Protein 8X3W (pdb70)

Structure (mmCIF, N/CA/C/O backbone):
data_8X3W
#
_entry.id   8X3W
#
_cell.length_a   117.860
_cell.length_b   80.170
_cell.length_c   84.640
_cell.angle_alpha   90.00
_cell.angle_beta   115.50
_cell.angle_gamma   90.00
#
_symmetry.space_group_name_H-M   'C 1 2 1'
#
loop_
_entity.id
_entity.type
_entity.pdbx_description
1 polymer 'Probable ribosomal RNA small subunit methyltransferase A'
2 non-polymer 'ZINC ION'
3 non-polymer 'SULFITE ION'
4 non-polymer GLYCEROL
5 non-polymer DI(HYDROXYETHYL)ETHER
6 non-polymer 1,2-ETHANEDIOL
7 non-polymer 'ACETATE ION'
8 non-polymer ARGININE
9 non-polymer '4-(2-HYDROXYETHYL)-1-PIPERAZINE ETHANESULFONIC ACID'
10 water water
#
loop_
_atom_site.group_PDB
_atom_site.id
_atom_site.type_symbol
_atom_site.label_atom_id
_atom_site.label_alt_id
_atom_site.label_comp_id
_atom_site.label_asym_id
_atom_site.label_entity_id
_atom_site.label_seq_id
_atom_site.pdbx_PDB_ins_code
_atom_site.Cartn_x
_atom_site.Cartn_y
_atom_site.Cartn_z
_atom_site.occupancy
_atom_site.B_iso_or_equiv
_atom_site.auth_seq_id
_atom_site.auth_comp_id
_atom_site.auth_asym_id
_atom_site.auth_atom_id
_atom_site.pdbx_PDB_model_num
ATOM 1 N N . SER A 1 21 ? 6.574 30.553 59.786 1.00 71.67 21 SER A N 1
ATOM 2 C CA . SER A 1 21 ? 7.683 30.088 58.905 1.00 67.64 21 SER A CA 1
ATOM 3 C C . SER A 1 21 ? 9.015 30.662 59.396 1.00 64.54 21 SER A C 1
ATOM 4 O O . SER A 1 21 ? 9.484 31.721 58.963 1.00 64.15 21 SER A O 1
ATOM 7 N N . LYS A 1 22 ? 9.622 29.902 60.315 1.00 59.77 22 LYS A N 1
ATOM 8 C CA . LYS A 1 22 ? 10.940 30.163 60.874 1.00 58.71 22 LYS A CA 1
ATOM 9 C C . LYS A 1 22 ? 11.957 30.471 59.768 1.00 52.32 22 LYS A C 1
ATOM 10 O O . LYS A 1 22 ? 12.635 31.492 59.825 1.00 46.31 22 LYS A O 1
ATOM 16 N N . MET A 1 23 ? 12.090 29.567 58.786 1.00 49.03 23 MET A N 1
ATOM 17 C CA . MET A 1 23 ? 13.114 29.698 57.759 1.00 45.17 23 MET A CA 1
ATOM 18 C C . MET A 1 23 ? 12.728 30.767 56.735 1.00 37.94 23 MET A C 1
ATOM 19 O O . MET A 1 23 ? 13.619 31.368 56.140 1.00 36.54 23 MET A O 1
ATOM 24 N N . ARG A 1 24 ? 11.424 30.980 56.506 1.00 36.19 24 ARG A N 1
ATOM 25 C CA . ARG A 1 24 ? 10.979 32.058 55.633 1.00 37.13 24 ARG A CA 1
ATOM 26 C C . ARG A 1 24 ? 11.370 33.400 56.247 1.00 34.01 24 ARG A C 1
ATOM 27 O O . ARG A 1 24 ? 11.895 34.258 55.545 1.00 33.13 24 ARG A O 1
ATOM 35 N N . ASP A 1 25 ? 11.182 33.538 57.571 1.00 32.40 25 ASP A N 1
ATOM 36 C CA . ASP A 1 25 ? 11.624 34.733 58.258 1.00 31.24 25 ASP A CA 1
ATOM 37 C C . ASP A 1 25 ? 13.144 34.909 58.142 1.00 30.17 25 ASP A C 1
ATOM 38 O O . ASP A 1 25 ? 13.619 36.032 57.965 1.00 30.03 25 ASP A O 1
ATOM 43 N N . ARG A 1 26 ? 13.905 33.817 58.277 1.00 30.02 26 ARG A N 1
ATOM 44 C CA . ARG A 1 26 ? 15.357 33.869 58.177 1.00 31.66 26 ARG A CA 1
ATOM 45 C C . ARG A 1 26 ? 15.762 34.355 56.781 1.00 28.27 26 ARG A C 1
ATOM 46 O O . ARG A 1 26 ? 16.705 35.137 56.665 1.00 30.23 26 ARG A O 1
ATOM 54 N N . LEU A 1 27 ? 15.039 33.912 55.751 1.00 26.20 27 LEU A N 1
ATOM 55 C CA . LEU A 1 27 ? 15.248 34.389 54.387 1.00 26.69 27 LEU A CA 1
ATOM 56 C C . LEU A 1 27 ? 15.068 35.917 54.308 1.00 25.39 27 LEU A C 1
ATOM 57 O O . LEU A 1 27 ? 15.968 36.624 53.856 1.00 24.98 27 LEU A O 1
ATOM 62 N N . PHE A 1 28 ? 13.938 36.433 54.804 1.00 25.33 28 PHE A N 1
ATOM 63 C CA . PHE A 1 28 ? 13.657 37.868 54.775 1.00 25.53 28 PHE A CA 1
ATOM 64 C C . PHE A 1 28 ? 14.706 38.647 55.554 1.00 26.45 28 PHE A C 1
ATOM 65 O O . PHE A 1 28 ? 15.032 39.783 55.209 1.00 25.70 28 PHE A O 1
ATOM 73 N N . PHE A 1 29 ? 15.181 38.061 56.658 1.00 26.93 29 PHE A N 1
ATOM 74 C CA . PHE A 1 29 ? 16.167 38.743 57.475 1.00 27.98 29 PHE A CA 1
ATOM 75 C C . PHE A 1 29 ? 17.488 38.849 56.715 1.00 26.33 29 PHE A C 1
ATOM 76 O O . PHE A 1 29 ? 18.103 39.909 56.706 1.00 26.61 29 PHE A O 1
ATOM 84 N N . LEU A 1 30 ? 17.920 37.749 56.109 1.00 25.66 30 LEU A N 1
ATOM 85 C CA . LEU A 1 30 ? 19.168 37.736 55.345 1.00 25.28 30 LEU A CA 1
ATOM 86 C C . LEU A 1 30 ? 19.077 38.644 54.118 1.00 25.71 30 LEU A C 1
ATOM 87 O O . LEU A 1 30 ? 20.019 39.383 53.832 1.00 26.41 30 LEU A O 1
ATOM 92 N N . LEU A 1 31 ? 17.946 38.582 53.396 1.00 25.47 31 LEU A N 1
ATOM 93 C CA . LEU A 1 31 ? 17.788 39.366 52.177 1.00 25.98 31 LEU A CA 1
ATOM 94 C C . LEU A 1 31 ? 18.014 40.842 52.494 1.00 27.13 31 LEU A C 1
ATOM 95 O O . LEU A 1 31 ? 18.765 41.517 51.794 1.00 27.09 31 LEU A O 1
ATOM 100 N N . SER A 1 32 ? 17.376 41.328 53.574 1.00 27.76 32 SER A N 1
ATOM 101 C CA . SER A 1 32 ? 17.407 42.737 53.896 1.00 29.08 32 SER A CA 1
ATOM 102 C C . SER A 1 32 ? 18.731 43.116 54.539 1.00 31.47 32 SER A C 1
ATOM 103 O O . SER A 1 32 ? 19.167 44.261 54.403 1.00 33.36 32 SER A O 1
ATOM 106 N N . LYS A 1 33 ? 19.334 42.176 55.285 1.00 31.70 33 LYS A N 1
ATOM 107 C CA . LYS A 1 33 ? 20.616 42.424 55.910 1.00 33.47 33 LYS A CA 1
ATOM 108 C C . LYS A 1 33 ? 21.619 42.879 54.852 1.00 34.83 33 LYS A C 1
ATOM 109 O O . LYS A 1 33 ? 22.351 43.838 55.076 1.00 35.03 33 LYS A O 1
ATOM 115 N N . TYR A 1 34 ? 21.630 42.202 53.700 1.00 35.69 34 TYR A N 1
ATOM 116 C CA . TYR A 1 34 ? 22.562 42.519 52.635 1.00 39.27 34 TYR A CA 1
ATOM 117 C C . TYR A 1 34 ? 21.889 43.336 51.532 1.00 46.62 34 TYR A C 1
ATOM 118 O O . TYR A 1 34 ? 22.524 43.650 50.528 1.00 51.13 34 TYR A O 1
ATOM 127 N N . GLY A 1 35 ? 20.603 43.661 51.701 1.00 50.65 35 GLY A N 1
ATOM 128 C CA . GLY A 1 35 ? 19.887 44.515 50.764 1.00 50.45 35 GLY A CA 1
ATOM 129 C C . GLY A 1 35 ? 19.777 43.904 49.365 1.00 53.35 35 GLY A C 1
ATOM 130 O O . GLY A 1 35 ? 19.800 44.638 48.377 1.00 55.72 35 GLY A O 1
ATOM 131 N N . ILE A 1 36 ? 19.620 42.575 49.271 1.00 51.11 36 ILE A N 1
ATOM 132 C CA . ILE A 1 36 ? 19.590 41.915 47.971 1.00 51.58 36 ILE A CA 1
ATOM 133 C C . ILE A 1 36 ? 18.173 41.461 47.617 1.00 54.78 36 ILE A C 1
ATOM 134 O O . ILE A 1 36 ? 17.348 41.158 48.477 1.00 48.70 36 ILE A O 1
ATOM 139 N N . ARG A 1 37 ? 17.929 41.390 46.306 1.00 63.64 37 ARG A N 1
ATOM 140 C CA . ARG A 1 37 ? 16.623 41.039 45.775 1.00 75.12 37 ARG A CA 1
ATOM 141 C C . ARG A 1 37 ? 16.412 39.540 45.937 1.00 80.33 37 ARG A C 1
ATOM 142 O O . ARG A 1 37 ? 17.375 38.768 45.967 1.00 81.24 37 ARG A O 1
ATOM 150 N N . PRO A 1 38 ? 15.144 39.085 46.064 1.00 86.00 38 PRO A N 1
ATOM 151 C CA . PRO A 1 38 ? 14.845 37.653 46.117 1.00 89.29 38 PRO A CA 1
ATOM 152 C C . PRO A 1 38 ? 15.394 36.825 44.948 1.00 96.12 38 PRO A C 1
ATOM 153 O O . PRO A 1 38 ? 15.567 35.622 45.103 1.00 98.88 38 PRO A O 1
ATOM 157 N N . ARG A 1 39 ? 15.682 37.451 43.792 1.00 104.50 39 ARG A N 1
ATOM 158 C CA . ARG A 1 39 ? 16.103 36.716 42.607 1.00 103.11 39 ARG A CA 1
ATOM 159 C C . ARG A 1 39 ? 17.168 37.470 41.808 1.00 104.59 39 ARG A C 1
ATOM 160 O O . ARG A 1 39 ? 17.103 38.686 41.669 1.00 104.09 39 ARG A O 1
ATOM 168 N N . ASP A 1 40 ? 18.128 36.704 41.267 1.00 104.45 40 ASP A N 1
ATOM 169 C CA . ASP A 1 40 ? 19.033 37.141 40.214 1.00 106.47 40 ASP A CA 1
ATOM 170 C C . ASP A 1 40 ? 18.451 36.741 38.853 1.00 113.28 40 ASP A C 1
ATOM 171 O O . ASP A 1 40 ? 18.882 37.235 37.814 1.00 110.53 40 ASP A O 1
ATOM 176 N N . SER A 1 41 ? 17.449 35.854 38.881 1.00 117.90 41 SER A N 1
ATOM 177 C CA . SER A 1 41 ? 16.868 35.269 37.686 1.00 121.21 41 SER A CA 1
ATOM 178 C C . SER A 1 41 ? 15.387 34.975 37.936 1.00 122.13 41 SER A C 1
ATOM 179 O O . SER A 1 41 ? 15.011 34.532 39.019 1.00 131.34 41 SER A O 1
ATOM 182 N N . ILE A 1 42 ? 14.540 35.210 36.929 1.00 119.33 42 ILE A N 1
ATOM 183 C CA . ILE A 1 42 ? 13.094 35.148 37.116 1.00 115.53 42 ILE A CA 1
ATOM 184 C C . ILE A 1 42 ? 12.679 33.850 37.823 1.00 112.82 42 ILE A C 1
ATOM 185 O O . ILE A 1 42 ? 11.740 33.863 38.617 1.00 110.82 42 ILE A O 1
ATOM 190 N N . GLY A 1 43 ? 13.405 32.749 37.580 1.00 104.91 43 GLY A N 1
ATOM 191 C CA . GLY A 1 43 ? 13.035 31.448 38.118 1.00 96.67 43 GLY A CA 1
ATOM 192 C C . GLY A 1 43 ? 13.740 31.079 39.427 1.00 88.13 43 GLY A C 1
ATOM 193 O O . GLY A 1 43 ? 13.888 29.891 39.722 1.00 84.79 43 GLY A O 1
ATOM 194 N N . GLN A 1 44 ? 14.163 32.067 40.230 1.00 79.55 44 GLN A N 1
ATOM 195 C CA . GLN A 1 44 ? 14.768 31.761 41.520 1.00 70.94 44 GLN A CA 1
ATOM 196 C C . GLN A 1 44 ? 13.671 31.647 42.579 1.00 63.71 44 GLN A C 1
ATOM 197 O O . GLN A 1 44 ? 12.893 32.573 42.801 1.00 66.11 44 GLN A O 1
ATOM 203 N N . HIS A 1 45 ? 13.645 30.479 43.225 1.00 52.54 45 HIS A N 1
ATOM 204 C CA . HIS A 1 45 ? 12.671 30.113 44.236 1.00 47.05 45 HIS A CA 1
ATOM 205 C C . HIS A 1 45 ? 13.403 29.374 45.350 1.00 43.38 45 HIS A C 1
ATOM 206 O O . HIS A 1 45 ? 13.748 28.215 45.154 1.00 43.82 45 HIS A O 1
ATOM 213 N N . PHE A 1 46 ? 13.623 30.032 46.494 1.00 37.51 46 PHE A N 1
ATOM 214 C CA . PHE A 1 46 ? 14.454 29.479 47.552 1.00 37.15 46 PHE A CA 1
ATOM 215 C C . PHE A 1 46 ? 13.667 28.417 48.307 1.00 34.83 46 PHE A C 1
ATOM 216 O O . PHE A 1 46 ? 12.541 28.675 48.697 1.00 36.07 46 PHE A O 1
ATOM 224 N N . LEU A 1 47 ? 14.268 27.240 48.522 1.00 34.12 47 LEU A N 1
ATOM 225 C CA . LEU A 1 47 ? 13.671 26.209 49.365 1.00 35.90 47 LEU A CA 1
ATOM 226 C C . LEU A 1 47 ? 13.705 26.647 50.833 1.00 36.62 47 LEU A C 1
ATOM 227 O O . LEU A 1 47 ? 14.780 26.835 51.368 1.00 35.44 47 LEU A O 1
ATOM 232 N N . ILE A 1 48 ? 12.536 26.785 51.482 1.00 40.90 48 ILE A N 1
ATOM 233 C CA . ILE A 1 48 ? 12.442 27.401 52.800 1.00 44.77 48 ILE A CA 1
ATOM 234 C C . ILE A 1 48 ? 11.658 26.531 53.790 1.00 45.73 48 ILE A C 1
ATOM 235 O O . ILE A 1 48 ? 11.155 27.058 54.788 1.00 48.30 48 ILE A O 1
ATOM 240 N N . ILE A 1 49 ? 11.618 25.203 53.571 1.00 40.81 49 ILE A N 1
ATOM 241 C CA . ILE A 1 49 ? 10.962 24.290 54.499 1.00 41.04 49 ILE A CA 1
ATOM 242 C C . ILE A 1 49 ? 11.937 23.191 54.913 1.00 39.38 49 ILE A C 1
ATOM 243 O O . ILE A 1 49 ? 12.367 22.389 54.087 1.00 36.01 49 ILE A O 1
ATOM 248 N N . GLU A 1 50 ? 12.188 23.112 56.224 1.00 37.30 50 GLU A N 1
ATOM 249 C CA . GLU A 1 50 ? 13.251 22.288 56.771 1.00 37.95 50 GLU A CA 1
ATOM 250 C C . GLU A 1 50 ? 12.965 20.804 56.559 1.00 37.53 50 GLU A C 1
ATOM 251 O O . GLU A 1 50 ? 13.910 20.046 56.370 1.00 35.51 50 GLU A O 1
ATOM 257 N N . ASP A 1 51 ? 11.687 20.396 56.580 1.00 36.70 51 ASP A N 1
ATOM 258 C CA . ASP A 1 51 ? 11.325 18.992 56.433 1.00 37.69 51 ASP A CA 1
ATOM 259 C C . ASP A 1 51 ? 11.561 18.496 54.999 1.00 31.38 51 ASP A C 1
ATOM 260 O O . ASP A 1 51 ? 11.812 17.315 54.807 1.00 28.99 51 ASP A O 1
ATOM 265 N N . VAL A 1 52 ? 11.466 19.377 54.000 1.00 28.70 52 VAL A N 1
ATOM 266 C CA . VAL A 1 52 ? 11.743 19.013 52.619 1.00 28.88 52 VAL A CA 1
ATOM 267 C C . VAL A 1 52 ? 13.247 18.835 52.408 1.00 25.94 52 VAL A C 1
ATOM 268 O O . VAL A 1 52 ? 13.675 17.898 51.728 1.00 24.14 52 VAL A O 1
ATOM 272 N N . ILE A 1 53 ? 14.028 19.745 52.995 1.00 26.49 53 ILE A N 1
ATOM 273 C CA . ILE A 1 53 ? 15.490 19.672 52.984 1.00 26.99 53 ILE A CA 1
ATOM 274 C C . ILE A 1 53 ? 15.925 18.342 53.589 1.00 26.64 53 ILE A C 1
ATOM 275 O O . ILE A 1 53 ? 16.706 17.617 52.984 1.00 25.72 53 ILE A O 1
ATOM 280 N N . GLU A 1 54 ? 15.375 18.004 54.762 1.00 28.87 54 GLU A N 1
ATOM 281 C CA . GLU A 1 54 ? 15.765 16.792 55.472 1.00 31.49 54 GLU A CA 1
ATOM 282 C C . GLU A 1 54 ? 15.268 15.548 54.745 1.00 28.55 54 GLU A C 1
ATOM 283 O O . GLU A 1 54 ? 15.962 14.537 54.714 1.00 29.19 54 GLU A O 1
ATOM 289 N N . LYS A 1 55 ? 14.108 15.633 54.104 1.00 28.58 55 LYS A N 1
ATOM 290 C CA . LYS A 1 55 ? 13.636 14.524 53.297 1.00 30.12 55 LYS A CA 1
ATOM 291 C C . LYS A 1 55 ? 14.577 14.251 52.120 1.00 26.27 55 LYS A C 1
ATOM 292 O O . LYS A 1 55 ? 14.841 13.093 51.820 1.00 24.54 55 LYS A O 1
ATOM 298 N N . ALA A 1 56 ? 15.031 15.305 51.421 1.00 24.80 56 ALA A N 1
ATOM 299 C CA . ALA A 1 56 ? 15.991 15.140 50.337 1.00 24.22 56 ALA A CA 1
ATOM 300 C C . ALA A 1 56 ? 17.265 14.461 50.845 1.00 24.23 56 ALA A C 1
ATOM 301 O O . ALA A 1 56 ? 17.765 13.484 50.278 1.00 21.67 56 ALA A O 1
ATOM 303 N N . ILE A 1 57 ? 17.778 14.978 51.959 1.00 25.26 57 ILE A N 1
ATOM 304 C CA . ILE A 1 57 ? 19.019 14.471 52.525 1.00 28.13 57 ILE A CA 1
ATOM 305 C C . ILE A 1 57 ? 18.881 12.992 52.925 1.00 29.36 57 ILE A C 1
ATOM 306 O O . ILE A 1 57 ? 19.788 12.201 52.654 1.00 27.06 57 ILE A O 1
ATOM 311 N N . GLU A 1 58 ? 17.740 12.620 53.524 1.00 31.04 58 GLU A N 1
ATOM 312 C CA . GLU A 1 58 ? 17.528 11.256 53.984 1.00 32.78 58 GLU A CA 1
ATOM 313 C C . GLU A 1 58 ? 17.328 10.343 52.776 1.00 30.86 58 GLU A C 1
ATOM 314 O O . GLU A 1 58 ? 17.848 9.233 52.753 1.00 27.46 58 GLU A O 1
ATOM 320 N N . THR A 1 59 ? 16.654 10.830 51.725 1.00 28.59 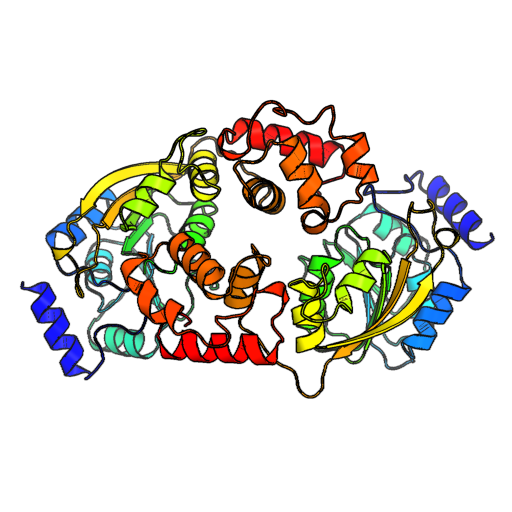59 THR A N 1
ATOM 321 C CA . THR A 1 59 ? 16.501 10.040 50.504 1.00 27.76 59 THR A CA 1
ATOM 322 C C . THR A 1 59 ? 17.868 9.727 49.883 1.00 27.54 59 THR A C 1
ATOM 323 O O . THR A 1 59 ? 18.044 8.662 49.280 1.00 26.66 59 THR A O 1
ATOM 327 N N . ALA A 1 60 ? 18.843 10.636 50.052 1.00 25.87 60 ALA A N 1
ATOM 328 C CA . ALA A 1 60 ? 20.162 10.475 49.445 1.00 26.84 60 ALA A CA 1
ATOM 329 C C . ALA A 1 60 ? 21.104 9.676 50.352 1.00 29.27 60 ALA A C 1
ATOM 330 O O . ALA A 1 60 ? 22.230 9.367 49.931 1.00 30.16 60 ALA A O 1
ATOM 332 N N . ASN A 1 61 ? 20.678 9.414 51.605 1.00 32.12 61 ASN A N 1
ATOM 333 C CA . ASN A 1 61 ? 21.477 8.682 52.582 1.00 32.64 61 ASN A CA 1
ATOM 334 C C . ASN A 1 61 ? 22.814 9.377 52.806 1.00 33.06 61 ASN A C 1
ATOM 335 O O . ASN A 1 61 ? 23.860 8.710 52.818 1.00 32.66 61 ASN A O 1
ATOM 340 N N . VAL A 1 62 ? 22.779 10.716 52.918 1.00 28.23 62 VAL A N 1
ATOM 341 C CA . VAL A 1 62 ? 24.017 11.451 53.056 1.00 28.42 62 VAL A CA 1
ATOM 342 C C . VAL A 1 62 ? 24.715 10.984 54.331 1.00 30.03 62 VAL A C 1
ATOM 343 O O . VAL A 1 62 ? 24.117 10.985 55.404 1.00 30.57 62 VAL A O 1
ATOM 347 N N . ASN A 1 63 ? 25.994 10.614 54.221 1.00 30.99 63 ASN A N 1
ATOM 348 C CA . ASN A 1 63 ? 26.748 10.188 55.390 1.00 33.22 63 ASN A CA 1
ATOM 349 C C . ASN A 1 63 ? 28.157 10.783 55.366 1.00 33.99 63 ASN A C 1
ATOM 350 O O . ASN A 1 63 ? 28.576 11.396 54.375 1.00 31.15 63 ASN A O 1
ATOM 355 N N . GLU A 1 64 ? 28.881 10.520 56.466 1.00 34.29 64 GLU A N 1
ATOM 356 C CA . GLU A 1 64 ? 30.158 11.136 56.797 1.00 37.61 64 GLU A CA 1
ATOM 357 C C . GLU A 1 64 ? 31.226 10.826 55.740 1.00 35.26 64 GLU A C 1
ATOM 358 O O . GLU A 1 64 ? 32.259 11.465 55.732 1.00 37.47 64 GLU A O 1
ATOM 364 N N . ASN A 1 65 ? 30.995 9.870 54.843 1.00 34.23 65 ASN A N 1
ATOM 365 C CA . ASN A 1 65 ? 31.974 9.545 53.813 1.00 36.61 65 ASN A CA 1
ATOM 366 C C . ASN A 1 65 ? 31.645 10.159 52.449 1.00 34.16 65 ASN A C 1
ATOM 367 O O . ASN A 1 65 ? 32.418 9.983 51.504 1.00 33.30 65 ASN A O 1
ATOM 372 N N . ASP A 1 66 ? 30.487 10.830 52.318 1.00 31.24 66 ASP A N 1
ATOM 373 C CA . ASP A 1 66 ? 30.012 11.257 51.013 1.00 28.62 66 ASP A CA 1
ATOM 374 C C . ASP A 1 66 ? 30.644 12.586 50.623 1.00 25.42 66 ASP A C 1
ATOM 375 O O . ASP A 1 66 ? 30.802 13.474 51.463 1.00 26.71 66 ASP A O 1
ATOM 380 N N . VAL A 1 67 ? 30.953 12.692 49.330 1.00 23.46 67 VAL A N 1
ATOM 381 C CA . VAL A 1 67 ? 31.278 13.954 48.692 1.00 24.18 67 VAL A CA 1
ATOM 382 C C . VAL A 1 67 ? 30.063 14.360 47.867 1.00 23.45 67 VAL A C 1
ATOM 383 O O . VAL A 1 67 ? 29.692 13.652 46.939 1.00 23.90 67 VAL A O 1
ATOM 387 N N . ILE A 1 68 ? 29.495 15.535 48.178 1.00 22.51 68 ILE A N 1
ATOM 388 C CA . ILE A 1 68 ? 28.235 15.980 47.604 1.00 22.83 68 ILE A CA 1
ATOM 389 C C . ILE A 1 68 ? 28.489 17.136 46.632 1.00 23.41 68 ILE A C 1
ATOM 390 O O . ILE A 1 68 ? 29.258 18.045 46.950 1.00 22.46 68 ILE A O 1
ATOM 395 N N . LEU A 1 69 ? 27.768 17.132 45.500 1.00 21.93 69 LEU A N 1
ATOM 396 C CA . LEU A 1 69 ? 27.588 18.291 44.630 1.00 22.81 69 LEU A CA 1
ATOM 397 C C . LEU A 1 69 ? 26.189 18.889 44.803 1.00 23.08 69 LEU A C 1
ATOM 398 O O . LEU A 1 69 ? 25.186 18.184 44.673 1.00 20.77 69 LEU A O 1
ATOM 403 N N . GLU A 1 70 ? 26.173 20.210 45.029 1.00 21.82 70 GLU A N 1
ATOM 404 C CA . GLU A 1 70 ? 24.991 21.042 45.026 1.00 24.39 70 GLU A CA 1
ATOM 405 C C . GLU A 1 70 ? 25.159 22.148 43.988 1.00 24.87 70 GLU A C 1
ATOM 406 O O . GLU A 1 70 ? 26.268 22.641 43.773 1.00 24.24 70 GLU A O 1
ATOM 412 N N . VAL A 1 71 ? 24.031 22.544 43.392 1.00 23.60 71 VAL A N 1
ATOM 413 C CA . VAL A 1 71 ? 23.956 23.635 42.438 1.00 25.59 71 VAL A CA 1
ATOM 414 C C . VAL A 1 71 ? 22.961 24.671 42.958 1.00 24.06 71 VAL A C 1
ATOM 415 O O . VAL A 1 71 ? 21.834 24.336 43.277 1.00 23.67 71 VAL A O 1
ATOM 419 N N . GLY A 1 72 ? 23.392 25.947 42.992 1.00 23.06 72 GLY A N 1
ATOM 420 C CA . GLY A 1 72 ? 22.554 27.072 43.383 1.00 21.39 72 GLY A CA 1
ATOM 421 C C . GLY A 1 72 ? 22.204 27.013 44.867 1.00 21.95 72 GLY A C 1
ATOM 422 O O . GLY A 1 72 ? 21.054 26.803 45.211 1.00 21.92 72 GLY A O 1
ATOM 423 N N . PRO A 1 73 ? 23.183 27.222 45.772 1.00 21.53 73 PRO A N 1
ATOM 424 C CA . PRO A 1 73 ? 22.957 27.165 47.215 1.00 22.30 73 PRO A CA 1
ATOM 425 C C . PRO A 1 73 ? 21.982 28.212 47.770 1.00 23.15 73 PRO A C 1
ATOM 426 O O . PRO A 1 73 ? 21.461 28.024 48.869 1.00 23.61 73 PRO A O 1
ATOM 430 N N . GLY A 1 74 ? 21.750 29.293 47.009 1.00 23.47 74 GLY A N 1
ATOM 431 C CA . GLY A 1 74 ? 20.986 30.434 47.466 1.00 24.61 74 GLY A CA 1
ATOM 432 C C . GLY A 1 74 ? 21.580 30.975 48.758 1.00 25.83 74 GLY A C 1
ATOM 433 O O . GLY A 1 74 ? 22.780 31.223 48.845 1.00 27.19 74 GLY A O 1
ATOM 434 N N . LEU A 1 75 ? 20.748 31.049 49.801 1.00 26.45 75 LEU A N 1
ATOM 435 C CA . LEU A 1 75 ? 21.174 31.553 51.091 1.00 28.06 75 LEU A CA 1
ATOM 436 C C . LEU A 1 75 ? 21.643 30.414 52.003 1.00 24.92 75 LEU A C 1
ATOM 437 O O . LEU A 1 75 ? 21.933 30.635 53.169 1.00 23.47 75 LEU A O 1
ATOM 442 N N . GLY A 1 76 ? 21.784 29.223 51.425 1.00 22.94 76 GLY A N 1
ATOM 443 C CA . GLY A 1 76 ? 22.620 28.176 51.990 1.00 22.73 76 GLY A CA 1
ATOM 444 C C . GLY A 1 76 ? 21.883 27.238 52.936 1.00 21.69 76 GLY A C 1
ATOM 445 O O . GLY A 1 76 ? 22.529 26.548 53.710 1.00 22.36 76 GLY A O 1
ATOM 446 N N . PHE A 1 77 ? 20.546 27.181 52.862 1.00 22.47 77 PHE A N 1
ATOM 447 C CA . PHE A 1 77 ? 19.782 26.416 53.844 1.00 23.35 77 PHE A CA 1
ATOM 448 C C . PHE A 1 77 ? 20.014 24.910 53.640 1.00 22.10 77 PHE A C 1
ATOM 449 O O . PHE A 1 77 ? 20.235 24.189 54.619 1.00 23.88 77 PHE A O 1
ATOM 457 N N . LEU A 1 78 ? 19.995 24.428 52.393 1.00 19.09 78 LEU A N 1
ATOM 458 C CA . LEU A 1 78 ? 20.306 23.024 52.115 1.00 20.01 78 LEU A CA 1
ATOM 459 C C . LEU A 1 78 ? 21.799 22.750 52.319 1.00 19.49 78 LEU A C 1
ATOM 460 O O . LEU A 1 78 ? 22.155 21.739 52.919 1.00 20.31 78 LEU A O 1
ATOM 465 N N . THR A 1 79 ? 22.650 23.659 51.843 1.00 20.27 79 THR A N 1
ATOM 466 C CA . THR A 1 79 ? 24.096 23.563 51.981 1.00 21.35 79 THR A CA 1
ATOM 467 C C . THR A 1 79 ? 24.477 23.323 53.435 1.00 21.82 79 THR A C 1
ATOM 468 O O . THR A 1 79 ? 25.305 22.468 53.723 1.00 21.77 79 THR A O 1
ATOM 472 N N . ASP A 1 80 ? 23.859 24.080 54.343 1.00 22.48 80 ASP A N 1
ATOM 473 C CA . ASP A 1 80 ? 24.151 23.965 55.761 1.00 22.93 80 ASP A CA 1
ATOM 474 C C . ASP A 1 80 ? 23.900 22.547 56.279 1.00 23.85 80 ASP A C 1
ATOM 475 O O . ASP A 1 80 ? 24.708 21.988 57.048 1.00 21.43 80 ASP A O 1
ATOM 480 N N . GLU A 1 81 ? 22.740 21.989 55.886 1.00 23.72 81 GLU A N 1
ATOM 481 C CA . GLU A 1 81 ? 22.327 20.671 56.340 1.00 24.26 81 GLU A CA 1
ATOM 482 C C . GLU A 1 81 ? 23.240 19.601 55.739 1.00 23.03 81 GLU A C 1
ATOM 483 O O . GLU A 1 81 ? 23.532 18.608 56.394 1.00 22.03 81 GLU A O 1
ATOM 489 N N . LEU A 1 82 ? 23.651 19.791 54.479 1.00 21.75 82 LEU A N 1
ATOM 490 C CA . LEU A 1 82 ? 24.559 18.876 53.814 1.00 21.50 82 LEU A CA 1
ATOM 491 C C . LEU A 1 82 ? 25.921 18.848 54.522 1.00 22.13 82 LEU A C 1
ATOM 492 O O . LEU A 1 82 ? 26.472 17.770 54.761 1.00 20.33 82 LEU A O 1
ATOM 497 N N . ALA A 1 83 ? 26.441 20.044 54.840 1.00 23.57 83 ALA A N 1
ATOM 498 C CA . ALA A 1 83 ? 27.744 20.239 55.459 1.00 24.75 83 ALA A CA 1
ATOM 499 C C . ALA A 1 83 ? 27.846 19.536 56.811 1.00 25.67 83 ALA A C 1
ATOM 500 O O . ALA A 1 83 ? 28.928 19.075 57.162 1.00 25.38 83 ALA A O 1
ATOM 502 N N . LYS A 1 84 ? 26.734 19.449 57.552 1.00 28.11 84 LYS A N 1
ATOM 503 C CA . LYS A 1 84 ? 26.719 18.812 58.860 1.00 30.77 84 LYS A CA 1
ATOM 504 C C . LYS A 1 84 ? 26.910 17.304 58.722 1.00 30.62 84 LYS A C 1
ATOM 505 O O . LYS A 1 84 ? 27.432 16.661 59.632 1.00 27.59 84 LYS A O 1
ATOM 511 N N . ARG A 1 85 ? 26.424 16.737 57.610 1.00 29.14 85 ARG A N 1
ATOM 512 C CA . ARG A 1 85 ? 26.350 15.296 57.476 1.00 29.85 85 ARG A CA 1
ATOM 513 C C . ARG A 1 85 ? 27.424 14.734 56.553 1.00 29.07 85 ARG A C 1
ATOM 514 O O . ARG A 1 85 ? 27.836 13.595 56.730 1.00 29.93 85 ARG A O 1
ATOM 522 N N . ALA A 1 86 ? 27.856 15.494 55.548 1.00 27.27 86 ALA A N 1
ATOM 523 C CA . ALA A 1 86 ? 28.719 14.938 54.520 1.00 27.84 86 ALA A CA 1
ATOM 524 C C . ALA A 1 86 ? 30.194 15.149 54.884 1.00 26.81 86 ALA A C 1
ATOM 525 O O . ALA A 1 86 ? 30.529 15.963 55.737 1.00 26.14 86 ALA A O 1
ATOM 527 N N . LYS A 1 87 ? 31.066 14.398 54.212 1.00 29.26 87 LYS A N 1
ATOM 528 C CA . LYS A 1 87 ? 32.502 14.605 54.289 1.00 33.53 87 LYS A CA 1
ATOM 529 C C . LYS A 1 87 ? 32.875 15.947 53.664 1.00 29.12 87 LYS A C 1
ATOM 530 O O . LYS A 1 87 ? 33.617 16.731 54.242 1.00 29.44 87 LYS A O 1
ATOM 536 N N . LYS A 1 88 ? 32.383 16.181 52.454 1.00 27.73 88 LYS A N 1
ATOM 537 C CA . LYS A 1 88 ? 32.701 17.382 51.710 1.00 28.71 88 LYS A CA 1
ATOM 538 C C . LYS A 1 88 ? 31.518 17.745 50.813 1.00 26.03 88 LYS A C 1
ATOM 539 O O . LYS A 1 88 ? 30.848 16.860 50.280 1.00 24.91 88 LYS A O 1
ATOM 545 N N . VAL A 1 89 ? 31.293 19.050 50.643 1.00 25.35 89 VAL A N 1
ATOM 546 C CA . VAL A 1 89 ? 30.276 19.572 49.744 1.00 24.39 89 VAL A CA 1
ATOM 547 C C . VAL A 1 89 ? 30.938 20.567 48.796 1.00 24.73 89 VAL A C 1
ATOM 548 O O . VAL A 1 89 ? 31.636 21.486 49.246 1.00 24.05 89 VAL A O 1
ATOM 552 N N . TYR A 1 90 ? 30.672 20.391 47.495 1.00 22.78 90 TYR A N 1
ATOM 553 C CA . TYR A 1 90 ? 30.950 21.388 46.481 1.00 24.48 90 TYR A CA 1
ATOM 554 C C . TYR A 1 90 ? 29.634 22.032 46.068 1.00 24.09 90 TYR A C 1
ATOM 555 O O . TYR A 1 90 ? 28.686 21.325 45.709 1.00 21.85 90 TYR A O 1
ATOM 564 N N . THR A 1 91 ? 29.590 23.362 46.111 1.00 22.49 91 THR A N 1
ATOM 565 C CA . THR A 1 91 ? 28.371 24.040 45.723 1.00 24.66 91 THR A CA 1
ATOM 566 C C . THR A 1 91 ? 28.697 25.116 44.679 1.00 26.82 91 THR A C 1
ATOM 567 O O . THR A 1 91 ? 29.625 25.910 44.847 1.00 25.64 91 THR A O 1
ATOM 571 N N . ILE A 1 92 ? 27.924 25.106 43.584 1.00 26.70 92 ILE A N 1
ATOM 572 C CA . ILE A 1 92 ? 28.197 25.959 42.444 1.00 26.75 92 ILE A CA 1
ATOM 573 C C . ILE A 1 92 ? 27.179 27.087 42.421 1.00 26.40 92 ILE A C 1
ATOM 574 O O . ILE A 1 92 ? 25.979 26.840 42.368 1.00 26.16 92 ILE A O 1
ATOM 579 N N . GLU A 1 93 ? 27.691 28.326 42.422 1.00 27.85 93 GLU A N 1
ATOM 580 C CA . GLU A 1 93 ? 26.887 29.536 42.505 1.00 29.63 93 GLU A CA 1
ATOM 581 C C . GLU A 1 93 ? 27.452 30.567 41.529 1.00 32.23 93 GLU A C 1
ATOM 582 O O . GLU A 1 93 ? 28.650 30.845 41.518 1.00 30.43 93 GLU A O 1
ATOM 588 N N . ILE A 1 94 ? 26.562 31.140 40.713 1.00 38.09 94 ILE A N 1
ATOM 589 C CA . ILE A 1 94 ? 26.939 32.076 39.659 1.00 39.73 94 ILE A CA 1
ATOM 590 C C . ILE A 1 94 ? 27.110 33.480 40.259 1.00 38.25 94 ILE A C 1
ATOM 591 O O . ILE A 1 94 ? 28.017 34.213 39.881 1.00 38.12 94 ILE A O 1
ATOM 596 N N . ASP A 1 95 ? 26.271 33.824 41.242 1.00 36.93 95 ASP A N 1
ATOM 597 C CA . ASP A 1 95 ? 26.159 35.179 41.768 1.00 38.46 95 ASP A CA 1
ATOM 598 C C . ASP A 1 95 ? 27.214 35.448 42.848 1.00 40.53 95 ASP A C 1
ATOM 599 O O . ASP A 1 95 ? 27.177 34.846 43.926 1.00 37.69 95 ASP A O 1
ATOM 604 N N . GLN A 1 96 ? 28.122 36.400 42.586 1.00 43.24 96 GLN A N 1
ATOM 605 C CA . GLN A 1 96 ? 29.214 36.696 43.507 1.00 48.29 96 GLN A CA 1
ATOM 606 C C . GLN A 1 96 ? 28.694 37.243 44.839 1.00 45.59 96 GLN A C 1
ATOM 607 O O . GLN A 1 96 ? 29.337 37.066 45.866 1.00 44.35 96 GLN A O 1
ATOM 613 N N . LYS A 1 97 ? 27.545 37.928 44.836 1.00 44.13 97 LYS A N 1
ATOM 614 C CA . LYS A 1 97 ? 27.030 38.521 46.062 1.00 42.43 97 LYS A CA 1
ATOM 615 C C . LYS A 1 97 ? 26.516 37.419 46.982 1.00 39.23 97 LYS A C 1
ATOM 616 O O . LYS A 1 97 ? 26.689 37.487 48.199 1.00 36.02 97 LYS A O 1
ATOM 622 N N . ILE A 1 98 ? 25.835 36.435 46.385 1.00 34.88 98 ILE A N 1
ATOM 623 C CA . ILE A 1 98 ? 25.379 35.271 47.116 1.00 35.65 98 ILE A CA 1
ATOM 624 C C . ILE A 1 98 ? 26.578 34.591 47.774 1.00 31.42 98 ILE A C 1
ATOM 625 O O . ILE A 1 98 ? 26.506 34.244 48.937 1.00 32.14 98 ILE A O 1
ATOM 630 N N . ILE A 1 99 ? 27.670 34.410 47.032 1.00 31.20 99 ILE A N 1
ATOM 631 C CA . ILE A 1 99 ? 28.854 33.734 47.544 1.00 31.74 99 ILE A CA 1
ATOM 632 C C . ILE A 1 99 ? 29.410 34.501 48.745 1.00 32.88 99 ILE A C 1
ATOM 633 O O . ILE A 1 99 ? 29.776 33.918 49.761 1.00 33.26 99 ILE A O 1
ATOM 638 N N . GLU A 1 100 ? 29.519 35.826 48.613 1.00 36.65 100 GLU A N 1
ATOM 639 C CA . GLU A 1 100 ? 30.009 36.655 49.707 1.00 39.90 100 GLU A CA 1
ATOM 640 C C . GLU A 1 100 ? 29.144 36.449 50.953 1.00 36.58 100 GLU A C 1
ATOM 641 O O . GLU A 1 100 ? 29.646 36.428 52.067 1.00 35.39 100 GLU A O 1
ATOM 647 N N . ILE A 1 101 ? 27.829 36.299 50.761 1.00 34.64 101 ILE A N 1
ATOM 648 C CA . ILE A 1 101 ? 26.920 36.124 51.883 1.00 35.60 101 ILE A CA 1
ATOM 649 C C . ILE A 1 101 ? 27.133 34.753 52.528 1.00 33.90 101 ILE A C 1
ATOM 650 O O . ILE A 1 101 ? 27.191 34.670 53.760 1.00 37.90 101 ILE A O 1
ATOM 655 N N . LEU A 1 102 ? 27.239 33.691 51.712 1.00 29.35 102 LEU A N 1
ATOM 656 C CA . LEU A 1 102 ? 27.493 32.357 52.238 1.00 27.70 102 LEU A CA 1
ATOM 657 C C . LEU A 1 102 ? 28.772 32.340 53.085 1.00 28.19 102 LEU A C 1
ATOM 658 O O . LEU A 1 102 ? 28.822 31.696 54.142 1.00 28.74 102 LEU A O 1
ATOM 663 N N . LYS A 1 103 ? 29.816 33.022 52.614 1.00 27.78 103 LYS A N 1
ATOM 664 C CA . LYS A 1 103 ? 31.095 33.034 53.313 1.00 29.79 103 LYS A CA 1
ATOM 665 C C . LYS A 1 103 ? 30.999 33.790 54.636 1.00 30.20 103 LYS A C 1
ATOM 666 O O . LYS A 1 103 ? 31.710 33.479 55.580 1.00 29.87 103 LYS A O 1
ATOM 672 N N . LYS A 1 104 ? 30.145 34.815 54.715 1.00 31.02 104 LYS A N 1
ATOM 673 C CA . LYS A 1 104 ? 30.095 35.634 55.919 1.00 32.16 104 LYS A CA 1
ATOM 674 C C . LYS A 1 104 ? 29.180 34.988 56.945 1.00 29.90 104 LYS A C 1
ATOM 675 O O . LYS A 1 104 ? 29.394 35.145 58.140 1.00 29.30 104 LYS A O 1
ATOM 681 N N . GLU A 1 105 ? 28.187 34.243 56.467 1.00 27.76 105 GLU A N 1
ATOM 682 C CA . GLU A 1 105 ? 27.071 33.867 57.304 1.00 28.52 105 GLU A CA 1
ATOM 683 C C . GLU A 1 105 ? 27.306 32.472 57.875 1.00 27.23 105 GLU A C 1
ATOM 684 O O . GLU A 1 105 ? 26.693 32.134 58.875 1.00 27.74 105 GLU A O 1
ATOM 690 N N . TYR A 1 106 ? 28.172 31.661 57.246 1.00 25.61 106 TYR A N 1
ATOM 691 C CA . TYR A 1 106 ? 28.388 30.292 57.701 1.00 25.31 106 TYR A CA 1
ATOM 692 C C . TYR A 1 106 ? 29.868 30.058 57.999 1.00 24.98 106 TYR A C 1
ATOM 693 O O . TYR A 1 106 ? 30.713 30.846 57.570 1.00 23.92 106 TYR A O 1
ATOM 702 N N . SER A 1 107 ? 30.149 28.959 58.709 1.00 24.54 107 SER A N 1
ATOM 703 C CA . SER A 1 107 ? 31.475 28.717 59.248 1.00 25.35 107 SER A CA 1
ATOM 704 C C . SER A 1 107 ? 32.053 27.378 58.792 1.00 24.02 107 SER A C 1
ATOM 705 O O . SER A 1 107 ? 33.084 26.953 59.317 1.00 23.18 107 SER A O 1
ATOM 708 N N . TRP A 1 108 ? 31.455 26.766 57.765 1.00 23.63 108 TRP A N 1
ATOM 709 C CA . TRP A 1 108 ? 31.733 25.388 57.358 1.00 23.46 108 TRP A CA 1
ATOM 710 C C . TRP A 1 108 ? 33.225 25.151 57.150 1.00 22.84 108 TRP A C 1
ATOM 711 O O . TRP A 1 108 ? 33.913 25.984 56.599 1.00 21.52 108 TRP A O 1
ATOM 722 N N . ASN A 1 109 ? 33.686 23.963 57.518 1.00 23.43 109 ASN A N 1
ATOM 723 C CA . ASN A 1 109 ? 35.052 23.530 57.261 1.00 25.30 109 ASN A CA 1
ATOM 724 C C . ASN A 1 109 ? 35.150 22.745 55.955 1.00 24.11 109 ASN A C 1
ATOM 725 O O . ASN A 1 109 ? 36.248 22.530 55.461 1.00 25.19 109 ASN A O 1
ATOM 730 N N . ASN A 1 110 ? 34.016 22.289 55.427 1.00 23.85 110 ASN A N 1
ATOM 731 C CA . ASN A 1 110 ? 33.999 21.206 54.454 1.00 22.96 110 ASN A CA 1
ATOM 732 C C . ASN A 1 110 ? 33.138 21.579 53.251 1.00 23.77 110 ASN A C 1
ATOM 733 O O . ASN A 1 110 ? 32.672 20.685 52.551 1.00 22.78 110 ASN A O 1
ATOM 738 N N . VAL A 1 111 ? 33.007 22.875 52.962 1.00 24.00 111 VAL A N 1
ATOM 739 C CA . VAL A 1 111 ? 32.264 23.319 51.791 1.00 24.75 111 VAL A CA 1
ATOM 740 C C . VAL A 1 111 ? 33.179 24.142 50.891 1.00 26.83 111 VAL A C 1
ATOM 741 O O . VAL A 1 111 ? 33.726 25.152 51.319 1.00 28.60 111 VAL A O 1
ATOM 745 N N . LYS A 1 112 ? 33.320 23.695 49.642 1.00 26.33 112 LYS A N 1
ATOM 746 C CA . LYS A 1 112 ? 33.994 24.460 48.622 1.00 28.45 112 LYS A CA 1
ATOM 747 C C . LYS A 1 112 ? 32.942 25.098 47.716 1.00 27.86 112 LYS A C 1
ATOM 748 O O . LYS A 1 112 ? 32.222 24.380 47.020 1.00 24.33 112 LYS A O 1
ATOM 754 N N . ILE A 1 113 ? 32.925 26.439 47.688 1.00 26.22 113 ILE A N 1
ATOM 755 C CA . ILE A 1 113 ? 32.027 27.172 46.817 1.00 28.04 113 ILE A CA 1
ATOM 756 C C . ILE A 1 113 ? 32.743 27.409 45.488 1.00 29.88 113 ILE A C 1
ATOM 757 O O . ILE A 1 113 ? 33.821 27.993 45.478 1.00 31.35 113 ILE A O 1
ATOM 762 N N . ILE A 1 114 ? 32.152 26.937 44.391 1.00 28.41 114 ILE A N 1
ATOM 763 C CA . ILE A 1 114 ? 32.668 27.135 43.048 1.00 29.52 114 ILE A CA 1
ATOM 764 C C . ILE A 1 114 ? 31.843 28.241 42.380 1.00 32.49 114 ILE A C 1
ATOM 765 O O . ILE A 1 114 ? 30.621 28.101 42.224 1.00 28.48 114 ILE A O 1
ATOM 770 N N . GLN A 1 115 ? 32.506 29.347 42.009 1.00 31.49 115 GLN A N 1
ATOM 771 C CA . GLN A 1 115 ? 31.832 30.434 41.318 1.00 35.46 115 GLN A CA 1
ATOM 772 C C . GLN A 1 115 ? 31.725 30.078 39.841 1.00 34.27 115 GLN A C 1
ATOM 773 O O . GLN A 1 115 ? 32.709 29.697 39.217 1.00 33.66 115 GLN A O 1
ATOM 779 N N . GLY A 1 116 ? 30.522 30.220 39.290 1.00 34.74 116 GLY A N 1
ATOM 780 C CA . GLY A 1 116 ? 30.329 30.057 37.863 1.00 35.94 116 GLY A CA 1
ATOM 781 C C . GLY A 1 116 ? 28.971 29.458 37.526 1.00 36.25 116 GLY A C 1
ATOM 782 O O . GLY A 1 116 ? 28.144 29.213 38.407 1.00 32.36 116 GLY A O 1
ATOM 783 N N . ASP A 1 117 ? 28.760 29.260 36.220 1.00 38.08 117 ASP A N 1
ATOM 784 C CA . ASP A 1 117 ? 27.563 28.622 35.703 1.00 40.28 117 ASP A CA 1
ATOM 785 C C . ASP A 1 117 ? 27.757 27.107 35.788 1.00 37.50 117 ASP A C 1
ATOM 786 O O . ASP A 1 117 ? 28.669 26.551 35.191 1.00 32.81 117 ASP A O 1
ATOM 791 N N . ALA A 1 118 ? 26.883 26.443 36.550 1.00 36.89 118 ALA A N 1
ATOM 792 C CA . ALA A 1 118 ? 27.031 25.029 36.854 1.00 34.02 118 ALA A CA 1
ATOM 793 C C . ALA A 1 118 ? 27.029 24.177 35.594 1.00 34.25 118 ALA A C 1
ATOM 794 O O . ALA A 1 118 ? 27.603 23.095 35.597 1.00 34.62 118 ALA A O 1
ATOM 796 N N . VAL A 1 119 ? 26.379 24.659 34.528 1.00 36.77 119 VAL A N 1
ATOM 797 C CA . VAL A 1 119 ? 26.365 23.950 33.260 1.00 42.41 119 VAL A CA 1
ATOM 798 C C . VAL A 1 119 ? 27.751 24.016 32.616 1.00 46.04 119 VAL A C 1
ATOM 799 O O . VAL A 1 119 ? 28.175 23.039 32.014 1.00 55.33 119 VAL A O 1
ATOM 803 N N . ARG A 1 120 ? 28.470 25.137 32.776 1.00 46.54 120 ARG A N 1
ATOM 804 C CA . ARG A 1 120 ? 29.672 25.424 31.996 1.00 48.66 120 ARG A CA 1
ATOM 805 C C . ARG A 1 120 ? 30.954 25.018 32.732 1.00 46.70 120 ARG A C 1
ATOM 806 O O . ARG A 1 120 ? 31.925 24.622 32.085 1.00 43.75 120 ARG A O 1
ATOM 814 N N . VAL A 1 121 ? 30.985 25.145 34.068 1.00 42.03 121 VAL A N 1
ATOM 815 C CA . VAL A 1 121 ? 32.207 24.879 34.808 1.00 41.66 121 VAL A CA 1
ATOM 816 C C . VAL A 1 121 ? 32.455 23.378 34.873 1.00 45.17 121 VAL A C 1
ATOM 817 O O . VAL A 1 121 ? 31.529 22.563 34.814 1.00 40.81 121 VAL A O 1
ATOM 821 N N . GLU A 1 122 ? 33.730 23.021 35.061 1.00 46.42 122 GLU A N 1
ATOM 822 C CA . GLU A 1 122 ? 34.089 21.630 35.248 1.00 47.40 122 GLU A CA 1
ATOM 823 C C . GLU A 1 122 ? 33.643 21.216 36.647 1.00 43.03 122 GLU A C 1
ATOM 824 O O . GLU A 1 122 ? 33.809 21.965 37.608 1.00 44.22 122 GLU A O 1
ATOM 830 N N . TRP A 1 123 ? 33.086 20.009 36.749 1.00 37.90 123 TRP A N 1
ATOM 831 C CA . TRP A 1 123 ? 32.622 19.504 38.022 1.00 36.30 123 TRP A CA 1
ATOM 832 C C . TRP A 1 123 ? 33.778 18.803 38.727 1.00 40.32 123 TRP A C 1
ATOM 833 O O . TRP A 1 123 ? 34.611 18.166 38.097 1.00 39.56 123 TRP A O 1
ATOM 844 N N . PRO A 1 124 ? 33.874 18.919 40.069 1.00 39.89 124 PRO A N 1
ATOM 845 C CA . PRO A 1 124 ? 34.778 18.076 40.845 1.00 40.10 124 PRO A CA 1
ATOM 846 C C . PRO A 1 124 ? 34.221 16.661 40.847 1.00 39.07 124 PRO A C 1
ATOM 847 O O . PRO A 1 124 ? 33.115 16.429 40.358 1.00 37.10 124 PRO A O 1
ATOM 851 N N . LYS A 1 125 ? 34.986 15.732 41.414 1.00 38.49 125 LYS A N 1
ATOM 852 C CA . LYS A 1 125 ? 34.487 14.385 41.619 1.00 44.41 125 LYS A CA 1
ATOM 853 C C . LYS A 1 125 ? 33.602 14.376 42.871 1.00 38.14 125 LYS A C 1
ATOM 854 O O . LYS A 1 125 ? 33.897 15.032 43.864 1.00 37.70 125 LYS A O 1
ATOM 860 N N . PHE A 1 126 ? 32.464 13.696 42.763 1.00 32.46 126 PHE A N 1
ATOM 861 C CA . PHE A 1 126 ? 31.511 13.552 43.849 1.00 30.92 126 PHE A CA 1
ATOM 862 C C . PHE A 1 126 ? 30.890 12.174 43.687 1.00 29.99 126 PHE A C 1
ATOM 863 O O . PHE A 1 126 ? 30.935 11.609 42.593 1.00 30.13 126 PHE A O 1
ATOM 871 N N . ASN A 1 127 ? 30.281 11.653 44.752 1.00 29.44 127 ASN A N 1
ATOM 872 C CA . ASN A 1 127 ? 29.520 10.423 44.616 1.00 30.56 127 ASN A CA 1
ATOM 873 C C . ASN A 1 127 ? 28.011 10.701 44.683 1.00 30.85 127 ASN A C 1
ATOM 874 O O . ASN A 1 127 ? 27.231 9.857 44.231 1.00 29.92 127 ASN A O 1
ATOM 879 N N . LYS A 1 128 ? 27.579 11.859 45.236 1.00 26.44 128 LYS A N 1
ATOM 880 C CA . LYS A 1 128 ? 26.150 12.146 45.290 1.00 24.77 128 LYS A CA 1
ATOM 881 C C . LYS A 1 128 ? 25.864 13.614 44.973 1.00 23.87 128 LYS A C 1
ATOM 882 O O . LYS A 1 128 ? 26.700 14.491 45.211 1.00 23.78 128 LYS A O 1
ATOM 888 N N . VAL A 1 129 ? 24.669 13.844 44.408 1.00 21.71 129 VAL A N 1
ATOM 889 C CA . VAL A 1 129 ? 24.101 15.172 44.216 1.00 21.21 129 VAL A CA 1
ATOM 890 C C . VAL A 1 129 ? 22.888 15.297 45.143 1.00 20.80 129 VAL A C 1
ATOM 891 O O . VAL A 1 129 ? 22.077 14.367 45.232 1.00 19.14 129 VAL A O 1
ATOM 895 N N . VAL A 1 130 ? 22.820 16.412 45.874 1.00 19.52 130 VAL A N 1
ATOM 896 C CA . VAL A 1 130 ? 21.628 16.806 46.604 1.00 20.38 130 VAL A CA 1
ATOM 897 C C . VAL A 1 130 ? 21.422 18.296 46.344 1.00 20.43 130 VAL A C 1
ATOM 898 O O . VAL A 1 130 ? 22.250 19.119 46.727 1.00 19.93 130 VAL A O 1
ATOM 902 N N . SER A 1 131 ? 20.342 18.634 45.629 1.00 18.79 131 SER A N 1
ATOM 903 C CA . SER A 1 131 ? 20.219 19.976 45.117 1.00 20.23 131 SER A CA 1
ATOM 904 C C . SER A 1 131 ? 18.774 20.317 44.742 1.00 20.57 131 SER A C 1
ATOM 905 O O . SER A 1 131 ? 18.023 19.466 44.282 1.00 22.00 131 SER A O 1
ATOM 908 N N . ASN A 1 132 ? 18.391 21.573 44.972 1.00 22.15 132 ASN A N 1
ATOM 909 C CA . ASN A 1 132 ? 17.291 22.205 44.261 1.00 23.31 132 ASN A CA 1
ATOM 910 C C . ASN A 1 132 ? 17.846 22.699 42.927 1.00 23.81 132 ASN A C 1
ATOM 911 O O . ASN A 1 132 ? 18.946 23.221 42.913 1.00 24.64 132 ASN A O 1
ATOM 916 N N . ILE A 1 133 ? 17.179 22.393 41.809 1.00 23.35 133 ILE A N 1
ATOM 917 C CA . ILE A 1 133 ? 17.657 22.778 40.484 1.00 25.72 133 ILE A CA 1
ATOM 918 C C . ILE A 1 133 ? 16.706 23.838 39.932 1.00 27.63 133 ILE A C 1
ATOM 919 O O . ILE A 1 133 ? 15.530 23.538 39.678 1.00 30.20 133 ILE A O 1
ATOM 924 N N . PRO A 1 134 ? 17.166 25.090 39.696 1.00 28.69 134 PRO A N 1
ATOM 925 C CA . PRO A 1 134 ? 16.336 26.087 39.011 1.00 31.04 134 PRO A CA 1
ATOM 926 C C . PRO A 1 134 ? 15.876 25.549 37.653 1.00 28.55 134 PRO A C 1
ATOM 927 O O . PRO A 1 134 ? 16.651 24.899 36.942 1.00 27.53 134 PRO A O 1
ATOM 931 N N . TYR A 1 135 ? 14.614 25.818 37.310 1.00 29.37 135 TYR A N 1
ATOM 932 C CA . TYR A 1 135 ? 14.017 25.341 36.071 1.00 30.59 135 TYR A CA 1
ATOM 933 C C . TYR A 1 135 ? 14.844 25.802 34.877 1.00 30.49 135 TYR A C 1
ATOM 934 O O . TYR A 1 135 ? 14.987 25.042 33.923 1.00 32.22 135 TYR A O 1
ATOM 943 N N . LYS A 1 136 ? 15.464 27.001 34.954 1.00 31.45 136 LYS A N 1
ATOM 944 C CA . LYS A 1 136 ? 16.143 27.546 33.792 1.00 34.24 136 LYS A CA 1
ATOM 945 C C . LYS A 1 136 ? 17.279 26.625 33.356 1.00 32.42 136 LYS A C 1
ATOM 946 O O . LYS A 1 136 ? 17.598 26.598 32.167 1.00 32.50 136 LYS A O 1
ATOM 952 N N . ILE A 1 137 ? 17.870 25.857 34.277 1.00 29.67 137 ILE A N 1
ATOM 953 C CA . ILE A 1 137 ? 18.991 25.005 33.895 1.00 28.58 137 ILE A CA 1
ATOM 954 C C . ILE A 1 137 ? 18.647 23.511 34.027 1.00 25.90 137 ILE A C 1
ATOM 955 O O . ILE A 1 137 ? 19.548 22.663 34.003 1.00 25.02 137 ILE A O 1
ATOM 960 N N . SER A 1 138 ? 17.368 23.167 34.189 1.00 22.92 138 SER A N 1
ATOM 961 C CA . SER A 1 138 ? 17.035 21.796 34.560 1.00 24.46 138 SER A CA 1
ATOM 962 C C . SER A 1 138 ? 17.519 20.829 33.474 1.00 23.87 138 SER A C 1
ATOM 963 O O . SER A 1 138 ? 18.136 19.793 33.750 1.00 25.14 138 SER A O 1
ATOM 966 N N . SER A 1 139 ? 17.238 21.190 32.229 1.00 24.17 139 SER A N 1
ATOM 967 C CA . SER A 1 139 ? 17.544 20.321 31.101 1.00 26.41 139 SER A CA 1
ATOM 968 C C . SER A 1 139 ? 19.062 20.167 30.902 1.00 23.90 139 SER A C 1
ATOM 969 O O . SER A 1 139 ? 19.573 19.044 30.983 1.00 23.68 139 SER A O 1
ATOM 972 N N . PRO A 1 140 ? 19.871 21.241 30.721 1.00 25.04 140 PRO A N 1
ATOM 973 C CA . PRO A 1 140 ? 21.316 21.058 30.556 1.00 25.54 140 PRO A CA 1
ATOM 974 C C . PRO A 1 140 ? 22.023 20.433 31.759 1.00 24.87 140 PRO A C 1
ATOM 975 O O . PRO A 1 140 ? 22.969 19.669 31.585 1.00 24.39 140 PRO A O 1
ATOM 979 N N . PHE A 1 141 ? 21.552 20.723 32.981 1.00 24.17 141 PHE A N 1
ATOM 980 C CA . PHE A 1 141 ? 22.159 20.142 34.172 1.00 24.99 141 PHE A CA 1
ATOM 981 C C . PHE A 1 141 ? 21.951 18.618 34.176 1.00 23.12 141 PHE A C 1
ATOM 982 O O . PHE A 1 141 ? 22.853 17.848 34.513 1.00 20.98 141 PHE A O 1
ATOM 990 N N . THR A 1 142 ? 20.739 18.188 33.822 1.00 22.46 142 THR A N 1
ATOM 991 C CA . THR A 1 142 ? 20.381 16.784 33.865 1.00 21.21 142 THR A CA 1
ATOM 992 C C . THR A 1 142 ? 21.163 15.988 32.801 1.00 21.83 142 THR A C 1
ATOM 993 O O . THR A 1 142 ? 21.668 14.907 33.087 1.00 20.26 142 THR A O 1
ATOM 997 N N . PHE A 1 143 ? 21.291 16.505 31.568 1.00 23.08 143 PHE A N 1
ATOM 998 C CA . PHE A 1 143 ? 22.108 15.843 30.550 1.00 23.48 143 PHE A CA 1
ATOM 999 C C . PHE A 1 143 ? 23.565 15.717 31.022 1.00 24.77 143 PHE A C 1
ATOM 1000 O O . PHE A 1 143 ? 24.181 14.663 30.907 1.00 23.64 143 PHE A O 1
ATOM 1008 N N . LYS A 1 144 ? 24.119 16.768 31.626 1.00 25.19 144 LYS A N 1
ATOM 1009 C CA . LYS A 1 144 ? 25.478 16.694 32.151 1.00 25.96 144 LYS A CA 1
ATOM 1010 C C . LYS A 1 144 ? 25.587 15.635 33.256 1.00 25.74 144 LYS A C 1
ATOM 1011 O O . LYS A 1 144 ? 26.496 14.809 33.245 1.00 22.37 144 LYS A O 1
ATOM 1017 N N . LEU A 1 145 ? 24.644 15.626 34.214 1.00 25.68 145 LEU A N 1
ATOM 1018 C CA . LEU A 1 145 ? 24.674 14.674 35.303 1.00 24.94 145 LEU A CA 1
ATOM 1019 C C . LEU A 1 145 ? 24.638 13.238 34.783 1.00 22.94 145 LEU A C 1
ATOM 1020 O O . LEU A 1 145 ? 25.362 12.384 35.279 1.00 20.59 145 LEU A O 1
ATOM 1025 N N . LEU A 1 146 ? 23.752 12.957 33.833 1.00 23.92 146 LEU A N 1
ATOM 1026 C CA . LEU A 1 146 ? 23.587 11.594 33.348 1.00 26.34 146 LEU A CA 1
ATOM 1027 C C . LEU A 1 146 ? 24.876 11.050 32.718 1.00 28.37 146 LEU A C 1
ATOM 1028 O O . LEU A 1 146 ? 25.020 9.835 32.589 1.00 29.81 146 LEU A O 1
ATOM 1033 N N . LYS A 1 147 ? 25.797 11.936 32.326 1.00 28.20 147 LYS A N 1
ATOM 1034 C CA . LYS A 1 147 ? 27.045 11.527 31.703 1.00 34.02 147 LYS A CA 1
ATOM 1035 C C . LYS A 1 147 ? 28.178 11.415 32.725 1.00 33.44 147 LYS A C 1
ATOM 1036 O O . LYS A 1 147 ? 29.294 11.078 32.357 1.00 32.99 147 LYS A O 1
ATOM 1042 N N . THR A 1 148 ? 27.905 11.689 34.004 1.00 31.17 148 THR A N 1
ATOM 1043 C CA . THR A 1 148 ? 28.947 11.646 35.014 1.00 32.48 148 THR A CA 1
ATOM 1044 C C . THR A 1 148 ? 28.841 10.335 35.782 1.00 32.67 148 THR A C 1
ATOM 1045 O O . THR A 1 148 ? 27.802 9.689 35.776 1.00 33.84 148 THR A O 1
ATOM 1049 N N . ASP A 1 149 ? 29.918 9.979 36.468 1.00 35.49 149 ASP A N 1
ATOM 1050 C CA . ASP A 1 149 ? 29.915 8.869 37.400 1.00 42.77 149 ASP A CA 1
ATOM 1051 C C . ASP A 1 149 ? 29.479 9.392 38.780 1.00 39.49 149 ASP A C 1
ATOM 1052 O O . ASP A 1 149 ? 30.113 10.285 39.347 1.00 43.15 149 ASP A O 1
ATOM 1057 N N . PHE A 1 150 ? 28.373 8.853 39.289 1.00 34.67 150 PHE A N 1
ATOM 1058 C CA . PHE A 1 150 ? 27.859 9.175 40.611 1.00 33.26 150 PHE A CA 1
ATOM 1059 C C . PHE A 1 150 ? 27.127 7.940 41.123 1.00 33.09 150 PHE A C 1
ATOM 1060 O O . PHE A 1 150 ? 26.759 7.063 40.340 1.00 35.29 150 PHE A O 1
ATOM 1068 N N . GLU A 1 151 ? 26.923 7.868 42.436 1.00 33.41 151 GLU A N 1
ATOM 1069 C CA . GLU A 1 151 ? 26.174 6.769 43.022 1.00 34.69 151 GLU A CA 1
ATOM 1070 C C . GLU A 1 151 ? 24.682 7.106 43.013 1.00 30.10 151 GLU A C 1
ATOM 1071 O O . GLU A 1 151 ? 23.859 6.265 42.654 1.00 28.67 151 GLU A O 1
ATOM 1077 N N . ARG A 1 152 ? 24.345 8.344 43.413 1.00 27.40 152 ARG A N 1
ATOM 1078 C CA . ARG A 1 152 ? 22.963 8.712 43.639 1.00 27.30 152 ARG A CA 1
ATOM 1079 C C . ARG A 1 152 ? 22.767 10.219 43.520 1.00 25.29 152 ARG A C 1
ATOM 1080 O O . ARG A 1 152 ? 23.575 10.980 44.043 1.00 26.26 152 ARG A O 1
ATOM 1088 N N . ALA A 1 153 ? 21.673 10.635 42.872 1.00 22.14 153 ALA A N 1
ATOM 1089 C CA . ALA A 1 153 ? 21.284 12.036 42.823 1.00 23.01 153 ALA A CA 1
ATOM 1090 C C . ALA A 1 153 ? 19.862 12.208 43.365 1.00 23.06 153 ALA A C 1
ATOM 1091 O O . ALA A 1 153 ? 18.940 11.506 42.932 1.00 23.09 153 ALA A O 1
ATOM 1093 N N . VAL A 1 154 ? 19.693 13.145 44.307 1.00 20.63 154 VAL A N 1
ATOM 1094 C CA . VAL A 1 154 ? 18.370 13.541 44.768 1.00 21.96 154 VAL A CA 1
ATOM 1095 C C . VAL A 1 154 ? 18.197 15.029 44.482 1.00 22.54 154 VAL A C 1
ATOM 1096 O O . VAL A 1 154 ? 18.910 15.853 45.030 1.00 23.19 154 VAL A O 1
ATOM 1100 N N . VAL A 1 155 ? 17.255 15.366 43.599 1.00 21.64 155 VAL A N 1
ATOM 1101 C CA . VAL A 1 155 ? 17.166 16.697 43.039 1.00 22.46 155 VAL A CA 1
ATOM 1102 C C . VAL A 1 155 ? 15.696 17.123 43.012 1.00 23.06 155 VAL A C 1
ATOM 1103 O O . VAL A 1 155 ? 14.813 16.317 42.757 1.00 23.43 155 VAL A O 1
ATOM 1107 N N . MET A 1 156 ? 15.463 18.425 43.138 1.00 22.72 156 MET A N 1
ATOM 1108 C CA . MET A 1 156 ? 14.130 18.965 43.007 1.00 24.02 156 MET A CA 1
ATOM 1109 C C . MET A 1 156 ? 14.023 19.720 41.696 1.00 22.38 156 MET A C 1
ATOM 1110 O O . MET A 1 156 ? 14.847 20.563 41.406 1.00 20.85 156 MET A O 1
ATOM 1115 N N . TYR A 1 157 ? 12.994 19.367 40.922 1.00 21.90 157 TYR A N 1
ATOM 1116 C CA . TYR A 1 157 ? 12.630 20.040 39.697 1.00 22.71 157 TYR A CA 1
ATOM 1117 C C . TYR A 1 157 ? 11.163 20.463 39.742 1.00 24.53 157 TYR A C 1
ATOM 1118 O O . TYR A 1 157 ? 10.373 19.915 40.515 1.00 23.33 157 TYR A O 1
ATOM 1127 N N . GLN A 1 158 ? 10.783 21.375 38.845 1.00 26.67 158 GLN A N 1
ATOM 1128 C CA . GLN A 1 158 ? 9.377 21.613 38.564 1.00 28.53 158 GLN A CA 1
ATOM 1129 C C . GLN A 1 158 ? 8.717 20.287 38.175 1.00 26.48 158 GLN A C 1
ATOM 1130 O O . GLN A 1 158 ? 9.332 19.458 37.516 1.00 23.74 158 GLN A O 1
ATOM 1136 N N . LEU A 1 159 ? 7.476 20.097 38.626 1.00 25.94 159 LEU A N 1
ATOM 1137 C CA . LEU A 1 159 ? 6.784 18.826 38.475 1.00 28.20 159 LEU A CA 1
ATOM 1138 C C . LEU A 1 159 ? 6.677 18.424 37.008 1.00 26.67 159 LEU A C 1
ATOM 1139 O O . LEU A 1 159 ? 6.870 17.260 36.675 1.00 25.88 159 LEU A O 1
ATOM 1144 N N . GLU A 1 160 ? 6.349 19.368 36.132 1.00 29.03 160 GLU A N 1
ATOM 1145 C CA . GLU A 1 160 ? 6.183 19.034 34.730 1.00 30.17 160 GLU A CA 1
ATOM 1146 C C . GLU A 1 160 ? 7.497 18.508 34.154 1.00 29.10 160 GLU A C 1
ATOM 1147 O O . GLU A 1 160 ? 7.490 17.593 33.338 1.00 27.08 160 GLU A O 1
ATOM 1153 N N . PHE A 1 161 ? 8.636 19.067 34.585 1.00 28.13 161 PHE A N 1
ATOM 1154 C CA . PHE A 1 161 ? 9.922 18.626 34.072 1.00 26.21 161 PHE A CA 1
ATOM 1155 C C . PHE A 1 161 ? 10.230 17.214 34.553 1.00 25.81 161 PHE A C 1
ATOM 1156 O O . PHE A 1 161 ? 10.699 16.377 33.776 1.00 24.08 161 PHE A O 1
ATOM 1164 N N . ALA A 1 162 ? 9.992 16.972 35.846 1.00 24.80 162 ALA A N 1
ATOM 1165 C CA . ALA A 1 162 ? 10.153 15.650 36.436 1.00 23.83 162 ALA A CA 1
ATOM 1166 C C . ALA A 1 162 ? 9.298 14.622 35.691 1.00 24.48 162 ALA A C 1
ATOM 1167 O O . ALA A 1 162 ? 9.758 13.497 35.457 1.00 22.67 162 ALA A O 1
ATOM 1169 N N . LEU A 1 163 ? 8.061 14.998 35.324 1.00 23.39 163 LEU A N 1
ATOM 1170 C CA . LEU A 1 163 ? 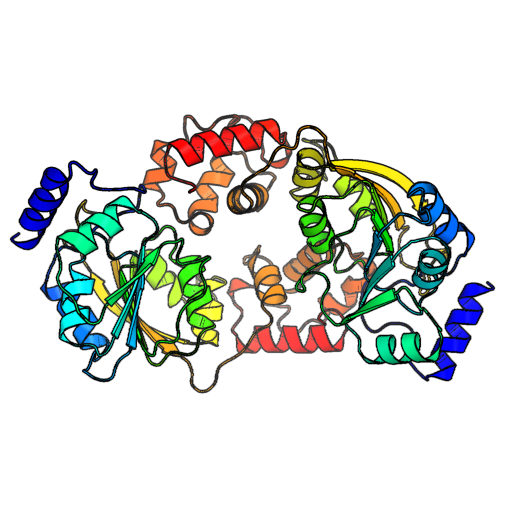7.178 14.075 34.620 1.00 24.54 163 LEU A CA 1
ATOM 1171 C C . LEU A 1 163 ? 7.719 13.777 33.215 1.00 25.33 163 LEU A C 1
ATOM 1172 O O . LEU A 1 163 ? 7.550 12.651 32.732 1.00 24.53 163 LEU A O 1
ATOM 1177 N N . ARG A 1 164 ? 8.399 14.757 32.594 1.00 26.47 164 ARG A N 1
ATOM 1178 C CA . ARG A 1 164 ? 9.075 14.561 31.319 1.00 29.53 164 ARG A CA 1
ATOM 1179 C C . ARG A 1 164 ? 10.195 13.543 31.466 1.00 27.40 164 ARG A C 1
ATOM 1180 O O . ARG A 1 164 ? 10.423 12.735 30.572 1.00 26.62 164 ARG A O 1
ATOM 1188 N N . MET A 1 165 ? 10.907 13.614 32.590 1.00 26.58 165 MET A N 1
ATOM 1189 C CA . MET A 1 165 ? 12.042 12.756 32.814 1.00 28.11 165 MET A CA 1
ATOM 1190 C C . MET A 1 165 ? 11.622 11.288 32.925 1.00 28.05 165 MET A C 1
ATOM 1191 O O . MET A 1 165 ? 12.458 10.417 32.694 1.00 29.37 165 MET A O 1
ATOM 1196 N N . VAL A 1 166 ? 10.384 11.013 33.357 1.00 25.06 166 VAL A N 1
ATOM 1197 C CA . VAL A 1 166 ? 9.960 9.632 33.583 1.00 24.69 166 VAL A CA 1
ATOM 1198 C C . VAL A 1 166 ? 8.967 9.216 32.501 1.00 24.97 166 VAL A C 1
ATOM 1199 O O . VAL A 1 166 ? 8.397 8.128 32.566 1.00 22.60 166 VAL A O 1
ATOM 1203 N N . ALA A 1 167 ? 8.782 10.055 31.473 1.00 25.27 167 ALA A N 1
ATOM 1204 C CA . ALA A 1 167 ? 7.826 9.748 30.420 1.00 26.38 167 ALA A CA 1
ATOM 1205 C C . ALA A 1 167 ? 8.278 8.492 29.677 1.00 26.50 167 ALA A C 1
ATOM 1206 O O . ALA A 1 167 ? 9.477 8.215 29.578 1.00 24.91 167 ALA A O 1
ATOM 1208 N N . LYS A 1 168 ? 7.280 7.737 29.196 1.00 29.10 168 LYS A N 1
ATOM 1209 C CA . LYS A 1 168 ? 7.461 6.467 28.505 1.00 33.15 168 LYS A CA 1
ATOM 1210 C C . LYS A 1 168 ? 7.464 6.649 26.988 1.00 27.26 168 LYS A C 1
ATOM 1211 O O . LYS A 1 168 ? 6.752 7.506 26.479 1.00 24.98 168 LYS A O 1
ATOM 1217 N N . PRO A 1 169 ? 8.247 5.846 26.226 1.00 25.50 169 PRO A N 1
ATOM 1218 C CA . PRO A 1 169 ? 8.256 5.963 24.760 1.00 23.19 169 PRO A CA 1
ATOM 1219 C C . PRO A 1 169 ? 6.832 5.923 24.212 1.00 23.67 169 PRO A C 1
ATOM 1220 O O . PRO A 1 169 ? 5.993 5.135 24.672 1.00 22.98 169 PRO A O 1
ATOM 1224 N N . GLY A 1 170 ? 6.536 6.874 23.317 1.00 21.13 170 GLY A N 1
ATOM 1225 C CA . GLY A 1 170 ? 5.235 6.968 22.698 1.00 23.90 170 GLY A CA 1
ATOM 1226 C C . GLY A 1 170 ? 4.264 7.889 23.440 1.00 25.23 170 GLY A C 1
ATOM 1227 O O . GLY A 1 170 ? 3.170 8.139 22.933 1.00 25.57 170 GLY A O 1
ATOM 1228 N N . SER A 1 171 ? 4.622 8.362 24.642 1.00 28.22 171 SER A N 1
ATOM 1229 C CA . SER A 1 171 ? 3.791 9.368 25.312 1.00 29.05 171 SER A CA 1
ATOM 1230 C C . SER A 1 171 ? 4.058 10.739 24.687 1.00 30.34 171 SER A C 1
ATOM 1231 O O . SER A 1 171 ? 5.100 10.961 24.041 1.00 28.14 171 SER A O 1
ATOM 1234 N N . ARG A 1 172 ? 3.100 11.666 24.880 1.00 34.41 172 ARG A N 1
ATOM 1235 C CA . ARG A 1 172 ? 3.154 12.975 24.232 1.00 36.76 172 ARG A CA 1
ATOM 1236 C C . ARG A 1 172 ? 4.372 13.768 24.713 1.00 32.68 172 ARG A C 1
ATOM 1237 O O . ARG A 1 172 ? 4.878 14.620 23.993 1.00 33.34 172 ARG A O 1
ATOM 1245 N N . ASN A 1 173 ? 4.857 13.486 25.926 1.00 30.60 173 ASN A N 1
ATOM 1246 C CA . ASN A 1 173 ? 5.905 14.301 26.515 1.00 31.26 173 ASN A CA 1
ATOM 1247 C C . ASN A 1 173 ? 7.248 13.575 26.458 1.00 31.10 173 ASN A C 1
ATOM 1248 O O . ASN A 1 173 ? 8.193 14.014 27.100 1.00 33.86 173 ASN A O 1
ATOM 1253 N N . TYR A 1 174 ? 7.344 12.473 25.690 1.00 27.43 174 TYR A N 1
ATOM 1254 C CA . TYR A 1 174 ? 8.595 11.746 25.584 1.00 26.15 174 TYR A CA 1
ATOM 1255 C C . TYR A 1 174 ? 9.554 12.474 24.640 1.00 25.67 174 TYR A C 1
ATOM 1256 O O . TYR A 1 174 ? 9.251 12.670 23.467 1.00 25.29 174 TYR A O 1
ATOM 1265 N N . SER A 1 175 ? 10.702 12.882 25.196 1.00 24.01 175 SER A N 1
ATOM 1266 C CA . SER A 1 175 ? 11.624 13.777 24.534 1.00 23.74 175 SER A CA 1
ATOM 1267 C C . SER A 1 175 ? 13.021 13.207 24.683 1.00 22.26 175 SER A C 1
ATOM 1268 O O . SER A 1 175 ? 13.202 12.134 25.260 1.00 22.03 175 SER A O 1
ATOM 1271 N N . ARG A 1 176 ? 14.003 13.942 24.167 1.00 23.64 176 ARG A N 1
ATOM 1272 C CA . ARG A 1 176 ? 15.388 13.532 24.254 1.00 23.40 176 ARG A CA 1
ATOM 1273 C C . ARG A 1 176 ? 15.772 13.331 25.716 1.00 21.37 176 ARG A C 1
ATOM 1274 O O . ARG A 1 176 ? 16.563 12.450 26.024 1.00 21.55 176 ARG A O 1
ATOM 1282 N N . LEU A 1 177 ? 15.262 14.193 26.599 1.00 22.36 177 LEU A N 1
ATOM 1283 C CA . LEU A 1 177 ? 15.517 14.091 28.038 1.00 22.43 177 LEU A CA 1
ATOM 1284 C C . LEU A 1 177 ? 15.019 12.741 28.560 1.00 20.12 177 LEU A C 1
ATOM 1285 O O . LEU A 1 177 ? 15.794 12.019 29.191 1.00 18.62 177 LEU A O 1
ATOM 1290 N N . SER A 1 178 ? 13.751 12.402 28.259 1.00 18.60 178 SER A N 1
ATOM 1291 C CA . SER A 1 178 ? 13.165 11.121 28.624 1.00 19.26 178 SER A CA 1
ATOM 1292 C C . SER A 1 178 ? 14.013 9.942 28.123 1.00 19.86 178 SER A C 1
ATOM 1293 O O . SER A 1 178 ? 14.270 8.992 28.866 1.00 19.52 178 SER A O 1
ATOM 1296 N N . LEU A 1 179 ? 14.460 9.998 26.858 1.00 19.05 179 LEU A N 1
ATOM 1297 C CA . LEU A 1 179 ? 15.217 8.904 26.261 1.00 19.19 179 LEU A CA 1
ATOM 1298 C C . LEU A 1 179 ? 16.537 8.699 27.009 1.00 19.17 179 LEU A C 1
ATOM 1299 O O . LEU A 1 179 ? 16.894 7.562 27.308 1.00 19.40 179 LEU A O 1
ATOM 1304 N N . MET A 1 180 ? 17.311 9.783 27.214 1.00 19.30 180 MET A N 1
ATOM 1305 C CA . MET A 1 180 ? 18.633 9.645 27.832 1.00 21.83 180 MET A CA 1
ATOM 1306 C C . MET A 1 180 ? 18.498 9.235 29.298 1.00 20.36 180 MET A C 1
ATOM 1307 O O . MET A 1 180 ? 19.318 8.473 29.797 1.00 24.71 180 MET A O 1
ATOM 1312 N N . ALA A 1 181 ? 17.456 9.723 29.979 1.00 21.47 181 ALA A N 1
ATOM 1313 C CA . ALA A 1 181 ? 17.178 9.335 31.361 1.00 22.12 181 ALA A CA 1
ATOM 1314 C C . ALA A 1 181 ? 16.919 7.831 31.427 1.00 21.50 181 ALA A C 1
ATOM 1315 O O . ALA A 1 181 ? 17.474 7.145 32.275 1.00 21.08 181 ALA A O 1
ATOM 1317 N N . GLN A 1 182 ? 16.104 7.316 30.506 1.00 22.52 182 GLN A N 1
ATOM 1318 C CA . GLN A 1 182 ? 15.802 5.886 30.465 1.00 24.22 182 GLN A CA 1
ATOM 1319 C C . GLN A 1 182 ? 17.027 5.074 30.058 1.00 23.01 182 GLN A C 1
ATOM 1320 O O . GLN A 1 182 ? 17.236 3.973 30.551 1.00 24.10 182 GLN A O 1
ATOM 1326 N N . ALA A 1 183 ? 17.827 5.620 29.130 1.00 23.88 183 ALA A N 1
ATOM 1327 C CA . ALA A 1 183 ? 18.976 4.910 28.600 1.00 21.85 183 ALA A CA 1
ATOM 1328 C C . ALA A 1 183 ? 20.078 4.821 29.644 1.00 22.04 183 ALA A C 1
ATOM 1329 O O . ALA A 1 183 ? 20.760 3.800 29.722 1.00 21.60 183 ALA A O 1
ATOM 1331 N N . LEU A 1 184 ? 20.266 5.883 30.447 1.00 21.87 184 LEU A N 1
ATOM 1332 C CA . LEU A 1 184 ? 21.444 5.974 31.304 1.00 21.47 184 LEU A CA 1
ATOM 1333 C C . LEU A 1 184 ? 21.103 5.842 32.783 1.00 22.48 184 LEU A C 1
ATOM 1334 O O . LEU A 1 184 ? 22.004 5.614 33.585 1.00 24.26 184 LEU A O 1
ATOM 1339 N N . GLY A 1 185 ? 19.841 6.064 33.160 1.00 21.62 185 GLY A N 1
ATOM 1340 C CA . GLY A 1 185 ? 19.513 6.143 34.571 1.00 23.09 185 GLY A CA 1
ATOM 1341 C C . GLY A 1 185 ? 18.289 5.335 34.969 1.00 23.61 185 GLY A C 1
ATOM 1342 O O . GLY A 1 185 ? 17.538 4.835 34.124 1.00 23.48 185 GLY A O 1
ATOM 1343 N N . ASN A 1 186 ? 18.159 5.184 36.288 1.00 24.89 186 ASN A N 1
ATOM 1344 C CA . ASN A 1 186 ? 16.953 4.691 36.931 1.00 27.25 186 ASN A CA 1
ATOM 1345 C C . ASN A 1 186 ? 16.382 5.878 37.705 1.00 25.54 186 ASN A C 1
ATOM 1346 O O . ASN A 1 186 ? 17.015 6.348 38.654 1.00 24.63 186 ASN A O 1
ATOM 1351 N N . VAL A 1 187 ? 15.237 6.384 37.237 1.00 25.00 187 VAL A N 1
ATOM 1352 C CA . VAL A 1 187 ? 14.695 7.645 37.718 1.00 26.17 187 VAL A CA 1
ATOM 1353 C C . VAL A 1 187 ? 13.354 7.377 38.402 1.00 27.99 187 VAL A C 1
ATOM 1354 O O . VAL A 1 187 ? 12.522 6.647 37.876 1.00 27.88 187 VAL A O 1
ATOM 1358 N N . GLU A 1 188 ? 13.148 8.004 39.568 1.00 27.09 188 GLU A N 1
ATOM 1359 C CA . GLU A 1 188 ? 11.944 7.819 40.366 1.00 28.71 188 GLU A CA 1
ATOM 1360 C C . GLU A 1 188 ? 11.528 9.182 40.909 1.00 28.10 188 GLU A C 1
ATOM 1361 O O . GLU A 1 188 ? 12.381 9.943 41.366 1.00 24.06 188 GLU A O 1
ATOM 1367 N N . ILE A 1 189 ? 10.235 9.523 40.774 1.00 26.06 189 ILE A N 1
ATOM 1368 C CA . ILE A 1 189 ? 9.671 10.638 41.514 1.00 26.07 189 ILE A CA 1
ATOM 1369 C C . ILE A 1 189 ? 9.328 10.167 42.924 1.00 26.52 189 ILE A C 1
ATOM 1370 O O . ILE A 1 189 ? 8.423 9.375 43.115 1.00 26.45 189 ILE A O 1
ATOM 1375 N N . VAL A 1 190 ? 10.025 10.697 43.923 1.00 26.19 190 VAL A N 1
ATOM 1376 C CA . VAL A 1 190 ? 9.854 10.251 45.297 1.00 27.25 190 VAL A CA 1
ATOM 1377 C C . VAL A 1 190 ? 8.595 10.882 45.882 1.00 28.12 190 VAL A C 1
ATOM 1378 O O . VAL A 1 190 ? 7.848 10.184 46.557 1.00 28.78 190 VAL A O 1
ATOM 1382 N N . MET A 1 191 ? 8.364 12.169 45.605 1.00 27.74 191 MET A N 1
ATOM 1383 C CA . MET A 1 191 ? 7.149 12.838 46.026 1.00 33.01 191 MET A CA 1
ATOM 1384 C C . MET A 1 191 ? 6.990 14.175 45.305 1.00 33.01 191 MET A C 1
ATOM 1385 O O . MET A 1 191 ? 7.949 14.714 44.761 1.00 28.17 191 MET A O 1
ATOM 1390 N N . LYS A 1 192 ? 5.763 14.709 45.305 1.00 33.48 192 LYS A N 1
ATOM 1391 C CA . LYS A 1 192 ? 5.546 16.097 44.937 1.00 35.17 192 LYS A CA 1
ATOM 1392 C C . LYS A 1 192 ? 5.937 16.991 46.106 1.00 34.50 192 LYS A C 1
ATOM 1393 O O . LYS A 1 192 ? 5.892 16.576 47.263 1.00 32.98 192 LYS A O 1
ATOM 1399 N N . ILE A 1 193 ? 6.320 18.226 45.764 1.00 35.37 193 ILE A N 1
ATOM 1400 C CA . ILE A 1 193 ? 6.681 19.253 46.729 1.00 36.24 193 ILE A CA 1
ATOM 1401 C C . ILE A 1 193 ? 5.816 20.452 46.401 1.00 35.60 193 ILE A C 1
ATOM 1402 O O . ILE A 1 193 ? 5.860 20.939 45.276 1.00 33.19 193 ILE A O 1
ATOM 1407 N N . GLY A 1 194 ? 5.010 20.878 47.382 1.00 37.75 194 GLY A N 1
ATOM 1408 C CA . GLY A 1 194 ? 4.094 21.984 47.187 1.00 38.48 194 GLY A CA 1
ATOM 1409 C C . GLY A 1 194 ? 4.827 23.295 46.921 1.00 38.81 194 GLY A C 1
ATOM 1410 O O . GLY A 1 194 ? 5.957 23.488 47.364 1.00 41.76 194 GLY A O 1
ATOM 1411 N N . LYS A 1 195 ? 4.155 24.192 46.200 1.00 41.89 195 LYS A N 1
ATOM 1412 C CA . LYS A 1 195 ? 4.691 25.501 45.873 1.00 45.71 195 LYS A CA 1
ATOM 1413 C C . LYS A 1 195 ? 4.900 26.327 47.144 1.00 50.58 195 LYS A C 1
ATOM 1414 O O . LYS A 1 195 ? 5.725 27.237 47.147 1.00 51.30 195 LYS A O 1
ATOM 1420 N N . GLY A 1 196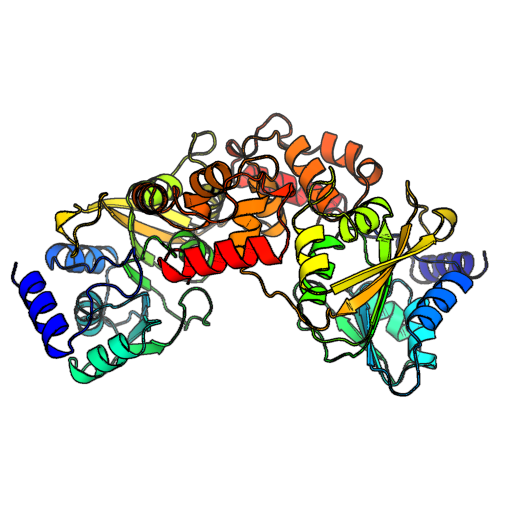 ? 4.215 25.965 48.241 1.00 52.03 196 GLY A N 1
ATOM 1421 C CA . GLY A 1 196 ? 4.399 26.612 49.534 1.00 52.57 196 GLY A CA 1
ATOM 1422 C C . GLY A 1 196 ? 5.781 26.397 50.161 1.00 52.77 196 GLY A C 1
ATOM 1423 O O . GLY A 1 196 ? 6.109 27.065 51.147 1.00 55.09 196 GLY A O 1
ATOM 1424 N N . ALA A 1 197 ? 6.602 25.496 49.595 1.00 45.19 197 ALA A N 1
ATOM 1425 C CA . ALA A 1 197 ? 7.882 25.164 50.203 1.00 41.45 197 ALA A CA 1
ATOM 1426 C C . ALA A 1 197 ? 8.999 26.123 49.772 1.00 38.97 197 ALA A C 1
ATOM 1427 O O . ALA A 1 197 ? 10.114 26.001 50.244 1.00 35.26 197 ALA A O 1
ATOM 1429 N N . PHE A 1 198 ? 8.703 27.088 48.897 1.00 40.87 198 PHE A N 1
ATOM 1430 C CA . PHE A 1 198 ? 9.702 27.988 48.335 1.00 43.85 198 PHE A CA 1
ATOM 1431 C C . PHE A 1 198 ? 9.280 29.447 48.572 1.00 45.77 198 PHE A C 1
ATOM 1432 O O . PHE A 1 198 ? 8.083 29.710 48.717 1.00 45.22 198 PHE A O 1
ATOM 1440 N N . TYR A 1 199 ? 10.257 30.384 48.624 1.00 46.64 199 TYR A N 1
ATOM 1441 C CA . TYR A 1 199 ? 9.973 31.815 48.486 1.00 48.10 199 TYR A CA 1
ATOM 1442 C C . TYR A 1 199 ? 10.868 32.407 47.396 1.00 50.05 199 TYR A C 1
ATOM 1443 O O . TYR A 1 199 ? 12.084 32.206 47.408 1.00 53.38 199 TYR A O 1
ATOM 1452 N N . PRO A 1 200 ? 10.299 33.188 46.440 1.00 48.38 200 PRO A N 1
ATOM 1453 C CA . PRO A 1 200 ? 8.846 33.380 46.349 1.00 49.96 200 PRO A CA 1
ATOM 1454 C C . PRO A 1 200 ? 8.136 32.093 45.916 1.00 48.51 200 PRO A C 1
ATOM 1455 O O . PRO A 1 200 ? 8.780 31.196 45.377 1.00 42.05 200 PRO A O 1
ATOM 1459 N N . ARG A 1 201 ? 6.830 31.991 46.207 1.00 50.22 201 ARG A N 1
ATOM 1460 C CA . ARG A 1 201 ? 6.048 30.817 45.846 1.00 50.14 201 ARG A CA 1
ATOM 1461 C C . ARG A 1 201 ? 6.028 30.694 44.325 1.00 43.09 201 ARG A C 1
ATOM 1462 O O . ARG A 1 201 ? 5.660 31.639 43.641 1.00 43.01 201 ARG A O 1
ATOM 1470 N N . PRO A 1 202 ? 6.433 29.544 43.736 1.00 40.25 202 PRO A N 1
ATOM 1471 C CA . PRO A 1 202 ? 6.355 29.367 42.287 1.00 40.64 202 PRO A CA 1
ATOM 1472 C C . PRO A 1 202 ? 4.902 29.173 41.871 1.00 40.88 202 PRO A C 1
ATOM 1473 O O . PRO A 1 202 ? 4.036 28.973 42.720 1.00 40.32 202 PRO A O 1
ATOM 1477 N N . LYS A 1 203 ? 4.652 29.240 40.564 1.00 42.17 203 LYS A N 1
ATOM 1478 C CA . LYS A 1 203 ? 3.308 29.053 40.038 1.00 47.47 203 LYS A CA 1
ATOM 1479 C C . LYS A 1 203 ? 2.962 27.564 39.939 1.00 46.47 203 LYS A C 1
ATOM 1480 O O . LYS A 1 203 ? 1.799 27.224 39.755 1.00 47.74 203 LYS A O 1
ATOM 1486 N N . VAL A 1 204 ? 3.953 26.674 40.091 1.00 43.76 204 VAL A N 1
ATOM 1487 C CA . VAL A 1 204 ? 3.712 25.249 39.941 1.00 40.36 204 VAL A CA 1
ATOM 1488 C C . VAL A 1 204 ? 4.449 24.482 41.032 1.00 39.26 204 VAL A C 1
ATOM 1489 O O . VAL A 1 204 ? 5.406 24.966 41.623 1.00 43.90 204 VAL A O 1
ATOM 1493 N N . ASP A 1 205 ? 3.981 23.264 41.282 1.00 37.12 205 ASP A N 1
ATOM 1494 C CA . ASP A 1 205 ? 4.611 22.361 42.225 1.00 34.83 205 ASP A CA 1
ATOM 1495 C C . ASP A 1 205 ? 5.960 21.874 41.700 1.00 30.21 205 ASP A C 1
ATOM 1496 O O . ASP A 1 205 ? 6.252 21.893 40.513 1.00 29.37 205 ASP A O 1
ATOM 1501 N N . SER A 1 206 ? 6.755 21.376 42.623 1.00 28.18 206 SER A N 1
ATOM 1502 C CA . SER A 1 206 ? 8.011 20.739 42.316 1.00 26.90 206 SER A CA 1
ATOM 1503 C C . SER A 1 206 ? 7.842 19.252 42.572 1.00 26.15 206 SER A C 1
ATOM 1504 O O . SER A 1 206 ? 6.776 18.792 42.974 1.00 27.47 206 SER A O 1
ATOM 1507 N N . ALA A 1 207 ? 8.934 18.532 42.407 1.00 25.29 207 ALA A N 1
ATOM 1508 C CA . ALA A 1 207 ? 8.983 17.114 42.690 1.00 26.65 207 ALA A CA 1
ATOM 1509 C C . ALA A 1 207 ? 10.397 16.765 43.125 1.00 26.10 207 ALA A C 1
ATOM 1510 O O . ALA A 1 207 ? 11.360 17.327 42.614 1.00 25.42 207 ALA A O 1
ATOM 1512 N N . LEU A 1 208 ? 10.490 15.857 44.094 1.00 26.54 208 LEU A N 1
ATOM 1513 C CA . LEU A 1 208 ? 11.753 15.301 44.521 1.00 25.97 208 LEU A CA 1
ATOM 1514 C C . LEU A 1 208 ? 12.031 14.040 43.712 1.00 25.01 208 LEU A C 1
ATOM 1515 O O . LEU A 1 208 ? 11.224 13.105 43.728 1.00 26.25 208 LEU A O 1
ATOM 1520 N N . VAL A 1 209 ? 13.179 14.051 43.021 1.00 22.73 209 VAL A N 1
ATOM 1521 C CA . VAL A 1 209 ? 13.534 13.018 42.061 1.00 21.97 209 VAL A CA 1
ATOM 1522 C C . VAL A 1 209 ? 14.811 12.332 42.539 1.00 21.67 209 VAL A C 1
ATOM 1523 O O . VAL A 1 209 ? 15.777 13.001 42.890 1.00 21.13 209 VAL A O 1
ATOM 1527 N N . LEU A 1 210 ? 14.787 10.993 42.534 1.00 22.00 210 LEU A N 1
ATOM 1528 C CA . LEU A 1 210 ? 15.944 10.158 42.789 1.00 24.64 210 LEU A CA 1
ATOM 1529 C C . LEU A 1 210 ? 16.454 9.615 41.446 1.00 25.03 210 LEU A C 1
ATOM 1530 O O . LEU A 1 210 ? 15.665 9.090 40.655 1.00 25.37 210 LEU A O 1
ATOM 1535 N N . ILE A 1 211 ? 17.757 9.763 41.205 1.00 23.45 211 ILE A N 1
ATOM 1536 C CA . ILE A 1 211 ? 18.416 9.255 40.010 1.00 24.22 211 ILE A CA 1
ATOM 1537 C C . ILE A 1 211 ? 19.596 8.398 40.450 1.00 24.30 211 ILE A C 1
ATOM 1538 O O . ILE A 1 211 ? 20.415 8.814 41.274 1.00 23.96 211 ILE A O 1
ATOM 1543 N N . GLU A 1 212 ? 19.626 7.173 39.933 1.00 24.09 212 GLU A N 1
ATOM 1544 C CA . GLU A 1 212 ? 20.798 6.334 40.015 1.00 27.65 212 GLU A CA 1
ATOM 1545 C C . GLU A 1 212 ? 21.206 5.918 38.604 1.00 28.17 212 GLU A C 1
ATOM 1546 O O . GLU A 1 212 ? 20.344 5.688 37.750 1.00 25.20 212 GLU A O 1
ATOM 1552 N N . PRO A 1 213 ? 22.524 5.759 38.350 1.00 29.24 213 PRO A N 1
ATOM 1553 C CA . PRO A 1 213 ? 22.989 5.267 37.050 1.00 30.51 213 PRO A CA 1
ATOM 1554 C C . PRO A 1 213 ? 22.519 3.827 36.867 1.00 32.13 213 PRO A C 1
ATOM 1555 O O . PRO A 1 213 ? 22.538 3.044 37.816 1.00 28.86 213 PRO A O 1
ATOM 1559 N N . ARG A 1 214 ? 22.080 3.496 35.649 1.00 33.24 214 ARG A N 1
ATOM 1560 C CA . ARG A 1 214 ? 21.853 2.106 35.282 1.00 33.95 214 ARG A CA 1
ATOM 1561 C C . ARG A 1 214 ? 23.158 1.330 35.422 1.00 37.15 214 ARG A C 1
ATOM 1562 O O . ARG A 1 214 ? 24.204 1.836 35.040 1.00 35.81 214 ARG A O 1
ATOM 1570 N N . LYS A 1 215 ? 23.101 0.087 35.917 1.00 39.38 215 LYS A N 1
ATOM 1571 C CA . LYS A 1 215 ? 24.278 -0.771 35.862 1.00 43.08 215 LYS A CA 1
ATOM 1572 C C . LYS A 1 215 ? 24.533 -1.210 34.415 1.00 41.60 215 LYS A C 1
ATOM 1573 O O . LYS A 1 215 ? 25.684 -1.362 34.012 1.00 38.65 215 LYS A O 1
ATOM 1579 N N . ASP A 1 216 ? 23.471 -1.392 33.617 1.00 39.96 216 ASP A N 1
ATOM 1580 C CA . ASP A 1 216 ? 23.670 -1.730 32.225 1.00 40.96 216 ASP A CA 1
ATOM 1581 C C . ASP A 1 216 ? 23.131 -0.600 31.351 1.00 37.12 216 ASP A C 1
ATOM 1582 O O . ASP A 1 216 ? 22.016 -0.666 30.836 1.00 32.84 216 ASP A O 1
ATOM 1587 N N . LYS A 1 217 ? 23.973 0.417 31.146 1.00 32.96 217 LYS A N 1
ATOM 1588 C CA . LYS A 1 217 ? 23.591 1.604 30.408 1.00 32.17 217 LYS A CA 1
ATOM 1589 C C . LYS A 1 217 ? 23.484 1.304 28.912 1.00 30.17 217 LYS A C 1
ATOM 1590 O O . LYS A 1 217 ? 24.236 0.506 28.362 1.00 28.45 217 LYS A O 1
ATOM 1596 N N . ILE A 1 218 ? 22.562 2.011 28.246 1.00 28.73 218 ILE A N 1
ATOM 1597 C CA . ILE A 1 218 ? 22.505 2.049 26.798 1.00 29.30 218 ILE A CA 1
ATOM 1598 C C . ILE A 1 218 ? 23.087 3.394 26.369 1.00 29.61 218 ILE A C 1
ATOM 1599 O O . ILE A 1 218 ? 22.453 4.439 26.491 1.00 27.87 218 ILE A O 1
ATOM 1604 N N . VAL A 1 219 ? 24.354 3.336 25.945 1.00 29.32 219 VAL A N 1
ATOM 1605 C CA . VAL A 1 219 ? 25.132 4.500 25.602 1.00 28.77 219 VAL A CA 1
ATOM 1606 C C . VAL A 1 219 ? 24.875 4.786 24.132 1.00 27.57 219 VAL A C 1
ATOM 1607 O O . VAL A 1 219 ? 25.161 3.947 23.269 1.00 27.62 219 VAL A O 1
ATOM 1611 N N . LEU A 1 220 ? 24.333 5.981 23.877 1.00 24.73 220 LEU A N 1
ATOM 1612 C CA . LEU A 1 220 ? 23.866 6.372 22.557 1.00 25.32 220 LEU A CA 1
ATOM 1613 C C . LEU A 1 220 ? 24.709 7.533 22.037 1.00 26.34 220 LEU A C 1
ATOM 1614 O O . LEU A 1 220 ? 25.082 8.429 22.789 1.00 25.48 220 LEU A O 1
ATOM 1619 N N . ASN A 1 221 ? 24.961 7.524 20.725 1.00 26.19 221 ASN A N 1
ATOM 1620 C CA . ASN A 1 221 ? 25.640 8.611 20.046 1.00 25.91 221 ASN A CA 1
ATOM 1621 C C . ASN A 1 221 ? 24.805 9.886 20.162 1.00 25.04 221 ASN A C 1
ATOM 1622 O O . ASN A 1 221 ? 23.648 9.950 19.730 1.00 23.81 221 ASN A O 1
ATOM 1627 N N . GLU A 1 222 ? 25.423 10.943 20.712 1.00 25.69 222 GLU A N 1
ATOM 1628 C CA . GLU A 1 222 ? 24.696 12.134 21.102 1.00 27.47 222 GLU A CA 1
ATOM 1629 C C . GLU A 1 222 ? 24.237 12.931 19.889 1.00 25.95 222 GLU A C 1
ATOM 1630 O O . GLU A 1 222 ? 23.148 13.509 19.940 1.00 23.69 222 GLU A O 1
ATOM 1636 N N . ASN A 1 223 ? 25.061 12.981 18.825 1.00 25.97 223 ASN A N 1
ATOM 1637 C CA . ASN A 1 223 ? 24.699 13.690 17.610 1.00 26.88 223 ASN A CA 1
ATOM 1638 C C . ASN A 1 223 ? 23.494 13.025 16.945 1.00 26.20 223 ASN A C 1
ATOM 1639 O O . ASN A 1 223 ? 22.616 13.726 16.450 1.00 24.30 223 ASN A O 1
ATOM 1644 N N . LEU A 1 224 ? 23.474 11.675 16.881 1.00 25.04 224 LEU A N 1
ATOM 1645 C CA . LEU A 1 224 ? 22.310 10.966 16.361 1.00 24.95 224 LEU A CA 1
ATOM 1646 C C . LEU A 1 224 ? 21.043 11.292 17.177 1.00 24.01 224 LEU A C 1
ATOM 1647 O O . LEU A 1 224 ? 19.992 11.637 16.611 1.00 20.40 224 LEU A O 1
ATOM 1652 N N . VAL A 1 225 ? 21.143 11.205 18.517 1.00 23.05 225 VAL A N 1
ATOM 1653 C CA . VAL A 1 225 ? 19.984 11.449 19.361 1.00 25.36 225 VAL A CA 1
ATOM 1654 C C . VAL A 1 225 ? 19.438 12.859 19.106 1.00 26.76 225 VAL A C 1
ATOM 1655 O O . VAL A 1 225 ? 18.224 13.043 18.894 1.00 22.40 225 VAL A O 1
ATOM 1659 N N . LYS A 1 226 ? 20.345 13.849 19.065 1.00 27.20 226 LYS A N 1
ATOM 1660 C CA . LYS A 1 226 ? 19.946 15.236 18.839 1.00 30.80 226 LYS A CA 1
ATOM 1661 C C . LYS A 1 226 ? 19.313 15.405 17.463 1.00 27.44 226 LYS A C 1
ATOM 1662 O O . LYS A 1 226 ? 18.295 16.064 17.347 1.00 28.17 226 LYS A O 1
ATOM 1668 N N . ALA A 1 227 ? 19.900 14.774 16.447 1.00 26.07 227 ALA A N 1
ATOM 1669 C CA . ALA A 1 227 ? 19.353 14.816 15.099 1.00 28.26 227 ALA A CA 1
ATOM 1670 C C . ALA A 1 227 ? 17.940 14.215 15.068 1.00 28.33 227 ALA A C 1
ATOM 1671 O O . ALA A 1 227 ? 17.029 14.801 14.473 1.00 28.48 227 ALA A O 1
ATOM 1673 N N . LEU A 1 228 ? 17.756 13.034 15.686 1.00 23.58 228 LEU A N 1
ATOM 1674 C CA . LEU A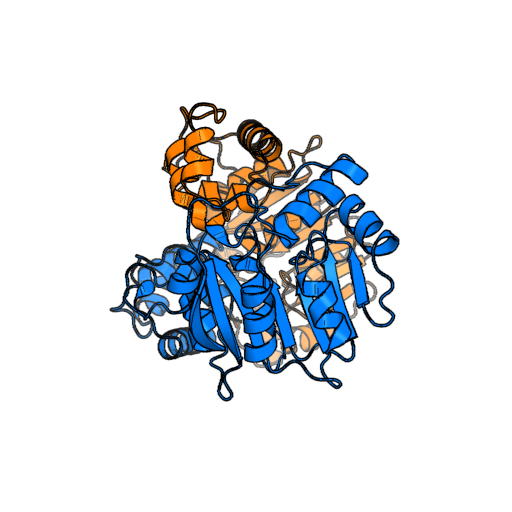 1 228 ? 16.444 12.397 15.685 1.00 24.18 228 LEU A CA 1
ATOM 1675 C C . LEU A 1 228 ? 15.411 13.292 16.401 1.00 24.27 228 LEU A C 1
ATOM 1676 O O . LEU A 1 228 ? 14.288 13.493 15.907 1.00 20.99 228 LEU A O 1
ATOM 1681 N N . PHE A 1 229 ? 15.783 13.776 17.597 1.00 22.98 229 PHE A N 1
ATOM 1682 C CA . PHE A 1 229 ? 14.834 14.441 18.490 1.00 26.86 229 PHE A CA 1
ATOM 1683 C C . PHE A 1 229 ? 14.724 15.946 18.240 1.00 29.01 229 PHE A C 1
ATOM 1684 O O . PHE A 1 229 ? 13.877 16.581 18.859 1.00 30.79 229 PHE A O 1
ATOM 1692 N N . GLN A 1 230 ? 15.483 16.492 17.279 1.00 30.08 230 GLN A N 1
ATOM 1693 C CA . GLN A 1 230 ? 15.208 17.839 16.787 1.00 37.84 230 GLN A CA 1
ATOM 1694 C C . GLN A 1 230 ? 13.708 18.040 16.533 1.00 34.01 230 GLN A C 1
ATOM 1695 O O . GLN A 1 230 ? 13.108 18.993 17.022 1.00 36.01 230 GLN A O 1
ATOM 1701 N N . HIS A 1 231 ? 13.120 17.109 15.773 1.00 30.63 231 HIS A N 1
ATOM 1702 C CA . HIS A 1 231 ? 11.732 17.145 15.333 1.00 28.81 231 HIS A CA 1
ATOM 1703 C C . HIS A 1 231 ? 11.149 15.762 15.626 1.00 27.51 231 HIS A C 1
ATOM 1704 O O . HIS A 1 231 ? 11.023 14.926 14.737 1.00 24.68 231 HIS A O 1
ATOM 1711 N N . ARG A 1 232 ? 10.804 15.533 16.894 1.00 28.89 232 ARG A N 1
ATOM 1712 C CA . ARG A 1 232 ? 10.509 14.196 17.384 1.00 30.28 232 ARG A CA 1
ATOM 1713 C C . ARG A 1 232 ? 9.160 13.672 16.876 1.00 28.92 232 ARG A C 1
ATOM 1714 O O . ARG A 1 232 ? 8.905 12.474 17.015 1.00 27.98 232 ARG A O 1
ATOM 1722 N N . ARG A 1 233 ? 8.326 14.532 16.263 1.00 29.07 233 ARG A N 1
ATOM 1723 C CA . ARG A 1 233 ? 7.049 14.087 15.700 1.00 31.08 233 ARG A CA 1
ATOM 1724 C C . ARG A 1 233 ? 7.253 13.374 14.358 1.00 26.49 233 ARG A C 1
ATOM 1725 O O . ARG A 1 233 ? 6.353 12.672 13.887 1.00 26.07 233 ARG A O 1
ATOM 1733 N N . LYS A 1 234 ? 8.430 13.568 13.737 1.00 23.50 234 LYS A N 1
ATOM 1734 C CA . LYS A 1 234 ? 8.681 13.049 12.402 1.00 23.65 234 LYS A CA 1
ATOM 1735 C C . LYS A 1 234 ? 8.877 11.540 12.451 1.00 23.18 234 LYS A C 1
ATOM 1736 O O . LYS A 1 234 ? 9.316 11.005 13.470 1.00 23.70 234 LYS A O 1
ATOM 1742 N N . THR A 1 235 ? 8.594 10.878 11.314 1.00 22.81 235 THR A N 1
ATOM 1743 C CA . THR A 1 235 ? 8.994 9.499 11.131 1.00 22.80 235 THR A CA 1
ATOM 1744 C C . THR A 1 235 ? 10.521 9.440 11.198 1.00 23.95 235 THR A C 1
ATOM 1745 O O . THR A 1 235 ? 11.197 10.446 10.946 1.00 22.26 235 THR A O 1
ATOM 1749 N N . VAL A 1 236 ? 11.029 8.250 11.566 1.00 23.27 236 VAL A N 1
ATOM 1750 C CA . VAL A 1 236 ? 12.452 8.022 11.733 1.00 24.12 236 VAL A CA 1
ATOM 1751 C C . VAL A 1 236 ? 13.177 8.346 10.421 1.00 22.31 236 VAL A C 1
ATOM 1752 O O . VAL A 1 236 ? 14.198 9.032 10.458 1.00 21.74 236 VAL A O 1
ATOM 1756 N N . PRO A 1 237 ? 12.720 7.855 9.244 1.00 23.44 237 PRO A N 1
ATOM 1757 C CA . PRO A 1 237 ? 13.394 8.139 7.973 1.00 24.57 237 PRO A CA 1
ATOM 1758 C C . PRO A 1 237 ? 13.419 9.625 7.599 1.00 25.05 237 PRO A C 1
ATOM 1759 O O . PRO A 1 237 ? 14.463 10.116 7.190 1.00 22.55 237 PRO A O 1
ATOM 1763 N N . ARG A 1 238 ? 12.282 10.322 7.772 1.00 25.42 238 ARG A N 1
ATOM 1764 C CA . ARG A 1 238 ? 12.181 11.756 7.508 1.00 27.61 238 ARG A CA 1
ATOM 1765 C C . ARG A 1 238 ? 13.105 12.552 8.431 1.00 26.07 238 ARG A C 1
ATOM 1766 O O . ARG A 1 238 ? 13.771 13.473 7.960 1.00 23.68 238 ARG A O 1
ATOM 1774 N N . ALA A 1 239 ? 13.144 12.192 9.726 1.00 21.91 239 ALA A N 1
ATOM 1775 C CA . ALA A 1 239 ? 13.961 12.903 10.691 1.00 22.37 239 ALA A CA 1
ATOM 1776 C C . ALA A 1 239 ? 15.437 12.806 10.287 1.00 23.41 239 ALA A C 1
ATOM 1777 O O . ALA A 1 239 ? 16.194 13.791 10.341 1.00 22.60 239 ALA A O 1
ATOM 1779 N N . LEU A 1 240 ? 15.832 11.611 9.832 1.00 22.24 240 LEU A N 1
ATOM 1780 C CA . LEU A 1 240 ? 17.216 11.381 9.445 1.00 22.06 240 LEU A CA 1
ATOM 1781 C C . LEU A 1 240 ? 17.531 12.059 8.114 1.00 22.01 240 LEU A C 1
ATOM 1782 O O . LEU A 1 240 ? 18.594 12.648 7.972 1.00 20.99 240 LEU A O 1
ATOM 1787 N N . LYS A 1 241 ? 16.616 11.989 7.143 1.00 21.90 241 LYS A N 1
ATOM 1788 C CA . LYS A 1 241 ? 16.901 12.560 5.826 1.00 24.73 241 LYS A CA 1
ATOM 1789 C C . LYS A 1 241 ? 17.068 14.078 5.957 1.00 24.61 241 LYS A C 1
ATOM 1790 O O . LYS A 1 241 ? 17.997 14.671 5.382 1.00 22.97 241 LYS A O 1
ATOM 1796 N N . ASP A 1 242 ? 16.197 14.669 6.773 1.00 23.94 242 ASP A N 1
ATOM 1797 C CA . ASP A 1 242 ? 16.182 16.109 6.961 1.00 24.99 242 ASP A CA 1
ATOM 1798 C C . ASP A 1 242 ? 17.440 16.545 7.713 1.00 23.89 242 ASP A C 1
ATOM 1799 O O . ASP A 1 242 ? 18.116 17.477 7.294 1.00 24.95 242 ASP A O 1
ATOM 1804 N N . SER A 1 243 ? 17.767 15.855 8.796 1.00 21.83 243 SER A N 1
ATOM 1805 C CA . SER A 1 243 ? 18.841 16.319 9.663 1.00 24.32 243 SER A CA 1
ATOM 1806 C C . SER A 1 243 ? 20.191 16.138 8.973 1.00 24.53 243 SER A C 1
ATOM 1807 O O . SER A 1 243 ? 21.059 17.031 9.010 1.00 22.62 243 SER A O 1
ATOM 1810 N N . ILE A 1 244 ? 20.341 15.017 8.251 1.00 25.31 244 ILE A N 1
ATOM 1811 C CA . ILE A 1 244 ? 21.617 14.728 7.617 1.00 26.53 244 ILE A CA 1
ATOM 1812 C C . ILE A 1 244 ? 21.825 15.640 6.401 1.00 26.28 244 ILE A C 1
ATOM 1813 O O . ILE A 1 244 ? 22.959 16.067 6.147 1.00 25.03 244 ILE A O 1
ATOM 1818 N N . HIS A 1 245 ? 20.735 15.930 5.676 1.00 24.29 245 HIS A N 1
ATOM 1819 C CA . HIS A 1 245 ? 20.772 16.857 4.566 1.00 26.45 245 HIS A CA 1
ATOM 1820 C C . HIS A 1 245 ? 21.241 18.238 5.028 1.00 26.52 245 HIS A C 1
ATOM 1821 O O . HIS A 1 245 ? 22.083 18.849 4.346 1.00 23.80 245 HIS A O 1
ATOM 1828 N N . MET A 1 246 ? 20.727 18.686 6.192 1.00 25.98 246 MET A N 1
ATOM 1829 C CA . MET A 1 246 ? 21.053 20.004 6.735 1.00 29.29 246 MET A CA 1
ATOM 1830 C C . MET A 1 246 ? 22.512 20.094 7.211 1.00 26.12 246 MET A C 1
ATOM 1831 O O . MET A 1 246 ? 23.068 21.178 7.306 1.00 24.48 246 MET A O 1
ATOM 1836 N N . LEU A 1 247 ? 23.144 18.953 7.480 1.00 25.33 247 LEU A N 1
ATOM 1837 C CA . LEU A 1 247 ? 24.566 18.909 7.805 1.00 26.72 247 LEU A CA 1
ATOM 1838 C C . LEU A 1 247 ? 25.406 19.301 6.591 1.00 26.25 247 LEU A C 1
ATOM 1839 O O . LEU A 1 247 ? 26.522 19.779 6.763 1.00 26.10 247 LEU A O 1
ATOM 1844 N N . GLY A 1 248 ? 24.885 19.052 5.373 1.00 25.46 248 GLY A N 1
ATOM 1845 C CA . GLY A 1 248 ? 25.509 19.509 4.147 1.00 25.63 248 GLY A CA 1
ATOM 1846 C C . GLY A 1 248 ? 25.645 18.437 3.051 1.00 26.53 248 GLY A C 1
ATOM 1847 O O . GLY A 1 248 ? 26.290 18.699 2.047 1.00 27.27 248 GLY A O 1
ATOM 1848 N N . VAL A 1 249 ? 25.061 17.239 3.238 1.00 26.31 249 VAL A N 1
ATOM 1849 C CA . VAL A 1 249 ? 25.205 16.132 2.297 1.00 28.61 249 VAL A CA 1
ATOM 1850 C C . VAL A 1 249 ? 23.962 16.050 1.404 1.00 28.87 249 VAL A C 1
ATOM 1851 O O . VAL A 1 249 ? 22.830 16.219 1.870 1.00 28.08 249 VAL A O 1
ATOM 1855 N N . SER A 1 250 ? 24.175 15.674 0.149 1.00 30.48 250 SER A N 1
ATOM 1856 C CA . SER A 1 250 ? 23.075 15.505 -0.787 1.00 35.41 250 SER A CA 1
ATOM 1857 C C . SER A 1 250 ? 22.099 14.418 -0.315 1.00 34.30 250 SER A C 1
ATOM 1858 O O . SER A 1 250 ? 22.516 13.402 0.242 1.00 30.48 250 SER A O 1
ATOM 1861 N N . LYS A 1 251 ? 20.803 14.637 -0.580 1.00 36.63 251 LYS A N 1
ATOM 1862 C CA . LYS A 1 251 ? 19.760 13.649 -0.340 1.00 36.73 251 LYS A CA 1
ATOM 1863 C C . LYS A 1 251 ? 20.056 12.362 -1.102 1.00 34.77 251 LYS A C 1
ATOM 1864 O O . LYS A 1 251 ? 19.803 11.277 -0.603 1.00 33.11 251 LYS A O 1
ATOM 1870 N N . ASP A 1 252 ? 20.532 12.507 -2.342 1.00 36.24 252 ASP A N 1
ATOM 1871 C CA . ASP A 1 252 ? 20.845 11.396 -3.215 1.00 40.06 252 ASP A CA 1
ATOM 1872 C C . ASP A 1 252 ? 21.852 10.445 -2.568 1.00 38.97 252 ASP A C 1
ATOM 1873 O O . ASP A 1 252 ? 21.805 9.252 -2.855 1.00 37.77 252 ASP A O 1
ATOM 1878 N N . GLU A 1 253 ? 22.772 10.954 -1.732 1.00 37.02 253 GLU A N 1
ATOM 1879 C CA . GLU A 1 253 ? 23.749 10.105 -1.068 1.00 37.01 253 GLU A CA 1
ATOM 1880 C C . GLU A 1 253 ? 23.085 9.136 -0.095 1.00 33.84 253 GLU A C 1
ATOM 1881 O O . GLU A 1 253 ? 23.609 8.050 0.112 1.00 32.95 253 GLU A O 1
ATOM 1887 N N . ILE A 1 254 ? 22.007 9.576 0.567 1.00 31.53 254 ILE A N 1
ATOM 1888 C CA . ILE A 1 254 ? 21.546 8.911 1.780 1.00 30.82 254 ILE A CA 1
ATOM 1889 C C . ILE A 1 254 ? 20.129 8.345 1.664 1.00 29.03 254 ILE A C 1
ATOM 1890 O O . ILE A 1 254 ? 19.697 7.664 2.586 1.00 27.82 254 ILE A O 1
ATOM 1895 N N . ARG A 1 255 ? 19.385 8.684 0.603 1.00 28.97 255 ARG A N 1
ATOM 1896 C CA . ARG A 1 255 ? 17.975 8.328 0.484 1.00 29.18 255 ARG A CA 1
ATOM 1897 C C . ARG A 1 255 ? 17.765 6.831 0.690 1.00 27.37 255 ARG A C 1
ATOM 1898 O O . ARG A 1 255 ? 16.934 6.430 1.502 1.00 24.93 255 ARG A O 1
ATOM 1906 N N . GLY A 1 256 ? 18.499 6.006 -0.071 1.00 26.56 256 GLY A N 1
ATOM 1907 C CA . GLY A 1 256 ? 18.293 4.563 -0.013 1.00 25.99 256 GLY A CA 1
ATOM 1908 C C . GLY A 1 256 ? 18.745 3.965 1.323 1.00 24.92 256 GLY A C 1
ATOM 1909 O O . GLY A 1 256 ? 18.098 3.073 1.862 1.00 24.23 256 GLY A O 1
ATOM 1910 N N . ILE A 1 257 ? 19.860 4.468 1.861 1.00 23.30 257 ILE A N 1
ATOM 1911 C CA . ILE A 1 257 ? 20.374 3.960 3.118 1.00 25.26 257 ILE A CA 1
ATOM 1912 C C . ILE A 1 257 ? 19.381 4.286 4.233 1.00 24.13 257 ILE A C 1
ATOM 1913 O O . ILE A 1 257 ? 19.025 3.432 5.040 1.00 22.53 257 ILE A O 1
ATOM 1918 N N . ILE A 1 258 ? 18.891 5.528 4.271 1.00 22.95 258 ILE A N 1
ATOM 1919 C CA . ILE A 1 258 ? 17.934 5.933 5.285 1.00 25.10 258 ILE A CA 1
ATOM 1920 C C . ILE A 1 258 ? 16.602 5.201 5.102 1.00 24.38 258 ILE A C 1
ATOM 1921 O O . ILE A 1 258 ? 15.980 4.833 6.097 1.00 25.22 258 ILE A O 1
ATOM 1926 N N . ASN A 1 259 ? 16.193 4.922 3.862 1.00 25.39 259 ASN A N 1
ATOM 1927 C CA . ASN A 1 259 ? 14.907 4.279 3.624 1.00 27.39 259 ASN A CA 1
ATOM 1928 C C . ASN A 1 2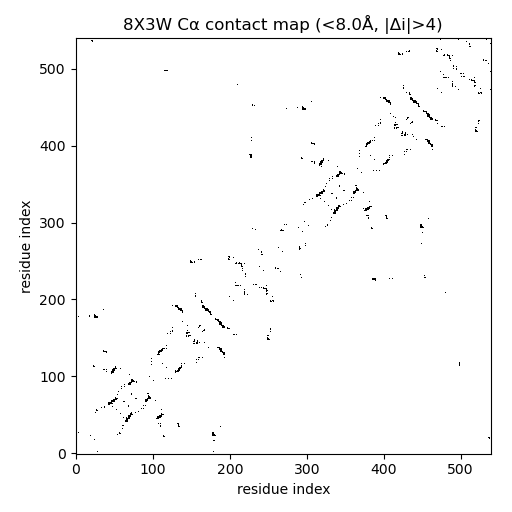59 ? 14.863 2.855 4.180 1.00 30.17 259 ASN A C 1
ATOM 1929 O O . ASN A 1 259 ? 13.761 2.372 4.426 1.00 31.76 259 ASN A O 1
ATOM 1934 N N . ASN A 1 260 ? 16.037 2.235 4.412 1.00 29.28 260 ASN A N 1
ATOM 1935 C CA . ASN A 1 260 ? 16.174 0.883 4.935 1.00 26.60 260 ASN A CA 1
ATOM 1936 C C . ASN A 1 260 ? 16.629 0.848 6.404 1.00 26.24 260 ASN A C 1
ATOM 1937 O O . ASN A 1 260 ? 16.996 -0.204 6.930 1.00 23.58 260 ASN A O 1
ATOM 1942 N N . VAL A 1 261 ? 16.581 1.994 7.093 1.00 23.43 261 VAL A N 1
ATOM 1943 C CA . VAL A 1 261 ? 16.934 2.069 8.501 1.00 23.57 261 VAL A CA 1
ATOM 1944 C C . VAL A 1 261 ? 16.014 1.162 9.326 1.00 22.37 261 VAL A C 1
ATOM 1945 O O . VAL A 1 261 ? 14.822 1.075 9.095 1.00 19.58 261 VAL A O 1
ATOM 1949 N N . PRO A 1 262 ? 16.524 0.472 10.357 1.00 23.31 262 PRO A N 1
ATOM 1950 C CA . PRO A 1 262 ? 15.643 -0.192 11.324 1.00 24.52 262 PRO A CA 1
ATOM 1951 C C . PRO A 1 262 ? 14.693 0.776 12.025 1.00 24.02 262 PRO A C 1
ATOM 1952 O O . PRO A 1 262 ? 14.973 1.983 12.128 1.00 22.05 262 PRO A O 1
ATOM 1956 N N . HIS A 1 263 ? 13.524 0.230 12.389 1.00 23.28 263 HIS A N 1
ATOM 1957 C CA . HIS A 1 263 ? 12.498 0.920 13.151 1.00 23.76 263 HIS A CA 1
ATOM 1958 C C . HIS A 1 263 ? 11.946 2.090 12.333 1.00 25.78 263 HIS A C 1
ATOM 1959 O O . HIS A 1 263 ? 11.516 3.101 12.904 1.00 26.06 263 HIS A O 1
ATOM 1966 N N . SER A 1 264 ? 11.905 1.929 11.002 1.00 24.07 264 SER A N 1
ATOM 1967 C CA . SER A 1 264 ? 11.518 3.011 10.113 1.00 26.38 264 SER A CA 1
ATOM 1968 C C . SER A 1 264 ? 10.023 3.299 10.188 1.00 28.37 264 SER A C 1
ATOM 1969 O O . SER A 1 264 ? 9.609 4.386 9.776 1.00 31.35 264 SER A O 1
ATOM 1972 N N . ASN A 1 265 ? 9.225 2.362 10.725 1.00 27.19 265 ASN A N 1
ATOM 1973 C CA . ASN A 1 265 ? 7.791 2.593 10.829 1.00 29.84 265 ASN A CA 1
ATOM 1974 C C . ASN A 1 265 ? 7.417 3.360 12.096 1.00 29.29 265 ASN A C 1
ATOM 1975 O O . ASN A 1 265 ? 6.231 3.553 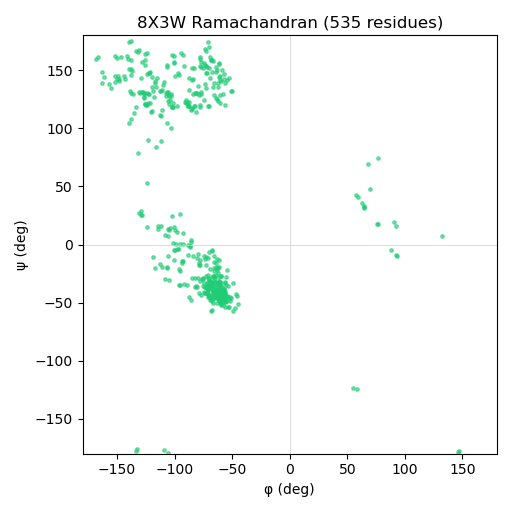12.364 1.00 32.54 265 ASN A O 1
ATOM 1980 N N . LYS A 1 266 ? 8.395 3.801 12.897 1.00 25.06 266 LYS A N 1
ATOM 1981 C CA . LYS A 1 266 ? 8.074 4.589 14.079 1.00 23.08 266 LYS A CA 1
ATOM 1982 C C . LYS A 1 266 ? 8.292 6.079 13.830 1.00 22.54 266 LYS A C 1
ATOM 1983 O O . LYS A 1 266 ? 9.087 6.472 12.981 1.00 22.55 266 LYS A O 1
ATOM 1989 N N . ARG A 1 267 ? 7.586 6.889 14.623 1.00 22.58 267 ARG A N 1
ATOM 1990 C CA . ARG A 1 267 ? 7.959 8.270 14.857 1.00 23.02 267 ARG A CA 1
ATOM 1991 C C . ARG A 1 267 ? 8.984 8.309 15.987 1.00 22.92 267 ARG A C 1
ATOM 1992 O O . ARG A 1 267 ? 9.002 7.450 16.878 1.00 21.87 267 ARG A O 1
ATOM 2000 N N . VAL A 1 268 ? 9.843 9.338 15.946 1.00 21.25 268 VAL A N 1
ATOM 2001 C CA . VAL A 1 268 ? 10.993 9.401 16.831 1.00 20.04 268 VAL A CA 1
ATOM 2002 C C . VAL A 1 268 ? 10.545 9.336 18.287 1.00 20.42 268 VAL A C 1
ATOM 2003 O O . VAL A 1 268 ? 11.195 8.655 19.068 1.00 21.51 268 VAL A O 1
ATOM 2007 N N . PHE A 1 269 ? 9.450 10.004 18.661 1.00 20.42 269 PHE A N 1
ATOM 2008 C CA . PHE A 1 269 ? 9.011 10.005 20.057 1.00 21.61 269 PHE A CA 1
ATOM 2009 C C . PHE A 1 269 ? 8.512 8.634 20.540 1.00 21.00 269 PHE A C 1
ATOM 2010 O O . PHE A 1 269 ? 8.186 8.496 21.726 1.00 21.59 269 PHE A O 1
ATOM 2018 N N . GLN A 1 270 ? 8.441 7.631 19.645 1.00 19.67 270 GLN A N 1
ATOM 2019 C CA . GLN A 1 270 ? 8.047 6.282 20.032 1.00 20.24 270 GLN A CA 1
ATOM 2020 C C . GLN A 1 270 ? 9.254 5.370 20.273 1.00 19.81 270 GLN A C 1
ATOM 2021 O O . GLN A 1 270 ? 9.074 4.232 20.693 1.00 20.75 270 GLN A O 1
ATOM 2027 N N . LEU A 1 271 ? 10.484 5.852 20.038 1.00 20.66 271 LEU A N 1
ATOM 2028 C CA . LEU A 1 271 ? 11.674 5.008 20.044 1.00 20.63 271 LEU A CA 1
ATOM 2029 C C . LEU A 1 271 ? 12.137 4.717 21.480 1.00 21.39 271 LEU A C 1
ATOM 2030 O O . LEU A 1 271 ? 12.396 5.634 22.253 1.00 20.63 271 LEU A O 1
ATOM 2035 N N . TYR A 1 272 ? 12.333 3.420 21.775 1.00 20.99 272 TYR A N 1
ATOM 2036 C CA . TYR A 1 272 ? 13.068 2.967 22.933 1.00 21.27 272 TYR A CA 1
ATOM 2037 C C . TYR A 1 272 ? 14.568 3.218 22.738 1.00 21.09 272 TYR A C 1
ATOM 2038 O O . TYR A 1 272 ? 15.078 3.235 21.612 1.00 23.02 272 TYR A O 1
ATOM 2047 N N . PRO A 1 273 ? 15.353 3.378 23.824 1.00 20.97 273 PRO A N 1
ATOM 2048 C CA . PRO A 1 273 ? 16.809 3.401 23.721 1.00 21.15 273 PRO A CA 1
ATOM 2049 C C . PRO A 1 273 ? 17.399 2.287 22.859 1.00 20.96 273 PRO A C 1
ATOM 2050 O O . PRO A 1 273 ? 18.302 2.555 22.062 1.00 20.89 273 PRO A O 1
ATOM 2054 N N . GLU A 1 274 ? 16.861 1.065 23.035 1.00 21.17 274 GLU A N 1
ATOM 2055 C CA . GLU A 1 274 ? 17.358 -0.149 22.415 1.00 21.86 274 GLU A CA 1
ATOM 2056 C C . GLU A 1 274 ? 17.217 0.066 20.876 1.00 23.92 274 GLU A C 1
ATOM 2057 O O . GLU A 1 274 ? 18.104 -0.254 20.072 1.00 21.97 274 GLU A O 1
ATOM 2063 N N . GLU A 1 275 ? 16.124 0.710 20.431 1.00 22.51 275 GLU A N 1
ATOM 2064 C CA . GLU A 1 275 ? 15.871 0.967 19.019 1.00 22.32 275 GLU A CA 1
ATOM 2065 C C . GLU A 1 275 ? 16.781 2.067 18.471 1.00 21.24 275 GLU A C 1
ATOM 2066 O O . GLU A 1 275 ? 17.214 1.984 17.326 1.00 20.33 275 GLU A O 1
ATOM 2072 N N . VAL A 1 276 ? 17.079 3.090 19.284 1.00 20.92 276 VAL A N 1
ATOM 2073 C CA . VAL A 1 276 ? 18.020 4.112 18.866 1.00 20.59 276 VAL A CA 1
ATOM 2074 C C . VAL A 1 276 ? 19.394 3.473 18.677 1.00 22.09 276 VAL A C 1
ATOM 2075 O O . VAL A 1 276 ? 20.091 3.782 17.710 1.00 20.83 276 VAL A O 1
ATOM 2079 N N . LYS A 1 277 ? 19.766 2.543 19.574 1.00 23.59 277 LYS A N 1
ATOM 2080 C CA . LYS A 1 277 ? 21.051 1.873 19.448 1.00 25.56 277 LYS A CA 1
ATOM 2081 C C . LYS A 1 277 ? 21.145 1.080 18.131 1.00 25.56 277 LYS A C 1
ATOM 2082 O O . LYS A 1 277 ? 22.206 1.053 17.513 1.00 23.74 277 LYS A O 1
ATOM 2088 N N . ASP A 1 278 ? 20.049 0.433 17.713 1.00 24.43 278 ASP A N 1
ATOM 2089 C CA . ASP A 1 278 ? 20.021 -0.295 16.450 1.00 25.85 278 ASP A CA 1
ATOM 2090 C C . ASP A 1 278 ? 20.265 0.644 15.260 1.00 26.26 278 ASP A C 1
ATOM 2091 O O . ASP A 1 278 ? 21.036 0.323 14.349 1.00 24.64 278 ASP A O 1
ATOM 2096 N N . ILE A 1 279 ? 19.572 1.793 15.278 1.00 23.94 279 ILE A N 1
ATOM 2097 C CA . ILE A 1 279 ? 19.705 2.809 14.249 1.00 23.15 279 ILE A CA 1
ATOM 2098 C C . ILE A 1 279 ? 21.160 3.275 14.193 1.00 24.87 279 ILE A C 1
ATOM 2099 O O . ILE A 1 279 ? 21.700 3.433 13.107 1.00 24.71 279 ILE A O 1
ATOM 2104 N N . GLU A 1 280 ? 21.789 3.476 15.358 1.00 23.70 280 GLU A N 1
ATOM 2105 C CA . GLU A 1 280 ? 23.161 3.952 15.434 1.00 23.32 280 GLU A CA 1
ATOM 2106 C C . GLU A 1 280 ? 24.132 2.959 14.793 1.00 23.14 280 GLU A C 1
ATOM 2107 O O . GLU A 1 280 ? 25.043 3.356 14.062 1.00 20.81 280 GLU A O 1
ATOM 2113 N N . GLU A 1 281 ? 23.952 1.668 15.100 1.00 23.74 281 GLU A N 1
ATOM 2114 C CA . GLU A 1 281 ? 24.839 0.631 14.593 1.00 26.37 281 GLU A CA 1
ATOM 2115 C C . GLU A 1 281 ? 24.699 0.482 13.069 1.00 25.02 281 GLU A C 1
ATOM 2116 O O . GLU A 1 281 ? 25.692 0.348 12.335 1.00 22.33 281 GLU A O 1
ATOM 2122 N N . TYR A 1 282 ? 23.453 0.545 12.589 1.00 22.36 282 TYR A N 1
ATOM 2123 C CA . TYR A 1 282 ? 23.168 0.550 11.162 1.00 22.90 282 TYR A CA 1
ATOM 2124 C C . TYR A 1 282 ? 23.838 1.760 10.503 1.00 22.59 282 TYR A C 1
ATOM 2125 O O . TYR A 1 282 ? 24.473 1.610 9.465 1.00 21.93 282 TYR A O 1
ATOM 2134 N N . LEU A 1 283 ? 23.703 2.959 11.101 1.00 23.33 283 LEU A N 1
ATOM 2135 C CA . LEU A 1 283 ? 24.254 4.175 10.509 1.00 23.44 283 LEU A CA 1
ATOM 2136 C C . LEU A 1 283 ? 25.780 4.140 10.496 1.00 23.99 283 LEU A C 1
ATOM 2137 O O . LEU A 1 283 ? 26.383 4.537 9.497 1.00 24.77 283 LEU A O 1
ATOM 2142 N N . LYS A 1 284 ? 26.407 3.626 11.552 1.00 25.70 284 LYS A N 1
ATOM 2143 C CA . LYS A 1 284 ? 27.862 3.463 11.569 1.00 28.70 284 LYS A CA 1
ATOM 2144 C C . LYS A 1 284 ? 28.305 2.489 10.468 1.00 28.84 284 LYS A C 1
ATOM 2145 O O . LYS A 1 284 ? 29.244 2.765 9.729 1.00 28.05 284 LYS A O 1
ATOM 2151 N N . LYS A 1 285 ? 27.603 1.355 10.341 1.00 29.17 285 LYS A N 1
ATOM 2152 C CA . LYS A 1 285 ? 27.911 0.347 9.341 1.00 31.37 285 LYS A CA 1
ATOM 2153 C C . LYS A 1 285 ? 27.922 0.978 7.935 1.00 30.94 285 LYS A C 1
ATOM 2154 O O . LYS A 1 285 ? 28.701 0.561 7.075 1.00 29.61 285 LYS A O 1
ATOM 2160 N N . HIS A 1 286 ? 27.036 1.961 7.693 1.00 28.76 286 HIS A N 1
ATOM 2161 C CA . HIS A 1 286 ? 26.834 2.525 6.364 1.00 30.50 286 HIS A CA 1
ATOM 2162 C C . HIS A 1 286 ? 27.585 3.843 6.183 1.00 31.36 286 HIS A C 1
ATOM 2163 O O . HIS A 1 286 ? 27.315 4.558 5.214 1.00 32.51 286 HIS A O 1
ATOM 2170 N N . GLY A 1 287 ? 28.498 4.151 7.115 1.00 30.96 287 GLY A N 1
ATOM 2171 C CA . GLY A 1 287 ? 29.418 5.266 6.961 1.00 32.14 287 GLY A CA 1
ATOM 2172 C C . GLY A 1 287 ? 28.774 6.628 7.203 1.00 30.96 287 GLY A C 1
ATOM 2173 O O . GLY A 1 287 ? 29.317 7.646 6.806 1.00 31.57 287 GLY A O 1
ATOM 2174 N N . ILE A 1 288 ? 27.615 6.644 7.862 1.00 31.68 288 ILE A N 1
ATOM 2175 C CA . ILE A 1 288 ? 26.882 7.872 8.140 1.00 32.60 288 ILE A CA 1
ATOM 2176 C C . ILE A 1 288 ? 27.309 8.404 9.509 1.00 32.68 288 ILE A C 1
ATOM 2177 O O . ILE A 1 288 ? 27.434 9.610 9.682 1.00 30.72 288 ILE A O 1
ATOM 2182 N N . ILE A 1 289 ? 27.609 7.510 10.456 1.00 33.05 289 ILE A N 1
ATOM 2183 C CA . ILE A 1 289 ? 28.201 7.920 11.715 1.00 37.24 289 ILE A CA 1
ATOM 2184 C C . ILE A 1 289 ? 29.645 7.423 11.767 1.00 43.55 289 ILE A C 1
ATOM 2185 O O . ILE A 1 289 ? 29.900 6.259 11.461 1.00 42.94 289 ILE A O 1
ATOM 2190 N N . SER A 1 290 ? 30.555 8.329 12.160 1.00 52.59 290 SER A N 1
ATOM 2191 C CA . SER A 1 290 ? 31.958 8.041 12.430 1.00 62.25 290 SER A CA 1
ATOM 2192 C C . SER A 1 290 ? 32.212 8.050 13.945 1.00 66.32 290 SER A C 1
ATOM 2193 O O . SER A 1 290 ? 32.009 6.987 14.569 1.00 70.90 290 SER A O 1
ATOM 2196 N N . SER B 1 21 ? 42.663 13.791 -14.173 1.00 60.53 21 SER B N 1
ATOM 2197 C CA . SER B 1 21 ? 43.463 12.677 -14.746 1.00 60.90 21 SER B CA 1
ATOM 2198 C C . SER B 1 21 ? 44.666 12.378 -13.854 1.00 55.70 21 SER B C 1
ATOM 2199 O O . SER B 1 21 ? 44.637 11.393 -13.141 1.00 52.39 21 SER B O 1
ATOM 2202 N N . LYS B 1 22 ? 45.701 13.221 -13.929 1.00 51.36 22 LYS B N 1
ATOM 2203 C CA . LYS B 1 22 ? 46.996 12.991 -13.297 1.00 53.52 22 LYS B CA 1
ATOM 2204 C C . LYS B 1 22 ? 46.829 12.703 -11.803 1.00 46.36 22 LYS B C 1
ATOM 2205 O O . LYS B 1 22 ? 47.348 11.709 -11.293 1.00 39.64 22 LYS B O 1
ATOM 2211 N N . MET B 1 23 ? 46.135 13.603 -11.089 1.00 42.62 23 MET B N 1
ATOM 2212 C CA . MET B 1 23 ? 46.011 13.490 -9.643 1.00 39.72 23 MET B CA 1
ATOM 2213 C C . MET B 1 23 ? 45.013 12.393 -9.269 1.00 34.02 23 MET B C 1
ATOM 2214 O O . MET B 1 23 ? 45.147 11.810 -8.199 1.00 31.24 23 MET B O 1
ATOM 2219 N N . ARG B 1 24 ? 44.001 12.142 -10.117 1.00 31.23 24 ARG B N 1
ATOM 2220 C CA . ARG B 1 24 ? 43.074 11.049 -9.869 1.00 31.37 24 ARG B CA 1
ATOM 2221 C C . ARG B 1 24 ? 43.821 9.724 -9.980 1.00 29.15 24 ARG B C 1
ATOM 2222 O O . ARG B 1 24 ? 43.629 8.851 -9.170 1.00 25.17 24 ARG B O 1
ATOM 2230 N N . ASP B 1 25 ? 44.713 9.600 -10.960 1.00 28.85 25 ASP B N 1
ATOM 2231 C CA . ASP B 1 25 ? 45.560 8.428 -11.063 1.00 30.67 25 ASP B CA 1
ATOM 2232 C C . ASP B 1 25 ? 46.455 8.270 -9.824 1.00 31.44 25 ASP B C 1
ATOM 2233 O O . ASP B 1 25 ? 46.657 7.148 -9.353 1.00 31.71 25 ASP B O 1
ATOM 2238 N N . ARG B 1 26 ? 47.004 9.377 -9.307 1.00 29.64 26 ARG B N 1
ATOM 2239 C CA . ARG B 1 26 ? 47.835 9.339 -8.122 1.00 32.40 26 ARG B CA 1
ATOM 2240 C C . ARG B 1 26 ? 47.018 8.840 -6.928 1.00 29.33 26 ARG B C 1
ATOM 2241 O O . ARG B 1 26 ? 47.547 8.049 -6.134 1.00 26.36 26 ARG B O 1
ATOM 2249 N N . LEU B 1 27 ? 45.743 9.277 -6.842 1.00 28.13 27 LEU B N 1
ATOM 2250 C CA . LEU B 1 27 ? 44.795 8.786 -5.847 1.00 28.33 27 LEU B CA 1
ATOM 2251 C C . LEU B 1 27 ? 44.670 7.259 -5.935 1.00 27.50 27 LEU B C 1
ATOM 2252 O O . LEU B 1 27 ? 44.885 6.568 -4.936 1.00 26.88 27 LEU B O 1
ATOM 2257 N N . PHE B 1 28 ? 44.374 6.743 -7.133 1.00 26.84 28 PHE B N 1
ATOM 2258 C CA . PHE B 1 28 ? 44.204 5.310 -7.346 1.00 27.67 28 PHE B CA 1
ATOM 2259 C C . PHE B 1 28 ? 45.470 4.541 -6.988 1.00 28.18 28 PHE B C 1
ATOM 2260 O O . PHE B 1 28 ? 45.390 3.400 -6.546 1.00 27.42 28 PHE B O 1
ATOM 2268 N N . PHE B 1 29 ? 46.633 5.141 -7.255 1.00 29.05 29 PHE B N 1
ATOM 2269 C CA . PHE B 1 29 ? 47.887 4.463 -7.007 1.00 29.65 29 PHE B CA 1
ATOM 2270 C C . PHE B 1 29 ? 48.108 4.378 -5.504 1.00 29.48 29 PHE B C 1
ATOM 2271 O O . PHE B 1 29 ? 48.492 3.330 -4.999 1.00 29.77 29 PHE B O 1
ATOM 2279 N N . LEU B 1 30 ? 47.879 5.484 -4.797 1.00 28.11 30 LEU B N 1
ATOM 2280 C CA . LEU B 1 30 ? 48.011 5.512 -3.345 1.00 29.16 30 LEU B CA 1
ATOM 2281 C C . LEU B 1 30 ? 46.999 4.573 -2.677 1.00 27.94 30 LEU B C 1
ATOM 2282 O O . LEU B 1 30 ? 47.359 3.848 -1.754 1.00 28.14 30 LEU B O 1
ATOM 2287 N N . LEU B 1 31 ? 45.749 4.569 -3.155 1.00 27.17 31 LEU B N 1
ATOM 2288 C CA . LEU B 1 31 ? 44.701 3.780 -2.522 1.00 27.76 31 LEU B CA 1
ATOM 2289 C C . LEU B 1 31 ? 45.100 2.310 -2.566 1.00 28.75 31 LEU B C 1
ATOM 2290 O O . LEU B 1 31 ? 44.978 1.597 -1.563 1.00 28.28 31 LEU B O 1
ATOM 2295 N N . SER B 1 32 ? 45.597 1.858 -3.728 1.00 27.35 32 SER B N 1
ATOM 2296 C CA . SER B 1 32 ? 45.890 0.447 -3.900 1.00 28.39 32 SER B CA 1
ATOM 2297 C C . SER B 1 32 ? 47.224 0.099 -3.242 1.00 29.00 32 SER B C 1
ATOM 2298 O O . SER B 1 32 ? 47.427 -1.040 -2.838 1.00 29.27 32 SER B O 1
ATOM 2301 N N . LYS B 1 33 ? 48.147 1.064 -3.178 1.00 31.24 33 LYS B N 1
ATOM 2302 C CA . LYS B 1 33 ? 49.424 0.856 -2.512 1.00 32.33 33 LYS B CA 1
ATOM 2303 C C . LYS B 1 33 ? 49.171 0.382 -1.080 1.00 33.45 33 LYS B C 1
ATOM 2304 O O . LYS B 1 33 ? 49.803 -0.556 -0.618 1.00 34.64 33 LYS B O 1
ATOM 2310 N N . TYR B 1 34 ? 48.228 1.024 -0.393 1.00 33.44 34 TYR B N 1
ATOM 2311 C CA . TYR B 1 34 ? 47.907 0.682 0.986 1.00 35.80 34 TYR B CA 1
ATOM 2312 C C . TYR B 1 34 ? 46.671 -0.206 1.072 1.00 37.58 34 TYR B C 1
ATOM 2313 O O . TYR B 1 34 ? 46.256 -0.571 2.165 1.00 41.44 34 TYR B O 1
ATOM 2322 N N . GLY B 1 35 ? 46.077 -0.549 -0.074 1.00 40.37 35 GLY B N 1
ATOM 2323 C CA . GLY B 1 35 ? 44.959 -1.478 -0.123 1.00 40.71 35 GLY B CA 1
ATOM 2324 C C . GLY B 1 35 ? 43.719 -0.936 0.587 1.00 41.21 35 GLY B C 1
ATOM 2325 O O . GLY B 1 35 ? 42.949 -1.724 1.117 1.00 45.67 35 GLY B O 1
ATOM 2326 N N . ILE B 1 36 ? 43.498 0.389 0.561 1.00 39.84 36 ILE B N 1
ATOM 2327 C CA . ILE B 1 36 ? 42.397 0.984 1.306 1.00 43.55 36 ILE B CA 1
ATOM 2328 C C . ILE B 1 36 ? 41.269 1.428 0.368 1.00 46.28 36 ILE B C 1
ATOM 2329 O O . ILE B 1 36 ? 41.487 1.763 -0.805 1.00 39.97 36 ILE B O 1
ATOM 2334 N N . ARG B 1 37 ? 40.057 1.466 0.950 1.00 47.25 37 ARG B N 1
ATOM 2335 C CA . ARG B 1 37 ? 38.844 1.809 0.227 1.00 49.07 37 ARG B CA 1
ATOM 2336 C C . ARG B 1 37 ? 38.856 3.303 -0.088 1.00 42.13 37 ARG B C 1
ATOM 2337 O O . ARG B 1 37 ? 39.424 4.087 0.662 1.00 38.77 37 ARG B O 1
ATOM 2345 N N . PRO B 1 38 ? 38.266 3.724 -1.229 1.00 43.49 38 PRO B N 1
ATOM 2346 C CA . PRO B 1 38 ? 38.263 5.133 -1.618 1.00 45.44 38 PRO B CA 1
ATOM 2347 C C . PRO B 1 38 ? 37.692 6.103 -0.579 1.00 49.05 38 PRO B C 1
ATOM 2348 O O . PRO B 1 38 ? 38.073 7.263 -0.579 1.00 51.28 38 PRO B O 1
ATOM 2352 N N . ARG B 1 39 ? 36.768 5.650 0.280 1.00 49.39 39 ARG B N 1
ATOM 2353 C CA . ARG B 1 39 ? 36.132 6.522 1.268 1.00 50.90 39 ARG B CA 1
ATOM 2354 C C . ARG B 1 39 ? 35.455 5.686 2.355 1.00 50.11 39 ARG B C 1
ATOM 2355 O O . ARG B 1 39 ? 34.934 4.606 2.094 1.00 48.70 39 ARG B O 1
ATOM 2363 N N . ASP B 1 40 ? 35.426 6.256 3.562 1.00 52.18 40 ASP B N 1
ATOM 2364 C CA . ASP B 1 40 ? 35.000 5.592 4.783 1.00 51.11 40 ASP B CA 1
ATOM 2365 C C . ASP B 1 40 ? 33.615 6.114 5.186 1.00 45.52 40 ASP B C 1
ATOM 2366 O O . ASP B 1 40 ? 32.980 5.588 6.095 1.00 42.12 40 ASP B O 1
ATOM 2371 N N . SER B 1 41 ? 33.155 7.181 4.520 1.00 39.80 41 SER B N 1
ATOM 2372 C CA . SER B 1 41 ? 32.134 8.056 5.069 1.00 39.61 41 SER B CA 1
ATOM 2373 C C . SER B 1 41 ? 31.338 8.699 3.934 1.00 36.73 41 SER B C 1
ATOM 2374 O O . SER B 1 41 ? 31.892 9.075 2.902 1.00 34.40 41 SER B O 1
ATOM 2377 N N . ILE B 1 42 ? 30.024 8.800 4.137 1.00 37.38 42 ILE B N 1
ATOM 2378 C CA . ILE B 1 42 ? 29.164 9.603 3.295 1.00 39.43 42 ILE B CA 1
ATOM 2379 C C . ILE B 1 42 ? 29.668 11.048 3.300 1.00 37.16 42 ILE B C 1
ATOM 2380 O O . ILE B 1 42 ? 30.195 11.531 4.304 1.00 37.36 42 IL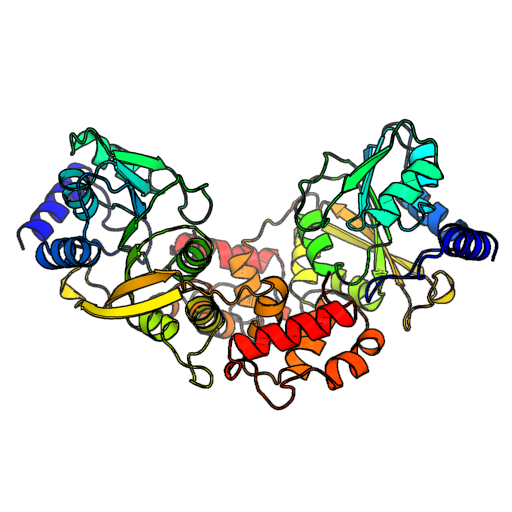E B O 1
ATOM 2385 N N . GLY B 1 43 ? 29.575 11.701 2.134 1.00 35.47 43 GLY B N 1
ATOM 2386 C CA . GLY B 1 43 ? 30.002 13.084 1.971 1.00 37.62 43 GLY B CA 1
ATOM 2387 C C . GLY B 1 43 ? 31.484 13.255 1.596 1.00 35.35 43 GLY B C 1
ATOM 2388 O O . GLY B 1 43 ? 31.923 14.383 1.383 1.00 31.52 43 GLY B O 1
ATOM 2389 N N . GLN B 1 44 ? 32.267 12.168 1.548 1.00 34.11 44 GLN B N 1
ATOM 2390 C CA . GLN B 1 44 ? 33.684 12.296 1.241 1.00 34.55 44 GLN B CA 1
ATOM 2391 C C . GLN B 1 44 ? 33.879 12.234 -0.268 1.00 35.34 44 GLN B C 1
ATOM 2392 O O . GLN B 1 44 ? 33.560 11.226 -0.901 1.00 32.70 44 GLN B O 1
ATOM 2398 N N . HIS B 1 45 ? 34.440 13.331 -0.801 1.00 32.75 45 HIS B N 1
ATOM 2399 C CA . HIS B 1 45 ? 34.715 13.510 -2.215 1.00 30.74 45 HIS B CA 1
ATOM 2400 C C . HIS B 1 45 ? 36.090 14.147 -2.338 1.00 30.24 45 HIS B C 1
ATOM 2401 O O . HIS B 1 45 ? 36.246 15.317 -1.985 1.00 29.64 45 HIS B O 1
ATOM 2408 N N . PHE B 1 46 ? 37.086 13.378 -2.792 1.00 30.56 46 PHE B N 1
ATOM 2409 C CA . PHE B 1 46 ? 38.456 13.864 -2.838 1.00 33.01 46 PHE B CA 1
ATOM 2410 C C . PHE B 1 46 ? 38.622 14.796 -4.027 1.00 31.37 46 PHE B C 1
ATOM 2411 O O . PHE B 1 46 ? 38.264 14.427 -5.140 1.00 29.24 46 PHE B O 1
ATOM 2419 N N . LEU B 1 47 ? 39.186 15.976 -3.769 1.00 27.11 47 LEU B N 1
ATOM 2420 C CA . LEU B 1 47 ? 39.525 16.921 -4.821 1.00 28.61 47 LEU B CA 1
ATOM 2421 C C . LEU B 1 47 ? 40.716 16.396 -5.626 1.00 30.62 47 LEU B C 1
ATOM 2422 O O . LEU B 1 47 ? 41.792 16.195 -5.063 1.00 31.21 47 LEU B O 1
ATOM 2427 N N . ILE B 1 48 ? 40.526 16.180 -6.933 1.00 32.14 48 ILE B N 1
ATOM 2428 C CA . ILE B 1 48 ? 41.525 15.499 -7.758 1.00 33.58 48 ILE B CA 1
ATOM 2429 C C . ILE B 1 48 ? 41.864 16.302 -9.016 1.00 34.64 48 ILE B C 1
ATOM 2430 O O . ILE B 1 48 ? 42.368 15.727 -9.984 1.00 34.46 48 ILE B O 1
ATOM 2435 N N . ILE B 1 49 ? 41.672 17.634 -8.977 1.00 34.25 49 ILE B N 1
ATOM 2436 C CA . ILE B 1 49 ? 42.130 18.501 -10.051 1.00 34.31 49 ILE B CA 1
ATOM 2437 C C . ILE B 1 49 ? 43.049 19.575 -9.471 1.00 33.92 49 ILE B C 1
ATOM 2438 O O . ILE B 1 49 ? 42.621 20.401 -8.654 1.00 30.55 49 ILE B O 1
ATOM 2443 N N . GLU B 1 50 ? 44.297 19.588 -9.968 1.00 35.39 50 GLU B N 1
ATOM 2444 C CA . GLU B 1 50 ? 45.360 20.406 -9.408 1.00 37.47 50 GLU B CA 1
ATOM 2445 C C . GLU B 1 50 ? 45.063 21.895 -9.570 1.00 35.68 50 GLU B C 1
ATOM 2446 O O . GLU B 1 50 ? 45.443 22.681 -8.701 1.00 32.78 50 GLU B O 1
ATOM 2452 N N . ASP B 1 51 ? 44.375 22.284 -10.654 1.00 35.86 51 ASP B N 1
ATOM 2453 C CA . ASP B 1 51 ? 44.103 23.693 -10.913 1.00 36.95 51 ASP B CA 1
ATOM 2454 C C . ASP B 1 51 ? 43.038 24.243 -9.956 1.00 32.73 51 ASP B C 1
ATOM 2455 O O . ASP B 1 51 ? 43.028 25.432 -9.686 1.00 29.97 51 ASP B O 1
ATOM 2460 N N . VAL B 1 52 ? 42.131 23.396 -9.451 1.00 32.97 52 VAL B N 1
ATOM 2461 C CA . VAL B 1 52 ? 41.146 23.837 -8.467 1.00 30.39 52 VAL B CA 1
ATOM 2462 C C . VAL B 1 52 ? 41.813 24.026 -7.105 1.00 27.85 52 VAL B C 1
ATOM 2463 O O . VAL B 1 52 ? 41.504 24.985 -6.405 1.00 25.34 52 VAL B O 1
ATOM 2467 N N . ILE B 1 53 ? 42.714 23.104 -6.742 1.00 25.96 53 ILE B N 1
ATOM 2468 C CA . ILE B 1 53 ? 43.539 23.228 -5.542 1.00 25.77 53 ILE B CA 1
ATOM 2469 C C . ILE B 1 53 ? 44.293 24.558 -5.583 1.00 27.06 53 ILE B C 1
ATOM 2470 O O . ILE B 1 53 ? 44.251 25.319 -4.622 1.00 26.80 53 ILE B O 1
ATOM 2475 N N . GLU B 1 54 ? 44.954 24.855 -6.711 1.00 27.17 54 GLU B N 1
ATOM 2476 C CA . GLU B 1 54 ? 45.771 26.057 -6.810 1.00 31.21 54 GLU B CA 1
ATOM 2477 C C . GLU B 1 54 ? 44.878 27.306 -6.860 1.00 28.32 54 GLU B C 1
ATOM 2478 O O . GLU B 1 54 ? 45.232 28.352 -6.337 1.00 27.03 54 GLU B O 1
ATOM 2484 N N . LYS B 1 55 ? 43.690 27.215 -7.465 1.00 27.03 55 LYS B N 1
ATOM 2485 C CA . LYS B 1 55 ? 42.757 28.327 -7.420 1.00 26.64 55 LYS B CA 1
ATOM 2486 C C . LYS B 1 55 ? 42.328 28.624 -5.972 1.00 23.37 55 LYS B C 1
ATOM 2487 O O . LYS B 1 55 ? 42.207 29.782 -5.596 1.00 23.14 55 LYS B O 1
ATOM 2493 N N . ALA B 1 56 ? 42.021 27.602 -5.178 1.00 20.84 56 ALA B N 1
ATOM 2494 C CA . ALA B 1 56 ? 41.673 27.798 -3.769 1.00 21.17 56 ALA B CA 1
ATOM 2495 C C . ALA B 1 56 ? 42.823 28.486 -3.019 1.00 21.01 56 ALA B C 1
ATOM 2496 O O . ALA B 1 56 ? 42.637 29.483 -2.326 1.00 19.16 56 ALA B O 1
ATOM 2498 N N . ILE B 1 57 ? 44.038 27.978 -3.220 1.00 22.66 57 ILE B N 1
ATOM 2499 C CA . ILE B 1 57 ? 45.230 28.533 -2.600 1.00 26.08 57 ILE B CA 1
ATOM 2500 C C . ILE B 1 57 ? 45.420 30.007 -2.980 1.00 27.00 57 ILE B C 1
ATOM 2501 O O . ILE B 1 57 ? 45.739 30.839 -2.125 1.00 26.08 57 ILE B O 1
ATOM 2506 N N . GLU B 1 58 ? 45.247 30.337 -4.262 1.00 29.60 58 GLU B N 1
ATOM 2507 C CA . GLU B 1 58 ? 45.475 31.692 -4.738 1.00 33.21 58 GLU B CA 1
ATOM 2508 C C . GLU B 1 58 ? 44.361 32.600 -4.228 1.00 29.26 58 GLU B C 1
ATOM 2509 O O . GLU B 1 58 ? 44.617 33.736 -3.862 1.00 28.21 58 GLU B O 1
ATOM 2515 N N . THR B 1 59 ? 43.127 32.105 -4.144 1.00 26.65 59 THR B N 1
ATOM 2516 C CA . THR B 1 59 ? 42.039 32.902 -3.587 1.00 26.50 59 THR B CA 1
ATOM 2517 C C . THR B 1 59 ? 42.340 33.258 -2.126 1.00 27.22 59 THR B C 1
ATOM 2518 O O . THR B 1 59 ? 41.945 34.330 -1.659 1.00 26.75 59 THR B O 1
ATOM 2522 N N . ALA B 1 60 ? 43.041 32.361 -1.399 1.00 26.24 60 ALA B N 1
ATOM 2523 C CA . ALA B 1 60 ? 43.369 32.583 0.010 1.00 25.88 60 ALA B CA 1
ATOM 2524 C C . ALA B 1 60 ? 44.644 33.429 0.190 1.00 24.62 60 ALA B C 1
ATOM 2525 O O . ALA B 1 60 ? 44.962 33.821 1.308 1.00 23.32 60 ALA B O 1
ATOM 2527 N N . ASN B 1 61 ? 45.380 33.667 -0.901 1.00 25.06 61 ASN B N 1
ATOM 2528 C CA . ASN B 1 61 ? 46.611 34.449 -0.920 1.00 26.01 61 ASN B CA 1
ATOM 2529 C C . ASN B 1 61 ? 47.650 33.825 0.016 1.00 25.67 61 ASN B C 1
ATOM 2530 O O . ASN B 1 61 ? 48.317 34.542 0.768 1.00 23.85 61 ASN B O 1
ATOM 2535 N N . VAL B 1 62 ? 47.735 32.485 0.014 1.00 24.48 62 VAL B N 1
ATOM 2536 C CA . VAL B 1 62 ? 48.628 31.790 0.925 1.00 25.25 62 VAL B CA 1
ATOM 2537 C C . VAL B 1 62 ? 50.055 32.278 0.693 1.00 25.89 62 VAL B C 1
ATOM 2538 O O . VAL B 1 62 ? 50.543 32.285 -0.431 1.00 27.27 62 VAL B O 1
ATOM 2542 N N . ASN B 1 63 ? 50.730 32.668 1.772 1.00 26.84 63 ASN B N 1
ATOM 2543 C CA . ASN B 1 63 ? 52.116 33.089 1.687 1.00 28.01 63 ASN B CA 1
ATOM 2544 C C . ASN B 1 63 ? 52.913 32.553 2.889 1.00 31.14 63 ASN B C 1
ATOM 2545 O O . ASN B 1 63 ? 52.356 31.987 3.839 1.00 28.67 63 ASN B O 1
ATOM 2550 N N . GLU B 1 64 ? 54.229 32.803 2.828 1.00 31.61 64 GLU B N 1
ATOM 2551 C CA . GLU B 1 64 ? 55.247 32.251 3.707 1.00 35.15 64 GLU B CA 1
ATOM 2552 C C . GLU B 1 64 ? 55.045 32.682 5.161 1.00 32.15 64 GLU B C 1
ATOM 2553 O O . GLU B 1 64 ? 55.663 32.105 6.039 1.00 32.92 64 GLU B O 1
ATOM 2559 N N . ASN B 1 65 ? 54.181 33.657 5.436 1.00 30.66 65 ASN B N 1
ATOM 2560 C CA . ASN B 1 65 ? 53.920 34.067 6.811 1.00 30.97 65 ASN B CA 1
ATOM 2561 C C . ASN B 1 65 ? 52.629 33.461 7.382 1.00 29.05 65 ASN B C 1
ATOM 2562 O O . ASN B 1 65 ? 52.301 33.712 8.543 1.00 27.81 65 ASN B O 1
ATOM 2567 N N . ASP B 1 66 ? 51.855 32.734 6.567 1.00 25.26 66 ASP B N 1
ATOM 2568 C CA . ASP B 1 66 ? 50.533 32.293 6.982 1.00 24.33 66 ASP B CA 1
ATOM 2569 C C . ASP B 1 66 ? 50.620 30.997 7.786 1.00 23.16 66 ASP B C 1
ATOM 2570 O O . ASP B 1 66 ? 51.382 30.091 7.448 1.00 22.81 66 ASP B O 1
ATOM 2575 N N . VAL B 1 67 ? 49.772 30.925 8.817 1.00 23.12 67 VAL B N 1
ATOM 2576 C CA . VAL B 1 67 ? 49.441 29.677 9.491 1.00 22.31 67 VAL B CA 1
ATOM 2577 C C . VAL B 1 67 ? 48.071 29.221 8.988 1.00 19.81 67 VAL B C 1
ATOM 2578 O O . VAL B 1 67 ? 47.100 29.927 9.184 1.00 19.10 67 VAL B O 1
ATOM 2582 N N . ILE B 1 68 ? 48.014 28.013 8.410 1.00 20.03 68 ILE B N 1
ATOM 2583 C CA . ILE B 1 68 ? 46.833 27.505 7.723 1.00 20.19 68 ILE B CA 1
ATOM 2584 C C . ILE B 1 68 ? 46.209 26.363 8.526 1.00 19.94 68 ILE B C 1
ATOM 2585 O O . ILE B 1 68 ? 46.920 25.477 8.966 1.00 23.03 68 ILE B O 1
ATOM 2590 N N . LEU B 1 69 ? 44.863 26.363 8.631 1.00 20.24 69 LEU B N 1
ATOM 2591 C CA . LEU B 1 69 ? 44.067 25.219 9.037 1.00 19.22 69 LEU B CA 1
ATOM 2592 C C . LEU B 1 69 ? 43.386 24.573 7.824 1.00 19.19 69 LEU B C 1
ATOM 2593 O O . LEU B 1 69 ? 42.676 25.228 7.049 1.00 17.33 69 LEU B O 1
ATOM 2598 N N . GLU B 1 70 ? 43.594 23.245 7.714 1.00 19.92 70 GLU B N 1
ATOM 2599 C CA . GLU B 1 70 ? 42.875 22.373 6.809 1.00 20.11 70 GLU B CA 1
ATOM 2600 C C . GLU B 1 70 ? 42.150 21.313 7.627 1.00 21.05 70 GLU B C 1
ATOM 2601 O O . GLU B 1 70 ? 42.664 20.839 8.642 1.00 22.04 70 GLU B O 1
ATOM 2607 N N . VAL B 1 71 ? 40.946 20.948 7.158 1.00 21.96 71 VAL B N 1
ATOM 2608 C CA . VAL B 1 71 ? 40.190 19.846 7.714 1.00 22.48 71 VAL B CA 1
ATOM 2609 C C . VAL B 1 71 ? 39.993 18.783 6.642 1.00 24.07 71 VAL B C 1
ATOM 2610 O O . VAL B 1 71 ? 39.517 19.102 5.553 1.00 26.51 71 VAL B O 1
ATOM 2614 N N . GLY B 1 72 ? 40.374 17.538 6.965 1.00 24.51 72 GLY B N 1
ATOM 2615 C CA . GLY B 1 72 ? 40.210 16.407 6.066 1.00 24.04 72 GLY B CA 1
ATOM 2616 C C . GLY B 1 72 ? 41.260 16.422 4.961 1.00 25.48 72 GLY B C 1
ATOM 2617 O O . GLY B 1 72 ? 40.960 16.718 3.809 1.00 24.72 72 GLY B O 1
ATOM 2618 N N . PRO B 1 73 ? 42.528 16.078 5.267 1.00 25.04 73 PRO B N 1
ATOM 2619 C CA . PRO B 1 73 ? 43.587 16.105 4.255 1.00 24.90 73 PRO B CA 1
ATOM 2620 C C . PRO B 1 73 ? 43.445 15.093 3.118 1.00 24.37 73 PRO B C 1
ATOM 2621 O O . PRO B 1 73 ? 44.102 15.240 2.095 1.00 21.99 73 PRO B O 1
ATOM 2625 N N . GLY B 1 74 ? 42.572 14.091 3.290 1.00 25.92 74 GLY B N 1
ATOM 2626 C CA . GLY B 1 74 ? 42.461 13.016 2.309 1.00 28.78 74 GLY B CA 1
ATOM 2627 C C . GLY B 1 74 ? 43.811 12.333 2.152 1.00 29.88 74 GLY B C 1
ATOM 2628 O O . GLY B 1 74 ? 44.402 11.933 3.157 1.00 36.66 74 GLY B O 1
ATOM 2629 N N . LEU B 1 75 ? 44.325 12.277 0.913 1.00 28.72 75 LEU B N 1
ATOM 2630 C CA . LEU B 1 75 ? 45.622 11.668 0.641 1.00 30.64 75 LEU B CA 1
ATOM 2631 C C . LEU B 1 75 ? 46.686 12.757 0.489 1.00 29.77 75 LEU B C 1
ATOM 2632 O O . LEU B 1 75 ? 47.775 12.508 -0.033 1.00 30.36 75 LEU B O 1
ATOM 2637 N N . GLY B 1 76 ? 46.350 13.981 0.933 1.00 28.08 76 GLY B N 1
ATOM 2638 C CA . GLY B 1 76 ? 47.337 15.011 1.208 1.00 27.25 76 GLY B CA 1
ATOM 2639 C C . GLY B 1 76 ? 47.633 15.941 0.030 1.00 26.12 76 GLY B C 1
ATOM 2640 O O . GLY B 1 76 ? 48.613 16.671 0.056 1.00 27.17 76 GLY B O 1
ATOM 2641 N N . PHE B 1 77 ? 46.786 15.959 -0.993 1.00 26.07 77 PHE B N 1
ATOM 2642 C CA . PHE B 1 77 ? 47.073 16.714 -2.208 1.00 26.39 77 PHE B CA 1
ATOM 2643 C C . PHE B 1 77 ? 47.036 18.222 -1.935 1.00 25.22 77 PHE B C 1
ATOM 2644 O O . PHE B 1 77 ? 47.935 18.954 -2.358 1.00 26.43 77 PHE B O 1
ATOM 2652 N N . LEU B 1 78 ? 46.004 18.700 -1.238 1.00 22.65 78 LEU B N 1
ATOM 2653 C CA . LEU B 1 78 ? 45.947 20.123 -0.899 1.00 23.03 78 LEU B CA 1
ATOM 2654 C C . LEU B 1 78 ? 46.970 20.431 0.198 1.00 22.24 78 LEU B C 1
ATOM 2655 O O . LEU B 1 78 ? 47.651 21.448 0.121 1.00 21.83 78 LEU B O 1
ATOM 2660 N N . THR B 1 79 ? 47.068 19.541 1.195 1.00 22.54 79 THR B N 1
ATOM 2661 C CA . THR B 1 79 ? 47.987 19.691 2.312 1.00 24.16 79 THR B CA 1
ATOM 2662 C C . THR B 1 79 ? 49.400 19.963 1.807 1.00 24.25 79 THR B C 1
ATOM 2663 O O . THR B 1 79 ? 50.079 20.867 2.312 1.00 22.54 79 THR B O 1
ATOM 2667 N N . ASP B 1 80 ? 49.824 19.173 0.809 1.00 24.05 80 ASP B N 1
ATOM 2668 C CA . ASP B 1 80 ? 51.191 19.270 0.314 1.00 23.99 80 ASP B CA 1
ATOM 2669 C C . ASP B 1 80 ? 51.425 20.641 -0.325 1.00 24.01 80 ASP B C 1
ATOM 2670 O O . ASP B 1 80 ? 52.499 21.248 -0.157 1.00 23.24 80 ASP B O 1
ATOM 2675 N N . GLU B 1 81 ? 50.431 21.118 -1.092 1.00 22.01 81 GLU B N 1
ATOM 2676 C CA . GLU B 1 81 ? 50.539 22.401 -1.765 1.00 24.61 81 GLU B CA 1
ATOM 2677 C C . GLU B 1 81 ? 50.571 23.544 -0.745 1.00 23.82 81 GLU B C 1
ATOM 2678 O O . GLU B 1 81 ? 51.240 24.545 -0.957 1.00 23.38 81 GLU B O 1
ATOM 2684 N N . LEU B 1 82 ? 49.797 23.418 0.337 1.00 21.74 82 LEU B N 1
ATOM 2685 C CA . LEU B 1 82 ? 49.799 24.404 1.401 1.00 22.19 82 LEU B CA 1
ATOM 2686 C C . LEU B 1 82 ? 51.166 24.441 2.090 1.00 23.37 82 LEU B C 1
ATOM 2687 O O . LEU B 1 82 ? 51.699 25.523 2.345 1.00 24.16 82 LEU B O 1
ATOM 2692 N N . ALA B 1 83 ? 51.723 23.257 2.392 1.00 24.55 83 ALA B N 1
ATOM 2693 C CA . ALA B 1 83 ? 52.992 23.118 3.110 1.00 26.81 83 ALA B CA 1
ATOM 2694 C C . ALA B 1 83 ? 54.161 23.768 2.360 1.00 29.13 83 ALA B C 1
ATOM 2695 O O . ALA B 1 83 ? 55.077 24.291 2.991 1.00 29.97 83 ALA B O 1
ATOM 2697 N N . LYS B 1 84 ? 54.103 23.755 1.021 1.00 29.80 84 LYS B N 1
ATOM 2698 C CA . LYS B 1 84 ? 55.127 24.358 0.189 1.00 31.78 84 LYS B CA 1
ATOM 2699 C C . LYS B 1 84 ? 55.075 25.876 0.263 1.00 30.09 84 LYS B C 1
ATOM 2700 O O . LYS B 1 84 ? 56.080 26.508 -0.013 1.00 30.22 84 LYS B O 1
ATOM 2706 N N . ARG B 1 85 ? 53.914 26.458 0.555 1.00 28.32 85 ARG B N 1
ATOM 2707 C CA . ARG B 1 85 ? 53.768 27.901 0.475 1.00 29.11 85 ARG B CA 1
ATOM 2708 C C . ARG B 1 85 ? 53.667 28.564 1.849 1.00 27.29 85 ARG B C 1
ATOM 2709 O O . ARG B 1 85 ? 54.027 29.723 1.982 1.00 26.72 85 ARG B O 1
ATOM 2717 N N . ALA B 1 86 ? 53.129 27.865 2.857 1.00 25.60 86 ALA B N 1
ATOM 2718 C CA . ALA B 1 86 ? 52.777 28.501 4.112 1.00 25.67 86 ALA B CA 1
ATOM 2719 C C . ALA B 1 86 ? 53.921 28.361 5.125 1.00 27.80 86 ALA B C 1
ATOM 2720 O O . ALA B 1 86 ? 54.833 27.556 4.974 1.00 26.43 86 ALA B O 1
ATOM 2722 N N . LYS B 1 87 ? 53.847 29.165 6.189 1.00 30.96 87 LYS B N 1
ATOM 2723 C CA . LYS B 1 87 ? 54.740 29.033 7.331 1.00 31.87 87 LYS B CA 1
ATOM 2724 C C . LYS B 1 87 ? 54.462 27.721 8.076 1.00 30.68 87 LYS B C 1
ATOM 2725 O O . LYS B 1 87 ? 55.375 26.967 8.383 1.00 29.58 87 LYS B O 1
ATOM 2731 N N . LYS B 1 88 ? 53.187 27.454 8.372 1.00 28.79 88 LYS B N 1
ATOM 2732 C CA . LYS B 1 88 ? 52.808 26.257 9.107 1.00 28.10 88 LYS B CA 1
ATOM 2733 C C . LYS B 1 88 ? 51.395 25.856 8.697 1.00 26.14 88 LYS B C 1
ATOM 2734 O O . LYS B 1 88 ? 50.541 26.712 8.432 1.00 24.62 88 LYS B O 1
ATOM 2740 N N . VAL B 1 89 ? 51.169 24.538 8.649 1.00 25.72 89 VAL B N 1
ATOM 2741 C CA . VAL B 1 89 ? 49.866 23.973 8.336 1.00 24.35 89 VAL B CA 1
ATOM 2742 C C . VAL B 1 89 ? 49.470 23.001 9.441 1.00 25.07 89 VAL B C 1
ATOM 2743 O O . VAL B 1 89 ? 50.260 22.148 9.834 1.00 25.12 89 VAL B O 1
ATOM 2747 N N . TYR B 1 90 ? 48.241 23.187 9.949 1.00 23.29 90 TYR B N 1
ATOM 2748 C CA . TYR B 1 90 ? 47.581 22.207 10.784 1.00 21.84 90 TYR B CA 1
ATOM 2749 C C . TYR B 1 90 ? 46.492 21.535 9.968 1.00 21.92 90 TYR B C 1
ATOM 2750 O O . TYR B 1 90 ? 45.678 22.213 9.323 1.00 20.88 90 TYR B O 1
ATOM 2759 N N . THR B 1 91 ? 46.463 20.198 10.011 1.00 22.22 91 THR B N 1
ATOM 2760 C CA . THR B 1 91 ? 45.437 19.476 9.280 1.00 21.78 91 THR B CA 1
ATOM 2761 C C . THR B 1 91 ? 44.790 18.446 10.214 1.00 22.47 91 THR B C 1
ATOM 2762 O O . THR B 1 91 ? 45.491 17.679 10.892 1.00 21.44 91 THR B O 1
ATOM 2766 N N . ILE B 1 92 ? 43.440 18.438 10.240 1.00 21.82 92 ILE B N 1
ATOM 2767 C CA . ILE B 1 92 ? 42.704 17.591 11.162 1.00 22.80 92 ILE B CA 1
ATOM 2768 C C . ILE B 1 92 ? 42.136 16.390 10.412 1.00 25.14 92 ILE B C 1
ATOM 2769 O O . ILE B 1 92 ? 41.392 16.563 9.431 1.00 23.03 92 ILE B O 1
ATOM 2774 N N . GLU B 1 93 ? 42.493 15.193 10.917 1.00 27.49 93 GLU B N 1
ATOM 2775 C CA . GLU B 1 93 ? 42.091 13.920 10.348 1.00 29.31 93 GLU B CA 1
ATOM 2776 C C . GLU B 1 93 ? 41.658 12.957 11.468 1.00 32.00 93 GLU B C 1
ATOM 2777 O O . GLU B 1 93 ? 42.372 12.753 12.458 1.00 29.99 93 GLU B O 1
ATOM 2783 N N . ILE B 1 94 ? 40.480 12.352 11.303 1.00 33.35 94 ILE B N 1
ATOM 2784 C CA . ILE B 1 94 ? 39.913 11.452 12.306 1.00 35.08 94 ILE B CA 1
ATOM 2785 C C . ILE B 1 94 ? 40.534 10.057 12.168 1.00 37.07 94 ILE B C 1
ATOM 2786 O O . ILE B 1 94 ? 40.806 9.386 13.164 1.00 40.47 94 ILE B O 1
ATOM 2791 N N . ASP B 1 95 ? 40.821 9.651 10.925 1.00 36.13 95 ASP B N 1
ATOM 2792 C CA . ASP B 1 95 ? 41.211 8.287 10.590 1.00 39.29 95 ASP B CA 1
ATOM 2793 C C . ASP B 1 95 ? 42.712 8.055 10.792 1.00 37.65 95 ASP B C 1
ATOM 2794 O O . ASP B 1 95 ? 43.535 8.619 10.078 1.00 33.01 95 ASP B O 1
ATOM 2799 N N . GLN B 1 96 ? 43.065 7.149 11.712 1.00 39.36 96 GLN B N 1
ATOM 2800 C CA . GLN B 1 96 ? 44.456 6.872 12.032 1.00 41.87 96 GLN B CA 1
ATOM 2801 C C . GLN B 1 96 ? 45.188 6.250 10.843 1.00 38.51 96 GLN B C 1
ATOM 2802 O O . GLN B 1 96 ? 46.394 6.420 10.725 1.00 37.21 96 GLN B O 1
ATOM 2808 N N . LYS B 1 97 ? 44.486 5.532 9.962 1.00 38.08 97 LYS B N 1
ATOM 2809 C CA . LYS B 1 97 ? 45.150 4.880 8.835 1.00 40.97 97 LYS B CA 1
ATOM 2810 C C . LYS B 1 97 ? 45.591 5.937 7.829 1.00 35.46 97 LYS B C 1
ATOM 2811 O O . LYS B 1 97 ? 46.681 5.851 7.260 1.00 38.36 97 LYS B O 1
ATOM 2817 N N . ILE B 1 98 ? 44.715 6.920 7.609 1.00 32.56 98 ILE B N 1
ATOM 2818 C CA . ILE B 1 98 ? 45.033 8.045 6.751 1.00 31.65 98 ILE B CA 1
ATOM 2819 C C . ILE B 1 98 ? 46.283 8.739 7.283 1.00 29.05 98 ILE B C 1
ATOM 2820 O O . ILE B 1 98 ? 47.176 9.053 6.522 1.00 26.80 98 ILE B O 1
ATOM 2825 N N . ILE B 1 99 ? 46.332 8.985 8.590 1.00 29.82 99 ILE B N 1
ATOM 2826 C CA . ILE B 1 99 ? 47.441 9.699 9.203 1.00 31.07 99 ILE B CA 1
ATOM 2827 C C . ILE B 1 99 ? 48.745 8.929 8.972 1.00 33.04 99 ILE B C 1
ATOM 2828 O O . ILE B 1 99 ? 49.773 9.518 8.626 1.00 31.40 99 ILE B O 1
ATOM 2833 N N . GLU B 1 100 ? 48.706 7.607 9.199 1.00 37.64 100 GLU B N 1
ATOM 2834 C CA . GLU B 1 100 ? 49.879 6.767 8.977 1.00 40.07 100 GLU B CA 1
ATOM 2835 C C . GLU B 1 100 ? 50.366 6.905 7.532 1.00 37.17 100 GLU B C 1
ATOM 2836 O O . GLU B 1 100 ? 51.574 6.923 7.275 1.00 36.01 100 GLU B O 1
ATOM 2842 N N . ILE B 1 101 ? 49.423 6.988 6.587 1.00 33.63 101 ILE B N 1
ATOM 2843 C CA . ILE B 1 101 ? 49.771 7.075 5.174 1.00 32.61 101 ILE B CA 1
ATOM 2844 C C . ILE B 1 101 ? 50.403 8.434 4.877 1.00 30.47 101 ILE B C 1
ATOM 2845 O O . ILE B 1 101 ? 51.395 8.493 4.162 1.00 28.76 101 ILE B O 1
ATOM 2850 N N . LEU B 1 102 ? 49.824 9.524 5.406 1.00 28.12 102 LEU B N 1
ATOM 2851 C CA . LEU B 1 102 ? 50.364 10.853 5.175 1.00 28.35 102 LEU B CA 1
ATOM 2852 C C . LEU B 1 102 ? 51.800 10.923 5.704 1.00 29.57 102 LEU B C 1
ATOM 2853 O O . LEU B 1 102 ? 52.650 11.543 5.087 1.00 30.33 102 LEU B O 1
ATOM 2858 N N . LYS B 1 103 ? 52.057 10.309 6.863 1.00 31.46 103 LYS B N 1
ATOM 2859 C CA . LYS B 1 103 ? 53.384 10.372 7.456 1.00 33.71 103 LYS B CA 1
ATOM 2860 C C . LYS B 1 103 ? 54.382 9.555 6.634 1.00 36.44 103 LYS B C 1
ATOM 2861 O O . LYS B 1 103 ? 55.552 9.901 6.594 1.00 36.60 103 LYS B O 1
ATOM 2867 N N . LYS B 1 104 ? 53.943 8.485 5.954 1.00 39.80 104 LYS B N 1
ATOM 2868 C CA . LYS B 1 104 ? 54.870 7.675 5.176 1.00 40.17 104 LYS B CA 1
ATOM 2869 C C . LYS B 1 104 ? 55.119 8.298 3.808 1.00 38.87 104 LYS B C 1
ATOM 2870 O O . LYS B 1 104 ? 56.184 8.127 3.246 1.00 40.11 104 LYS B O 1
ATOM 2876 N N . GLU B 1 105 ? 54.143 9.034 3.279 1.00 38.07 105 GLU B N 1
ATOM 2877 C CA . GLU B 1 105 ? 54.159 9.410 1.877 1.00 36.73 105 GLU B CA 1
ATOM 2878 C C . GLU B 1 105 ? 54.776 10.802 1.700 1.00 35.83 105 GLU B C 1
ATOM 2879 O O . GLU B 1 105 ? 55.227 11.138 0.614 1.00 35.23 105 GLU B O 1
ATOM 2885 N N . TYR B 1 106 ? 54.767 11.626 2.755 1.00 34.64 106 TYR B N 1
ATOM 2886 C CA . TYR B 1 106 ? 55.236 12.998 2.651 1.00 35.28 106 TYR B CA 1
ATOM 2887 C C . TYR B 1 106 ? 56.304 13.267 3.707 1.00 36.00 106 TYR B C 1
ATOM 2888 O O . TYR B 1 106 ? 56.366 12.611 4.737 1.00 36.48 106 TYR B O 1
ATOM 2897 N N . SER B 1 107 ? 57.116 14.291 3.457 1.00 39.40 107 SER B N 1
ATOM 2898 C CA . SER B 1 107 ? 58.245 14.612 4.312 1.00 44.51 107 SER B CA 1
ATOM 2899 C C . SER B 1 107 ? 58.127 16.061 4.788 1.00 44.15 107 SER B C 1
ATOM 2900 O O . SER B 1 107 ? 59.062 16.851 4.689 1.00 54.59 107 SER B O 1
ATOM 2903 N N . TRP B 1 108 ? 56.960 16.381 5.354 1.00 42.13 108 TRP B N 1
ATOM 2904 C CA . TRP B 1 108 ? 56.634 17.739 5.756 1.00 39.61 108 TRP B CA 1
ATOM 2905 C C . TRP B 1 108 ? 57.432 18.128 6.993 1.00 39.31 108 TRP B C 1
ATOM 2906 O O . TRP B 1 108 ? 57.454 17.370 7.959 1.00 39.04 108 TRP B O 1
ATOM 2917 N N . ASN B 1 109 ? 58.015 19.338 6.982 1.00 40.31 109 ASN B N 1
ATOM 2918 C CA . ASN B 1 109 ? 58.690 19.857 8.160 1.00 40.78 109 ASN B CA 1
ATOM 2919 C C . ASN B 1 109 ? 57.792 20.854 8.896 1.00 36.59 109 ASN B C 1
ATOM 2920 O O . ASN B 1 109 ? 58.087 21.222 10.035 1.00 32.53 109 ASN B O 1
ATOM 2925 N N . ASN B 1 110 ? 56.704 21.300 8.246 1.00 31.24 110 ASN B N 1
ATOM 2926 C CA . ASN B 1 110 ? 55.922 22.422 8.754 1.00 28.71 110 ASN B CA 1
ATOM 2927 C C . ASN B 1 110 ? 54.435 22.059 8.812 1.00 26.67 110 ASN B C 1
ATOM 2928 O O . ASN B 1 110 ? 53.594 22.944 8.746 1.00 25.29 110 ASN B O 1
ATOM 2933 N N . VAL B 1 111 ? 54.128 20.775 9.000 1.00 24.87 111 VAL B N 1
ATOM 2934 C CA . VAL B 1 111 ? 52.756 20.309 9.078 1.00 24.94 111 VAL B CA 1
ATOM 2935 C C . VAL B 1 111 ? 52.537 19.582 10.395 1.00 24.86 111 VAL B C 1
ATOM 2936 O O . VAL B 1 111 ? 53.194 18.578 10.647 1.00 25.73 111 VAL B O 1
ATOM 2940 N N . LYS B 1 112 ? 51.573 20.063 11.185 1.00 23.84 112 LYS B N 1
ATOM 2941 C CA . LYS B 1 112 ? 51.041 19.301 12.307 1.00 25.38 112 LYS B CA 1
ATOM 2942 C C . LYS B 1 112 ? 49.751 18.606 11.886 1.00 24.51 112 LYS B C 1
ATOM 2943 O O . LYS B 1 112 ? 48.770 19.264 11.570 1.00 21.42 112 LYS B O 1
ATOM 2949 N N . ILE B 1 113 ? 49.745 17.267 11.949 1.00 26.23 113 ILE B N 1
ATOM 2950 C CA . ILE B 1 113 ? 48.525 16.500 11.767 1.00 25.29 113 ILE B CA 1
ATOM 2951 C C . ILE B 1 113 ? 47.860 16.343 13.134 1.00 26.58 113 ILE B C 1
ATOM 2952 O O . ILE B 1 113 ? 48.493 15.863 14.062 1.00 27.85 113 ILE B O 1
ATOM 2957 N N . ILE B 1 114 ? 46.614 16.809 13.263 1.00 24.80 114 ILE B N 1
ATOM 2958 C CA . ILE B 1 114 ? 45.837 16.718 14.494 1.00 25.79 114 ILE B CA 1
ATOM 2959 C C . ILE B 1 114 ? 44.855 15.560 14.324 1.00 27.29 114 ILE B C 1
ATOM 2960 O O . ILE B 1 114 ? 44.027 15.573 13.404 1.00 25.66 114 ILE B O 1
ATOM 2965 N N . GLN B 1 115 ? 44.978 14.539 15.187 1.00 28.77 115 GLN B N 1
ATOM 2966 C CA . GLN B 1 115 ? 44.081 13.394 15.115 1.00 30.48 115 GLN B CA 1
ATOM 2967 C C . GLN B 1 115 ? 42.825 13.754 15.878 1.00 29.57 115 GLN B C 1
ATOM 2968 O O . GLN B 1 115 ? 42.914 14.212 17.009 1.00 33.51 115 GLN B O 1
ATOM 2974 N N . GLY B 1 116 ? 41.669 13.553 15.253 1.00 28.04 116 GLY B N 1
ATOM 2975 C CA . GLY B 1 116 ? 40.414 13.713 15.953 1.00 29.43 116 GLY B CA 1
ATOM 2976 C C . GLY B 1 116 ? 39.297 14.235 15.056 1.00 28.72 116 GLY B C 1
ATOM 2977 O O . GLY B 1 116 ? 39.483 14.396 13.862 1.00 26.54 116 GLY B O 1
ATOM 2978 N N . ASP B 1 117 ? 38.134 14.435 15.679 1.00 29.70 117 ASP B N 1
ATOM 2979 C CA . ASP B 1 117 ? 36.977 15.022 15.039 1.00 32.59 117 ASP B CA 1
ATOM 2980 C C . ASP B 1 117 ? 37.141 16.546 15.060 1.00 28.66 117 ASP B C 1
ATOM 2981 O O . ASP B 1 117 ? 37.221 17.163 16.110 1.00 25.30 117 ASP B O 1
ATOM 2986 N N . ALA B 1 118 ? 37.175 17.142 13.873 1.00 28.43 118 ALA B N 1
ATOM 2987 C CA . ALA B 1 118 ? 37.475 18.554 13.701 1.00 31.25 118 ALA B CA 1
ATOM 2988 C C . ALA B 1 118 ? 36.467 19.429 14.442 1.00 32.04 118 ALA B C 1
ATOM 2989 O O . ALA B 1 118 ? 36.806 20.534 14.856 1.00 30.85 118 ALA B O 1
ATOM 2991 N N . VAL B 1 119 ? 35.245 18.919 14.630 1.00 30.66 119 VAL B N 1
ATOM 2992 C CA . VAL B 1 119 ? 34.220 19.641 15.365 1.00 34.76 119 VAL B CA 1
ATOM 2993 C C . VAL B 1 119 ? 34.559 19.660 16.860 1.00 34.72 119 VAL B C 1
ATOM 2994 O O . VAL B 1 119 ? 34.337 20.663 17.514 1.00 42.84 119 VAL B O 1
ATOM 2998 N N . ARG B 1 120 ? 35.147 18.585 17.392 1.00 34.95 120 ARG B N 1
ATOM 2999 C CA . ARG B 1 120 ? 35.309 18.382 18.836 1.00 36.54 120 ARG B CA 1
ATOM 3000 C C . ARG B 1 120 ? 36.683 18.852 19.347 1.00 34.27 120 ARG B C 1
ATOM 3001 O O . ARG B 1 120 ? 36.804 19.315 20.478 1.00 33.58 120 ARG B O 1
ATOM 3009 N N . VAL B 1 121 ? 37.745 18.696 18.549 1.00 30.02 121 VAL B N 1
ATOM 3010 C CA . VAL B 1 121 ? 39.087 18.991 19.041 1.00 30.18 121 VAL B CA 1
ATOM 3011 C C . VAL B 1 121 ? 39.326 20.499 19.080 1.00 29.08 121 VAL B C 1
ATOM 3012 O O . VAL B 1 121 ? 38.713 21.262 18.347 1.00 24.39 121 VAL B O 1
ATOM 3016 N N . GLU B 1 122 ? 40.282 20.886 19.931 1.00 29.19 122 GLU B N 1
ATOM 3017 C CA . GLU B 1 122 ? 40.782 22.250 19.993 1.00 32.31 122 GLU B CA 1
ATOM 3018 C C . GLU B 1 122 ? 41.520 22.607 18.695 1.00 27.74 122 GLU B C 1
ATOM 3019 O O . GLU B 1 122 ? 42.328 21.843 18.174 1.00 26.66 122 GLU B O 1
ATOM 3025 N N . TRP B 1 123 ? 41.242 23.806 18.192 1.00 25.77 123 TRP B N 1
ATOM 3026 C CA . TRP B 1 123 ? 41.854 24.299 16.971 1.00 24.21 123 TRP B CA 1
ATOM 3027 C C . TRP B 1 123 ? 43.120 25.075 17.289 1.00 24.59 123 TRP B C 1
ATOM 3028 O O . TRP B 1 123 ? 43.255 25.653 18.366 1.00 25.36 123 TRP B O 1
ATOM 3039 N N . PRO B 1 124 ? 44.072 25.129 16.338 1.00 25.46 124 PRO B N 1
ATOM 3040 C CA . PRO B 1 124 ? 45.240 25.995 16.465 1.00 25.20 124 PRO B CA 1
ATOM 3041 C C . PRO B 1 124 ? 44.805 27.444 16.318 1.00 26.31 124 PRO B C 1
ATOM 3042 O O . PRO B 1 124 ? 43.650 27.724 15.950 1.00 23.29 124 PRO B O 1
ATOM 3046 N N . LYS B 1 125 ? 45.746 28.337 16.621 1.00 27.19 125 LYS B N 1
ATOM 3047 C CA . LYS B 1 125 ? 45.716 29.698 16.132 1.00 30.99 125 LYS B CA 1
ATOM 3048 C C . LYS B 1 125 ? 46.119 29.638 14.660 1.00 31.10 125 LYS B C 1
ATOM 3049 O O . LYS B 1 125 ? 47.148 29.058 14.326 1.00 36.61 125 LYS B O 1
ATOM 3055 N N . PHE B 1 126 ? 45.268 30.159 13.786 1.00 28.21 126 PHE B N 1
ATOM 3056 C CA . PHE B 1 126 ? 45.573 30.228 12.372 1.00 24.92 126 PHE B CA 1
ATOM 3057 C C . PHE B 1 126 ? 45.061 31.569 11.891 1.00 24.35 126 PHE B C 1
ATOM 3058 O O . PHE B 1 126 ? 44.189 32.168 12.516 1.00 25.01 126 PHE B O 1
ATOM 3066 N N . ASN B 1 127 ? 45.591 32.023 10.769 1.00 25.09 127 ASN B N 1
ATOM 3067 C CA . ASN B 1 127 ? 45.034 33.210 10.159 1.00 25.32 127 ASN B CA 1
ATOM 3068 C C . ASN B 1 127 ? 44.232 32.834 8.905 1.00 23.71 127 ASN B C 1
ATOM 3069 O O . ASN B 1 127 ? 43.398 33.636 8.488 1.00 22.88 127 ASN B O 1
ATOM 3074 N N . LYS B 1 128 ? 44.464 31.648 8.305 1.00 22.31 128 LYS B N 1
ATOM 3075 C CA . LYS B 1 128 ? 43.687 31.247 7.131 1.00 21.98 128 LYS B CA 1
ATOM 3076 C C . LYS B 1 128 ? 43.287 29.778 7.186 1.00 20.60 128 LYS B C 1
ATOM 3077 O O . LYS B 1 128 ? 43.958 28.957 7.808 1.00 19.77 128 LYS B O 1
ATOM 3083 N N . VAL B 1 129 ? 42.145 29.497 6.555 1.00 20.56 129 VAL B N 1
ATOM 3084 C CA . VAL B 1 129 ? 41.666 28.155 6.258 1.00 20.25 129 VAL B CA 1
ATOM 3085 C C . VAL B 1 129 ? 41.692 27.982 4.743 1.00 20.76 129 VAL B C 1
ATOM 3086 O O . VAL B 1 129 ? 41.245 28.879 3.996 1.00 22.11 129 VAL B O 1
ATOM 3090 N N . VAL B 1 130 ? 42.251 26.846 4.294 1.00 19.91 130 VAL B N 1
ATOM 3091 C CA . VAL B 1 130 ? 42.059 26.379 2.925 1.00 19.87 130 VAL B CA 1
ATOM 3092 C C . VAL B 1 130 ? 41.722 24.892 2.992 1.00 20.01 130 VAL B C 1
ATOM 3093 O O . VAL B 1 130 ? 42.530 24.092 3.478 1.00 20.00 130 VAL B O 1
ATOM 3097 N N . SER B 1 131 ? 40.527 24.513 2.510 1.00 18.98 131 SER B N 1
ATOM 3098 C CA . SER B 1 131 ? 40.060 23.175 2.774 1.00 20.28 131 SER B CA 1
ATOM 3099 C C . SER B 1 131 ? 38.918 22.772 1.848 1.00 20.43 131 SER B C 1
ATOM 3100 O O . SER B 1 131 ? 37.990 23.547 1.599 1.00 20.68 131 SER B O 1
ATOM 3103 N N . ASN B 1 132 ? 38.970 21.521 1.384 1.00 22.33 132 ASN B N 1
ATOM 3104 C CA . ASN B 1 132 ? 37.759 20.846 0.935 1.00 26.25 132 ASN B CA 1
ATOM 3105 C C . ASN B 1 132 ? 37.184 20.164 2.175 1.00 28.86 132 ASN B C 1
ATOM 3106 O O . ASN B 1 132 ? 37.873 19.387 2.825 1.00 38.84 132 ASN B O 1
ATOM 3111 N N . ILE B 1 133 ? 35.941 20.487 2.510 1.00 30.16 133 ILE B N 1
ATOM 3112 C CA . ILE B 1 133 ? 35.316 20.049 3.755 1.00 34.95 133 ILE B CA 1
ATOM 3113 C C . ILE B 1 133 ? 34.681 18.682 3.498 1.00 32.53 133 ILE B C 1
ATOM 3114 O O . ILE B 1 133 ? 34.008 18.526 2.490 1.00 31.80 133 ILE B O 1
ATOM 3119 N N . PRO B 1 134 ? 34.848 17.643 4.357 1.00 33.00 134 PRO B N 1
ATOM 3120 C CA . PRO B 1 134 ? 33.941 16.483 4.308 1.00 30.38 134 PRO B CA 1
ATOM 3121 C C . PRO B 1 134 ? 32.520 17.037 4.482 1.00 26.26 134 PRO B C 1
ATOM 3122 O O . PRO B 1 134 ? 32.266 17.769 5.435 1.00 24.96 134 PRO B O 1
ATOM 3126 N N . TYR B 1 135 ? 31.630 16.819 3.504 1.00 23.64 135 TYR B N 1
ATOM 3127 C CA . TYR B 1 135 ? 30.376 17.566 3.433 1.00 22.66 135 TYR B CA 1
ATOM 3128 C C . TYR B 1 135 ? 29.446 17.249 4.606 1.00 21.40 135 TYR B C 1
ATOM 3129 O O . TYR B 1 135 ? 28.560 18.032 4.919 1.00 19.54 135 TYR B O 1
ATOM 3138 N N . LYS B 1 136 ? 29.619 16.089 5.232 1.00 21.22 136 LYS B N 1
ATOM 3139 C CA . LYS B 1 136 ? 28.787 15.705 6.350 1.00 24.42 136 LYS B CA 1
ATOM 3140 C C . LYS B 1 136 ? 29.121 16.550 7.584 1.00 22.13 136 LYS B C 1
ATOM 3141 O O . LYS B 1 136 ? 28.345 16.536 8.515 1.00 19.48 136 LYS B O 1
ATOM 3147 N N . ILE B 1 137 ? 30.221 17.322 7.593 1.00 21.81 137 ILE B N 1
ATOM 3148 C CA . ILE B 1 137 ? 30.458 18.234 8.711 1.00 22.05 137 ILE B CA 1
ATOM 3149 C C . ILE B 1 137 ? 30.340 19.694 8.273 1.00 21.19 137 ILE B C 1
ATOM 3150 O O . ILE B 1 137 ? 30.798 20.588 8.988 1.00 22.12 137 ILE B O 1
ATOM 3155 N N . SER B 1 138 ? 29.749 19.980 7.118 1.00 19.06 138 SER B N 1
ATOM 3156 C CA . SER B 1 138 ? 29.758 21.346 6.601 1.00 18.70 138 SER B CA 1
ATOM 3157 C C . SER B 1 138 ? 29.185 22.319 7.638 1.00 18.60 138 SER B C 1
ATOM 3158 O O . SER B 1 138 ? 29.756 23.365 7.933 1.00 17.19 138 SER B O 1
ATOM 3161 N N . SER B 1 139 ? 28.028 21.951 8.183 1.00 19.28 139 SER B N 1
ATOM 3162 C CA . SER B 1 139 ? 27.293 22.817 9.084 1.00 20.45 139 SER B CA 1
ATOM 3163 C C . SER B 1 139 ? 28.035 23.001 10.409 1.00 19.31 139 SER B C 1
ATOM 3164 O O . SER B 1 139 ? 28.374 24.128 10.743 1.00 18.09 139 SER B O 1
ATOM 3167 N N . PRO B 1 140 ? 28.388 21.958 11.195 1.00 20.62 140 PRO B N 1
ATOM 3168 C CA . PRO B 1 140 ? 29.106 22.189 12.464 1.00 20.90 140 PRO B CA 1
ATOM 3169 C C . PRO B 1 140 ? 30.483 22.830 12.304 1.00 20.14 140 PRO B C 1
ATOM 3170 O O . PRO B 1 140 ? 30.880 23.647 13.126 1.00 19.65 140 PRO B O 1
ATOM 3174 N N . PHE B 1 141 ? 31.192 22.516 11.209 1.00 19.43 141 PHE B N 1
ATOM 3175 C CA . PHE B 1 141 ? 32.487 23.118 10.946 1.00 17.82 141 PHE B CA 1
ATOM 3176 C C . PHE B 1 141 ? 32.343 24.628 10.730 1.00 17.21 141 PHE B C 1
ATOM 3177 O O . PHE B 1 141 ? 33.136 25.419 11.260 1.00 16.95 141 PHE B O 1
ATOM 3185 N N . THR B 1 142 ? 31.324 25.011 9.951 1.00 16.53 142 THR B N 1
ATOM 3186 C CA . THR B 1 142 ? 31.093 26.402 9.601 1.00 17.18 142 THR B CA 1
ATOM 3187 C C . THR B 1 142 ? 30.711 27.221 10.838 1.00 17.18 142 THR B C 1
ATOM 3188 O O . THR B 1 142 ? 31.274 28.295 11.032 1.00 17.24 142 THR B O 1
ATOM 3192 N N . PHE B 1 143 ? 29.788 26.719 11.676 1.00 18.38 143 PHE B N 1
ATOM 3193 C CA . PHE B 1 143 ? 29.435 27.417 12.926 1.00 20.85 143 PHE B CA 1
ATOM 3194 C C . PHE B 1 143 ? 30.672 27.618 13.814 1.00 20.74 143 PHE B C 1
ATOM 3195 O O . PHE B 1 143 ? 30.904 28.696 14.342 1.00 21.62 143 PHE B O 1
ATOM 3203 N N . LYS B 1 144 ? 31.528 26.609 13.939 1.00 20.49 144 LYS B N 1
ATOM 3204 C CA . LYS B 1 144 ? 32.734 26.749 14.747 1.00 20.50 144 LYS B CA 1
ATOM 3205 C C . LYS B 1 144 ? 33.695 27.783 14.146 1.00 19.60 144 LYS B C 1
ATOM 3206 O O . LYS B 1 144 ? 34.219 28.646 14.846 1.00 19.06 144 LYS B O 1
ATOM 3212 N N . LEU B 1 145 ? 33.903 27.742 12.822 1.00 19.09 145 LEU B N 1
ATOM 3213 C CA . LEU B 1 145 ? 34.807 28.670 12.159 1.00 19.30 145 LEU B CA 1
ATOM 3214 C C . LEU B 1 145 ? 34.345 30.106 12.365 1.00 20.01 145 LEU B C 1
ATOM 3215 O O . LEU B 1 145 ? 35.160 30.994 12.600 1.00 19.05 145 LEU B O 1
ATOM 3220 N N . LEU B 1 146 ? 33.038 30.346 12.210 1.00 20.52 146 LEU B N 1
ATOM 3221 C CA . LEU B 1 146 ? 32.520 31.703 12.263 1.00 21.45 146 LEU B CA 1
ATOM 3222 C C . LEU B 1 146 ? 32.761 32.331 13.629 1.00 24.80 146 LEU B C 1
ATOM 3223 O O . LEU B 1 146 ? 32.748 33.565 13.723 1.00 25.28 146 LEU B O 1
ATOM 3228 N N . LYS B 1 147 ? 32.985 31.501 14.658 1.00 25.89 147 LYS B N 1
ATOM 3229 C CA . LYS B 1 147 ? 33.232 32.007 15.998 1.00 30.33 147 LYS B CA 1
ATOM 3230 C C . LYS B 1 147 ? 34.717 32.187 16.290 1.00 29.31 147 LYS B C 1
ATOM 3231 O O . LYS B 1 147 ? 35.047 32.647 17.365 1.00 33.94 147 LYS B O 1
ATOM 3237 N N . THR B 1 148 ? 35.605 31.890 15.341 1.00 28.14 148 THR B N 1
ATOM 3238 C CA . THR B 1 148 ? 37.036 32.019 15.564 1.00 28.64 148 THR B CA 1
ATOM 3239 C C . THR B 1 148 ? 37.562 33.290 14.892 1.00 29.62 148 THR B C 1
ATOM 3240 O O . THR B 1 148 ? 36.902 33.835 14.007 1.00 31.89 148 THR B O 1
ATOM 3244 N N . ASP B 1 149 ? 38.760 33.735 15.282 1.00 29.84 149 ASP B N 1
ATOM 3245 C CA A ASP B 1 149 ? 39.407 34.871 14.650 0.50 30.94 149 ASP B CA 1
ATOM 3246 C CA B ASP B 1 149 ? 39.424 34.876 14.664 0.50 31.33 149 ASP B CA 1
ATOM 3247 C C . ASP B 1 149 ? 40.323 34.360 13.539 1.00 31.84 149 ASP B C 1
ATOM 3248 O O . ASP B 1 149 ? 41.192 33.520 13.770 1.00 30.91 149 ASP B O 1
ATOM 3257 N N . PHE B 1 150 ? 40.082 34.848 12.310 1.00 29.70 150 PHE B N 1
ATOM 3258 C CA . PHE B 1 150 ? 40.886 34.488 11.149 1.00 28.42 150 PHE B CA 1
ATOM 3259 C C . PHE B 1 150 ? 40.831 35.650 10.162 1.00 29.31 150 PHE B C 1
ATOM 3260 O O . PHE B 1 150 ? 39.989 36.536 10.287 1.00 30.21 150 PHE B O 1
ATOM 3268 N N . GLU B 1 151 ? 41.770 35.681 9.214 1.00 28.19 151 GLU B N 1
ATOM 3269 C CA . GLU B 1 151 ? 41.775 36.718 8.201 1.00 29.50 151 GLU B CA 1
ATOM 3270 C C . GLU B 1 151 ? 40.865 36.311 7.039 1.00 25.99 151 GLU B C 1
ATOM 3271 O O . GLU B 1 151 ? 40.030 37.088 6.592 1.00 23.88 151 GLU B O 1
ATOM 3277 N N . ARG B 1 152 ? 41.025 35.073 6.574 1.00 24.33 152 ARG B N 1
ATOM 3278 C CA . ARG B 1 152 ? 40.404 34.609 5.349 1.00 25.09 152 ARG B CA 1
ATOM 3279 C C . ARG B 1 152 ? 40.236 33.088 5.366 1.00 22.38 152 ARG B C 1
ATOM 3280 O O . ARG B 1 152 ? 41.158 32.366 5.728 1.00 18.91 152 ARG B O 1
ATOM 3288 N N . ALA B 1 153 ? 39.055 32.608 4.958 1.00 19.96 153 ALA B N 1
ATOM 3289 C CA . ALA B 1 153 ? 38.813 31.186 4.771 1.00 20.66 153 ALA B CA 1
ATOM 3290 C C . ALA B 1 153 ? 38.333 30.924 3.347 1.00 20.40 153 ALA B C 1
ATOM 3291 O O . ALA B 1 153 ? 37.410 31.580 2.867 1.00 21.84 153 ALA B O 1
ATOM 3293 N N . VAL B 1 154 ? 38.959 29.961 2.689 1.00 19.68 154 VAL B N 1
ATOM 3294 C CA . VAL B 1 154 ? 38.531 29.492 1.379 1.00 20.04 154 VAL B CA 1
ATOM 3295 C C . VAL B 1 154 ? 38.203 28.007 1.496 1.00 20.33 154 VAL B C 1
ATOM 3296 O O . VAL B 1 154 ? 39.080 27.193 1.753 1.00 22.34 154 VAL B O 1
ATOM 3300 N N . VAL B 1 155 ? 36.923 27.662 1.326 1.00 20.31 155 VAL B N 1
ATOM 3301 C CA . VAL B 1 155 ? 36.433 26.343 1.680 1.00 21.38 155 VAL B CA 1
ATOM 3302 C C . VAL B 1 155 ? 35.493 25.857 0.574 1.00 21.72 155 VAL B C 1
ATOM 3303 O O . VAL B 1 155 ? 34.728 26.632 -0.006 1.00 21.82 155 VAL B O 1
ATOM 3307 N N . MET B 1 156 ? 35.508 24.548 0.328 1.00 22.35 156 MET B N 1
ATOM 3308 C CA . MET B 1 156 ? 34.609 23.981 -0.657 1.00 24.66 156 MET B CA 1
ATOM 3309 C C . MET B 1 156 ? 33.485 23.217 0.032 1.00 22.33 156 MET B C 1
ATOM 3310 O O . MET B 1 156 ? 33.739 22.416 0.925 1.00 21.27 156 MET B O 1
ATOM 3315 N N . TYR B 1 157 ? 32.260 23.511 -0.409 1.00 19.21 157 TYR B N 1
ATOM 3316 C CA . TYR B 1 157 ? 31.045 22.877 0.065 1.00 19.29 157 TYR B CA 1
ATOM 3317 C C . TYR B 1 157 ? 30.208 22.423 -1.129 1.00 18.90 157 TYR B C 1
ATOM 3318 O O . TYR B 1 157 ? 30.402 22.896 -2.258 1.00 18.70 157 TYR B O 1
ATOM 3327 N N . GLN B 1 158 ? 29.198 21.592 -0.863 1.00 19.97 158 GLN B N 1
ATOM 3328 C CA . GLN B 1 158 ? 28.178 21.334 -1.868 1.00 23.16 158 GLN B CA 1
ATOM 3329 C C . GLN B 1 158 ? 27.506 22.669 -2.197 1.00 22.70 158 GLN B C 1
ATOM 3330 O O . GLN B 1 158 ? 27.368 23.525 -1.317 1.00 19.92 158 GLN B O 1
ATOM 3336 N N . LEU B 1 159 ? 27.121 22.847 -3.471 1.00 22.19 159 LEU B N 1
ATOM 3337 C CA . LEU B 1 159 ? 26.582 24.116 -3.944 1.00 22.98 159 LEU B CA 1
ATOM 3338 C C . LEU B 1 159 ? 25.341 24.519 -3.149 1.00 21.44 159 LEU B C 1
ATOM 3339 O O . LEU B 1 159 ? 25.187 25.684 -2.815 1.00 19.62 159 LEU B O 1
ATOM 3344 N N . GLU B 1 160 ? 24.442 23.583 -2.860 1.00 22.49 160 GLU B N 1
ATOM 3345 C CA . GLU B 1 160 ? 23.229 23.952 -2.130 1.00 23.57 160 GLU B CA 1
ATOM 3346 C C . GLU B 1 160 ? 23.579 24.513 -0.739 1.00 20.73 160 GLU B C 1
ATOM 3347 O O . GLU B 1 160 ? 22.938 25.435 -0.250 1.00 21.72 160 GLU B O 1
ATOM 3353 N N . PHE B 1 161 ? 24.597 23.960 -0.088 1.00 20.17 161 PHE B N 1
ATOM 3354 C CA . PHE B 1 161 ? 24.999 24.424 1.227 1.00 18.64 161 PHE B CA 1
ATOM 3355 C C . PHE B 1 161 ? 25.580 25.829 1.131 1.00 17.05 161 PHE B C 1
ATOM 3356 O O . PHE B 1 161 ? 25.277 26.695 1.944 1.00 18.46 161 PHE B O 1
ATOM 3364 N N . ALA B 1 162 ? 26.438 26.046 0.139 1.00 16.71 162 ALA B N 1
ATOM 3365 C CA . ALA B 1 162 ? 27.020 27.353 -0.122 1.00 16.70 162 ALA B CA 1
ATOM 3366 C C . ALA B 1 162 ? 25.912 28.378 -0.362 1.00 17.07 162 ALA B C 1
ATOM 3367 O O . ALA B 1 162 ? 26.009 29.504 0.113 1.00 17.19 162 ALA B O 1
ATOM 3369 N N . LEU B 1 163 ? 24.871 27.999 -1.116 1.00 17.33 163 LEU B N 1
ATOM 3370 C CA . LEU B 1 163 ? 23.770 28.912 -1.404 1.00 19.53 163 LEU B CA 1
ATOM 3371 C C . LEU B 1 163 ? 22.999 29.257 -0.125 1.00 20.02 163 LEU B C 1
ATOM 3372 O O . LEU B 1 163 ? 22.521 30.381 0.006 1.00 19.49 163 LEU B O 1
ATOM 3377 N N . ARG B 1 164 ? 22.931 28.310 0.822 1.00 20.05 164 ARG B N 1
ATOM 3378 C CA . ARG B 1 164 ? 22.331 28.566 2.124 1.00 23.73 164 ARG B CA 1
ATOM 3379 C C . ARG B 1 164 ? 23.142 29.580 2.900 1.00 21.24 164 ARG B C 1
ATOM 3380 O O . ARG B 1 164 ? 22.567 30.437 3.575 1.00 21.35 164 ARG B O 1
ATOM 3388 N N . MET B 1 165 ? 24.458 29.475 2.788 1.00 20.88 165 MET B N 1
ATOM 3389 C CA . MET B 1 165 ? 25.344 30.335 3.543 1.00 23.62 165 MET B CA 1
ATOM 3390 C C . MET B 1 165 ? 25.199 31.791 3.093 1.00 24.27 165 MET B C 1
ATOM 3391 O O . MET B 1 165 ? 25.542 32.677 3.872 1.00 25.57 165 MET B O 1
ATOM 3396 N N . VAL B 1 166 ? 24.810 32.033 1.821 1.00 22.31 166 VAL B N 1
ATOM 3397 C CA . VAL B 1 166 ? 24.736 33.401 1.316 1.00 21.00 166 VAL B CA 1
ATOM 3398 C C . VAL B 1 166 ? 23.281 33.853 1.192 1.00 20.14 166 VAL B C 1
ATOM 3399 O O . VAL B 1 166 ? 23.027 34.968 0.745 1.00 18.70 166 VAL B O 1
ATOM 3403 N N . ALA B 1 167 ? 22.324 33.052 1.682 1.00 21.61 167 ALA B N 1
ATOM 3404 C CA . ALA B 1 167 ? 20.920 33.412 1.521 1.00 22.40 167 ALA B CA 1
ATOM 3405 C C . ALA B 1 167 ? 20.622 34.660 2.353 1.00 23.21 167 ALA B C 1
ATOM 3406 O O . ALA B 1 167 ? 21.234 34.858 3.410 1.00 21.20 167 ALA B O 1
ATOM 3408 N N . LYS B 1 168 ? 19.678 35.470 1.849 1.00 23.64 168 LYS B N 1
ATOM 3409 C CA . LYS B 1 168 ? 19.267 36.731 2.461 1.00 27.98 168 LYS B CA 1
ATOM 3410 C C . LYS B 1 168 ? 18.008 36.564 3.317 1.00 24.33 168 LYS B C 1
ATOM 3411 O O . LYS B 1 168 ? 17.154 35.740 3.017 1.00 22.96 168 LYS B O 1
ATOM 3417 N N . PRO B 1 169 ? 17.856 37.343 4.414 1.00 23.74 169 PRO B N 1
ATOM 3418 C CA . PRO B 1 169 ? 16.675 37.239 5.279 1.00 22.67 169 PRO B CA 1
ATOM 3419 C C . PRO B 1 169 ? 15.399 37.308 4.448 1.00 22.89 169 PRO B C 1
ATOM 3420 O O . PRO B 1 169 ? 15.282 38.130 3.534 1.00 24.71 169 PRO B O 1
ATOM 3424 N N . GLY B 1 170 ? 14.489 36.375 4.702 1.00 22.59 170 GLY B N 1
ATOM 3425 C CA . GLY B 1 170 ? 13.207 36.350 4.008 1.00 24.46 170 GLY B CA 1
ATOM 3426 C C . GLY B 1 170 ? 13.196 35.467 2.765 1.00 25.61 170 GLY B C 1
ATOM 3427 O O . GLY B 1 170 ? 12.129 35.242 2.201 1.00 26.10 170 GLY B O 1
ATOM 3428 N N . SER B 1 171 ? 14.363 34.981 2.317 1.00 26.67 171 SER B N 1
ATOM 3429 C CA . SER B 1 171 ? 14.407 34.017 1.220 1.00 28.60 171 SER B CA 1
ATOM 3430 C C . SER B 1 171 ? 14.031 32.619 1.732 1.00 29.56 171 SER B C 1
ATOM 3431 O O . SER B 1 171 ? 14.087 32.341 2.936 1.00 26.58 171 SER B O 1
ATOM 3434 N N . ARG B 1 172 ? 13.657 31.724 0.797 1.00 32.07 172 ARG B N 1
ATOM 3435 C CA . ARG B 1 172 ? 13.095 30.427 1.166 1.00 33.28 172 ARG B CA 1
ATOM 3436 C C . ARG B 1 172 ? 14.154 29.581 1.869 1.00 30.93 172 ARG B C 1
ATOM 3437 O O . ARG B 1 172 ? 13.802 28.723 2.681 1.00 30.93 172 ARG B O 1
ATOM 3445 N N . ASN B 1 173 ? 15.439 29.815 1.571 1.00 28.04 173 ASN B N 1
ATOM 3446 C CA . ASN B 1 173 ? 16.481 28.954 2.108 1.00 27.19 173 ASN B CA 1
ATOM 3447 C C . ASN B 1 173 ? 17.237 29.635 3.254 1.00 25.68 173 ASN B C 1
ATOM 3448 O O . ASN B 1 173 ? 18.321 29.182 3.635 1.00 22.50 173 ASN B O 1
ATOM 3453 N N . TYR B 1 174 ? 16.696 30.733 3.795 1.00 24.65 174 TYR B N 1
ATOM 3454 C CA . TYR B 1 174 ? 17.362 31.416 4.891 1.00 23.21 174 TYR B CA 1
ATOM 3455 C C . TYR B 1 174 ? 17.126 30.667 6.198 1.00 24.13 174 TYR B C 1
ATOM 3456 O O . TYR B 1 174 ? 15.981 30.519 6.646 1.00 25.80 174 TYR B O 1
ATOM 3465 N N . SER B 1 175 ? 18.236 30.227 6.805 1.00 23.40 175 SER B N 1
ATOM 3466 C CA . SER B 1 175 ? 18.216 29.347 7.961 1.00 22.97 175 SER B CA 1
ATOM 3467 C C . SER B 1 175 ? 19.183 29.901 9.007 1.00 20.82 175 SER B C 1
ATOM 3468 O O . SER B 1 175 ? 19.763 30.963 8.824 1.00 18.95 175 SER B O 1
ATOM 3471 N N . ARG B 1 176 ? 19.347 29.171 10.103 1.00 21.70 176 ARG B N 1
ATOM 3472 C CA . ARG B 1 176 ? 20.243 29.565 11.170 1.00 22.27 176 ARG B CA 1
ATOM 3473 C C . ARG B 1 176 ? 21.668 29.717 10.634 1.00 20.89 176 ARG B C 1
ATOM 3474 O O . ARG B 1 176 ? 22.409 30.586 11.113 1.00 20.27 176 ARG B O 1
ATOM 3482 N N . LEU B 1 177 ? 22.058 28.850 9.690 1.00 20.04 177 LEU B N 1
ATOM 3483 C CA . LEU B 1 177 ? 23.384 28.940 9.070 1.00 20.66 177 LEU B CA 1
ATOM 3484 C C . LEU B 1 177 ? 23.549 30.292 8.373 1.00 18.30 177 LEU B C 1
ATOM 3485 O O . LEU B 1 177 ? 24.514 31.003 8.615 1.00 17.20 177 LEU B O 1
ATOM 3490 N N . SER B 1 178 ? 22.564 30.645 7.532 1.00 17.40 178 SER B N 1
ATOM 3491 C CA . SER B 1 178 ? 22.518 31.929 6.852 1.00 18.08 178 SER B CA 1
ATOM 3492 C C . SER B 1 178 ? 22.649 33.090 7.841 1.00 17.13 178 SER B C 1
ATOM 3493 O O . SER B 1 178 ? 23.419 34.014 7.602 1.00 16.23 178 SER B O 1
ATOM 3496 N N . LEU B 1 179 ? 21.889 33.042 8.950 1.00 18.26 179 LEU B N 1
ATOM 3497 C CA . LEU B 1 179 ? 21.879 34.113 9.932 1.00 19.36 179 LEU B CA 1
ATOM 3498 C C . LEU B 1 179 ? 23.276 34.322 10.537 1.00 18.52 179 LEU B C 1
ATOM 3499 O O . LEU B 1 179 ? 23.741 35.461 10.636 1.00 17.64 179 LEU B O 1
ATOM 3504 N N . MET B 1 180 ? 23.909 33.237 10.998 1.00 17.43 180 MET B N 1
ATOM 3505 C CA . MET B 1 180 ? 25.191 33.366 11.683 1.00 18.76 180 MET B CA 1
ATOM 3506 C C . MET B 1 180 ? 26.293 33.786 10.710 1.00 18.70 180 MET B C 1
ATOM 3507 O O . MET B 1 180 ? 27.203 34.524 11.088 1.00 18.13 180 MET B O 1
ATOM 3512 N N . ALA B 1 181 ? 26.211 33.309 9.457 1.00 18.06 181 ALA B N 1
ATOM 3513 C CA . ALA B 1 181 ? 27.170 33.688 8.439 1.00 19.08 181 ALA B CA 1
ATOM 3514 C C . ALA B 1 181 ? 27.050 35.192 8.165 1.00 20.14 181 ALA B C 1
ATOM 3515 O O . ALA B 1 181 ? 28.045 35.890 8.062 1.00 19.19 181 ALA B O 1
ATOM 3517 N N . GLN B 1 182 ? 25.818 35.704 8.082 1.00 20.67 182 GLN B N 1
ATOM 3518 C CA . GLN B 1 182 ? 25.608 37.131 7.889 1.00 20.56 182 GLN B CA 1
ATOM 3519 C C . GLN B 1 182 ? 26.019 37.934 9.123 1.00 19.75 182 GLN B C 1
ATOM 3520 O O . GLN B 1 182 ? 26.509 39.062 9.008 1.00 20.38 182 GLN B O 1
ATOM 3526 N N . ALA B 1 183 ? 25.763 37.379 10.312 1.00 19.60 183 ALA B N 1
ATOM 3527 C CA . ALA B 1 183 ? 26.044 38.076 11.553 1.00 19.49 183 ALA B CA 1
ATOM 3528 C C . ALA B 1 183 ? 27.546 38.167 11.803 1.00 19.24 183 ALA B C 1
ATOM 3529 O O . ALA B 1 183 ? 28.001 39.179 12.321 1.00 20.15 183 ALA B O 1
ATOM 3531 N N . LEU B 1 184 ? 28.302 37.113 11.458 1.00 19.84 184 LEU B N 1
ATOM 3532 C CA . LEU B 1 184 ? 29.698 37.012 11.874 1.00 20.63 184 LEU B CA 1
ATOM 3533 C C . LEU B 1 184 ? 30.672 37.108 10.704 1.00 21.74 184 LEU B C 1
ATOM 3534 O O . LEU B 1 184 ? 31.866 37.321 10.929 1.00 21.28 184 LEU B O 1
ATOM 3539 N N . GLY B 1 185 ? 30.190 36.927 9.466 1.00 21.38 185 GLY B N 1
ATOM 3540 C CA . GLY B 1 185 ? 31.080 36.851 8.312 1.00 21.66 185 GLY B CA 1
ATOM 3541 C C . GLY B 1 185 ? 30.649 37.737 7.150 1.00 22.62 185 GLY B C 1
ATOM 3542 O O . GLY B 1 185 ? 29.555 38.283 7.144 1.00 22.29 185 GLY B O 1
ATOM 3543 N N . ASN B 1 186 ? 31.584 37.919 6.212 1.00 24.48 186 ASN B N 1
ATOM 3544 C CA . ASN B 1 186 ? 31.319 38.393 4.872 1.00 26.91 186 ASN B CA 1
ATOM 3545 C C . ASN B 1 186 ? 31.619 37.214 3.957 1.00 23.85 186 ASN B C 1
ATOM 3546 O O . ASN B 1 186 ? 32.778 36.809 3.838 1.00 21.48 186 ASN B O 1
ATOM 3551 N N . VAL B 1 187 ? 30.566 36.664 3.354 1.00 21.03 187 VAL B N 1
ATOM 3552 C CA . VAL B 1 187 ? 30.658 35.398 2.665 1.00 21.86 187 VAL B CA 1
ATOM 3553 C C . VAL B 1 187 ? 30.356 35.627 1.182 1.00 22.92 187 VAL B C 1
ATOM 3554 O O . VAL B 1 187 ? 29.394 36.312 0.844 1.00 23.20 187 VAL B O 1
ATOM 3558 N N . GLU B 1 188 ? 31.125 34.956 0.313 1.00 24.03 188 GLU B N 1
ATOM 3559 C CA . GLU B 1 188 ? 30.856 34.999 -1.107 1.00 24.37 188 GLU B CA 1
ATOM 3560 C C . GLU B 1 188 ? 31.167 33.650 -1.732 1.00 23.42 188 GLU B C 1
ATOM 3561 O O . GLU B 1 188 ? 32.091 32.954 -1.328 1.00 21.60 188 GLU B O 1
ATOM 3567 N N . ILE B 1 189 ? 30.355 33.293 -2.736 1.00 22.07 189 ILE B N 1
ATOM 3568 C CA . ILE B 1 189 ? 30.651 32.146 -3.561 1.00 23.35 189 ILE B CA 1
ATOM 3569 C C . ILE B 1 189 ? 31.584 32.604 -4.682 1.00 23.70 189 ILE B C 1
ATOM 3570 O O . ILE B 1 189 ? 31.191 33.384 -5.539 1.00 23.61 189 ILE B O 1
ATOM 3575 N N . VAL B 1 190 ? 32.805 32.077 -4.695 1.00 23.20 190 VAL B N 1
ATOM 3576 C CA . VAL B 1 190 ? 33.798 32.501 -5.673 1.00 26.22 190 VAL B CA 1
ATOM 3577 C C . VAL B 1 190 ? 33.510 31.858 -7.024 1.00 27.13 190 VAL B C 1
ATOM 3578 O O . VAL B 1 190 ? 33.590 32.525 -8.039 1.00 32.69 190 VAL B O 1
ATOM 3582 N N . MET B 1 191 ? 33.176 30.568 -7.036 1.00 28.10 191 MET B N 1
ATOM 3583 C CA . MET B 1 191 ? 32.844 29.887 -8.285 1.00 29.21 191 MET B CA 1
ATOM 3584 C C . MET B 1 191 ? 32.226 28.528 -7.976 1.00 27.78 191 MET B C 1
ATOM 3585 O O . MET B 1 191 ? 32.358 28.029 -6.858 1.00 26.33 191 MET B O 1
ATOM 3590 N N . LYS B 1 192 ? 31.491 27.976 -8.947 1.00 27.87 192 LYS B N 1
ATOM 3591 C CA . LYS B 1 192 ? 31.056 26.594 -8.870 1.00 31.44 192 LYS B CA 1
ATOM 3592 C C . LYS B 1 192 ? 32.236 25.698 -9.230 1.00 31.89 192 LYS B C 1
ATOM 3593 O O . LYS B 1 192 ? 33.161 26.123 -9.935 1.00 30.64 192 LYS B O 1
ATOM 3599 N N . ILE B 1 193 ? 32.204 24.480 -8.675 1.00 30.45 193 ILE B N 1
ATOM 3600 C CA . ILE B 1 193 ? 33.176 23.449 -8.988 1.00 31.75 193 ILE B CA 1
ATOM 3601 C C . ILE B 1 193 ? 32.392 22.229 -9.449 1.00 33.54 193 ILE B C 1
ATOM 3602 O O . ILE B 1 193 ? 31.548 21.705 -8.698 1.00 28.33 193 ILE B O 1
ATOM 3607 N N . GLY B 1 194 ? 32.671 21.822 -10.700 1.00 34.45 194 GLY B N 1
ATOM 3608 C CA . GLY B 1 194 ? 31.979 20.717 -11.340 1.00 34.55 194 GLY B CA 1
ATOM 3609 C C . GLY B 1 194 ? 32.219 19.409 -10.600 1.00 34.34 194 GLY B C 1
ATOM 3610 O O . GLY B 1 194 ? 33.266 19.246 -9.972 1.00 31.59 194 GLY B O 1
ATOM 3611 N N . LYS B 1 195 ? 31.225 18.513 -10.667 1.00 35.45 195 LYS B N 1
ATOM 3612 C CA . LYS B 1 195 ? 31.264 17.243 -9.963 1.00 37.25 195 LYS B CA 1
ATOM 3613 C C . LYS B 1 195 ? 32.418 16.376 -10.471 1.00 37.64 195 LYS B C 1
ATOM 3614 O O . LYS B 1 195 ? 32.909 15.520 -9.733 1.00 35.37 195 LYS B O 1
ATOM 3620 N N . GLY B 1 196 ? 32.904 16.648 -11.695 1.00 36.97 196 GLY B N 1
ATOM 3621 C CA . GLY B 1 196 ? 34.038 15.923 -12.252 1.00 37.77 196 GLY B CA 1
ATOM 3622 C C . GLY B 1 196 ? 35.375 16.225 -11.571 1.00 37.14 196 GLY B C 1
ATOM 3623 O O . GLY B 1 196 ? 36.370 15.575 -11.880 1.00 35.83 196 GLY B O 1
ATOM 3624 N N . ALA B 1 197 ? 35.421 17.195 -10.639 1.00 32.74 197 ALA B N 1
ATOM 3625 C CA . ALA B 1 197 ? 36.684 17.573 -10.006 1.00 30.88 197 ALA B CA 1
ATOM 3626 C C . ALA B 1 197 ? 36.998 16.702 -8.787 1.00 28.90 197 ALA B C 1
ATOM 3627 O O . ALA B 1 197 ? 38.047 16.870 -8.173 1.00 27.14 197 ALA B O 1
ATOM 3629 N N . PHE B 1 198 ? 36.108 15.756 -8.447 1.00 28.97 198 PHE B N 1
ATOM 3630 C CA . PHE B 1 198 ? 36.258 14.971 -7.231 1.00 30.10 198 PHE B CA 1
ATOM 3631 C C . PHE B 1 198 ? 36.169 13.477 -7.551 1.00 31.91 198 PHE B C 1
ATOM 3632 O O . PHE B 1 198 ? 35.547 13.097 -8.555 1.00 31.60 198 PHE B O 1
ATOM 3640 N N . TYR B 1 199 ? 36.754 12.646 -6.668 1.00 31.28 199 TYR B N 1
ATOM 3641 C CA . TYR B 1 199 ? 36.494 11.214 -6.668 1.00 30.54 199 TYR B CA 1
ATOM 3642 C C . TYR B 1 199 ? 36.136 10.721 -5.265 1.00 29.53 199 TYR B C 1
ATOM 3643 O O . TYR B 1 199 ? 36.850 10.988 -4.304 1.00 29.13 199 TYR B O 1
ATOM 3652 N N . PRO B 1 200 ? 35.033 9.960 -5.098 1.00 28.61 200 PRO B N 1
ATOM 3653 C CA . PRO B 1 200 ? 34.072 9.699 -6.173 1.00 30.86 200 PRO B CA 1
ATOM 3654 C C . PRO B 1 200 ? 33.317 10.963 -6.584 1.00 33.44 200 PRO B C 1
ATOM 3655 O O . PRO B 1 200 ? 33.275 11.941 -5.827 1.00 33.01 200 PRO B O 1
ATOM 3659 N N . ARG B 1 201 ? 32.763 10.942 -7.801 1.00 35.10 201 ARG B N 1
ATOM 3660 C CA . ARG B 1 201 ? 32.019 12.067 -8.341 1.00 38.44 201 ARG B CA 1
ATOM 3661 C C . ARG B 1 201 ? 30.780 12.277 -7.471 1.00 36.78 201 ARG B C 1
ATOM 3662 O O . ARG B 1 201 ? 30.018 11.341 -7.242 1.00 39.28 201 ARG B O 1
ATOM 3670 N N . PRO B 1 202 ? 30.537 13.495 -6.935 1.00 33.10 202 PRO B N 1
ATOM 3671 C CA . PRO B 1 202 ? 29.300 13.760 -6.202 1.00 33.49 202 PRO B CA 1
ATOM 3672 C C . PRO B 1 202 ? 28.123 13.841 -7.172 1.00 34.90 202 PRO B C 1
ATOM 3673 O O . PRO B 1 202 ? 28.324 13.917 -8.385 1.00 32.55 202 PRO B O 1
ATOM 3677 N N . LYS B 1 203 ? 26.909 13.790 -6.613 1.00 36.83 203 LYS B N 1
ATOM 3678 C CA . LYS B 1 203 ? 25.683 13.816 -7.396 1.00 40.69 203 LYS B CA 1
ATOM 3679 C C . LYS B 1 203 ? 25.347 15.241 -7.834 1.00 39.77 203 LYS B C 1
ATOM 3680 O O . LYS B 1 203 ? 24.564 15.431 -8.756 1.00 44.06 203 LYS B O 1
ATOM 3686 N N . VAL B 1 204 ? 25.951 16.237 -7.170 1.00 35.52 204 VAL B N 1
ATOM 3687 C CA . VAL B 1 204 ? 25.688 17.636 -7.447 1.00 32.86 204 VAL B CA 1
ATOM 3688 C C . VAL B 1 204 ? 27.018 18.375 -7.341 1.00 29.26 204 VAL B C 1
ATOM 3689 O O . VAL B 1 204 ? 27.958 17.879 -6.727 1.00 27.75 204 VAL B O 1
ATOM 3693 N N . ASP B 1 205 ? 27.065 19.573 -7.912 1.00 28.48 205 ASP B N 1
ATOM 3694 C CA . ASP B 1 205 ? 28.242 20.418 -7.919 1.00 29.06 205 ASP B CA 1
ATOM 3695 C C . ASP B 1 205 ? 28.575 20.948 -6.530 1.00 27.51 205 ASP B C 1
ATOM 3696 O O . ASP B 1 205 ? 27.741 21.010 -5.620 1.00 23.23 205 ASP B O 1
ATOM 3701 N N . SER B 1 206 ? 29.848 21.340 -6.418 1.00 25.55 206 SER B N 1
ATOM 3702 C CA . SER B 1 206 ? 30.358 21.989 -5.241 1.00 24.49 206 SER B CA 1
ATOM 3703 C C . SER B 1 206 ? 30.545 23.460 -5.575 1.00 23.59 206 SER B C 1
ATOM 3704 O O . SER B 1 206 ? 30.229 23.900 -6.679 1.00 23.93 206 SER B O 1
ATOM 3707 N N . ALA B 1 207 ? 31.033 24.204 -4.597 1.00 21.57 207 ALA B N 1
ATOM 3708 C CA . ALA B 1 207 ? 31.287 25.615 -4.766 1.00 22.69 207 ALA B CA 1
ATOM 3709 C C . ALA B 1 207 ? 32.472 25.997 -3.891 1.00 22.11 207 ALA B C 1
ATOM 3710 O O . ALA B 1 207 ? 32.619 25.487 -2.785 1.00 22.35 207 ALA B O 1
ATOM 3712 N N . LEU B 1 208 ? 33.310 26.886 -4.410 1.00 21.07 208 LEU B N 1
ATOM 3713 C CA . LEU B 1 208 ? 34.388 27.484 -3.641 1.00 20.84 208 LEU B CA 1
ATOM 3714 C C . LEU B 1 208 ? 33.862 28.754 -2.977 1.00 18.68 208 LEU B C 1
ATOM 3715 O O . LEU B 1 208 ? 33.379 29.658 -3.655 1.00 20.67 208 LEU B O 1
ATOM 3720 N N . VAL B 1 209 ? 33.989 28.826 -1.656 1.00 17.69 209 VAL B N 1
ATOM 3721 C CA . VAL B 1 209 ? 33.430 29.894 -0.840 1.00 17.42 209 VAL B CA 1
ATOM 3722 C C . VAL B 1 209 ? 34.563 30.608 -0.106 1.00 17.16 209 VAL B C 1
ATOM 3723 O O . VAL B 1 209 ? 35.463 29.969 0.445 1.00 17.25 209 VAL B O 1
ATOM 3727 N N . LEU B 1 210 ? 34.496 31.938 -0.107 1.00 17.83 210 LEU B N 1
ATOM 3728 C CA . LEU B 1 210 ? 35.422 32.805 0.600 1.00 19.59 210 LEU B CA 1
ATOM 3729 C C . LEU B 1 210 ? 34.659 33.372 1.796 1.00 19.87 210 LEU B C 1
ATOM 3730 O O . LEU B 1 210 ? 33.530 33.885 1.653 1.00 20.70 210 LEU B O 1
ATOM 3735 N N . ILE B 1 211 ? 35.290 33.273 2.970 1.00 19.69 211 ILE B N 1
ATOM 3736 C CA . ILE B 1 211 ? 34.736 33.790 4.207 1.00 20.75 211 ILE B CA 1
ATOM 3737 C C . ILE B 1 211 ? 35.780 34.702 4.818 1.00 20.42 211 ILE B C 1
ATOM 3738 O O . ILE B 1 211 ? 36.948 34.350 4.952 1.00 19.55 211 ILE B O 1
ATOM 3743 N N . GLU B 1 212 ? 35.347 35.924 5.091 1.00 21.21 212 GLU B N 1
ATOM 3744 C CA . GLU B 1 212 ? 36.116 36.841 5.899 1.00 24.44 212 GLU B CA 1
ATOM 3745 C C . GLU B 1 212 ? 35.276 37.263 7.100 1.00 24.74 212 GLU B C 1
ATOM 3746 O O . GLU B 1 212 ? 34.055 37.391 6.977 1.00 22.82 212 GLU B O 1
ATOM 3752 N N . PRO B 1 213 ? 35.903 37.533 8.264 1.00 24.71 213 PRO B N 1
ATOM 3753 C CA . PRO B 1 213 ? 35.165 38.000 9.442 1.00 26.37 213 PRO B CA 1
ATOM 3754 C C . PRO B 1 213 ? 34.512 39.345 9.136 1.00 28.45 213 PRO B C 1
ATOM 3755 O O . PRO B 1 213 ? 35.133 40.199 8.514 1.00 28.00 213 PRO B O 1
ATOM 3759 N N . ARG B 1 214 ? 33.247 39.505 9.527 1.00 28.35 214 ARG B N 1
ATOM 3760 C CA . ARG B 1 214 ? 32.540 40.779 9.443 1.00 30.65 214 ARG B CA 1
ATOM 3761 C C . ARG B 1 214 ? 33.294 41.751 10.340 1.00 33.19 214 ARG B C 1
ATOM 3762 O O . ARG B 1 214 ? 33.758 41.338 11.397 1.00 30.81 214 ARG B O 1
ATOM 3770 N N . LYS B 1 215 ? 33.468 43.011 9.907 1.00 37.21 215 LYS B N 1
ATOM 3771 C CA . LYS B 1 215 ? 34.284 43.928 10.693 1.00 40.52 215 LYS B CA 1
ATOM 3772 C C . LYS B 1 215 ? 33.523 44.396 11.934 1.00 37.95 215 LYS B C 1
ATOM 3773 O O . LYS B 1 215 ? 34.114 44.559 12.997 1.00 36.08 215 LYS B O 1
ATOM 3779 N N . ASP B 1 216 ? 32.212 44.577 11.822 1.00 35.07 216 ASP B N 1
ATOM 3780 C CA . ASP B 1 216 ? 31.414 44.812 13.010 1.00 35.50 216 ASP B CA 1
ATOM 3781 C C . ASP B 1 216 ? 30.512 43.603 13.236 1.00 30.96 216 ASP B C 1
ATOM 3782 O O . ASP B 1 216 ? 29.376 43.587 12.784 1.00 30.24 216 ASP B O 1
ATOM 3787 N N . LYS B 1 217 ? 31.017 42.609 13.982 1.00 29.06 217 LYS B N 1
ATOM 3788 C CA . LYS B 1 217 ? 30.303 41.362 14.204 1.00 28.80 217 LYS B CA 1
ATOM 3789 C C . LYS B 1 217 ? 29.075 41.573 15.086 1.00 28.66 217 LYS B C 1
ATOM 3790 O O . LYS B 1 217 ? 29.110 42.360 16.030 1.00 27.93 217 LYS B O 1
ATOM 3796 N N . ILE B 1 218 ? 27.998 40.838 14.770 1.00 28.32 218 ILE B N 1
ATOM 3797 C CA . ILE B 1 218 ? 26.830 40.784 15.633 1.00 27.01 218 ILE B CA 1
ATOM 3798 C C . ILE B 1 218 ? 26.841 39.402 16.290 1.00 27.23 218 ILE B C 1
ATOM 3799 O O . ILE B 1 218 ? 26.555 38.384 15.654 1.00 26.50 218 ILE B O 1
ATOM 3804 N N . VAL B 1 219 ? 27.220 39.400 17.570 1.00 26.72 219 VAL B N 1
ATOM 3805 C CA . VAL B 1 219 ? 27.372 38.196 18.357 1.00 28.51 219 VAL B CA 1
ATOM 3806 C C . VAL B 1 219 ? 26.016 37.860 18.975 1.00 27.99 219 VAL B C 1
ATOM 3807 O O . VAL B 1 219 ? 25.498 38.652 19.754 1.00 33.94 219 VAL B O 1
ATOM 3811 N N . LEU B 1 220 ? 25.473 36.692 18.650 1.00 25.95 220 LEU B N 1
ATOM 3812 C CA . LEU B 1 220 ? 24.118 36.305 19.017 1.00 25.66 220 LEU B CA 1
ATOM 3813 C C . LEU B 1 220 ? 24.156 35.086 19.933 1.00 27.09 220 LEU B C 1
ATOM 3814 O O . LEU B 1 220 ? 24.922 34.152 19.708 1.00 26.36 220 LEU B O 1
ATOM 3819 N N . ASN B 1 221 ? 23.277 35.097 20.936 1.00 27.72 221 ASN B N 1
ATOM 3820 C CA . ASN B 1 221 ? 23.086 33.984 21.848 1.00 29.30 221 ASN B CA 1
ATOM 3821 C C . ASN B 1 221 ? 22.634 32.742 21.079 1.00 29.60 221 ASN B C 1
ATOM 3822 O O . ASN B 1 221 ? 21.566 32.725 20.460 1.00 27.60 221 ASN B O 1
ATOM 3827 N N . GLU B 1 222 ? 23.418 31.663 21.188 1.00 31.31 222 GLU B N 1
ATOM 3828 C CA . GLU B 1 222 ? 23.226 30.479 20.365 1.00 35.63 222 GLU B CA 1
ATOM 3829 C C . GLU B 1 222 ? 21.959 29.719 20.743 1.00 32.02 222 GLU B C 1
ATOM 3830 O O . GLU B 1 222 ? 21.301 29.179 19.864 1.00 30.97 222 GLU B O 1
ATOM 3836 N N . ASN B 1 223 ? 21.616 29.687 22.036 1.00 33.70 223 ASN B N 1
ATOM 3837 C CA . ASN B 1 223 ? 20.419 29.004 22.499 1.00 33.83 223 ASN B CA 1
ATOM 3838 C C . ASN B 1 223 ? 19.157 29.703 21.981 1.00 32.83 223 ASN B C 1
ATOM 3839 O O . ASN B 1 223 ? 18.201 29.047 21.550 1.00 31.19 223 ASN B O 1
ATOM 3844 N N . LEU B 1 224 ? 19.150 31.044 22.021 1.00 31.76 224 LEU B N 1
ATOM 3845 C CA . LEU B 1 224 ? 18.051 31.815 21.458 1.00 30.99 224 LEU B CA 1
ATOM 3846 C C . LEU B 1 224 ? 17.902 31.552 19.958 1.00 28.11 224 LEU B C 1
ATOM 3847 O O . LEU B 1 224 ? 16.809 31.241 19.468 1.00 27.29 224 LEU B O 1
ATOM 3852 N N . VAL B 1 225 ? 19.017 31.630 19.226 1.00 28.13 225 VAL B N 1
ATOM 3853 C CA . VAL B 1 225 ? 18.999 31.411 17.788 1.00 25.87 225 VAL B CA 1
ATOM 3854 C C . VAL B 1 225 ? 18.409 30.038 17.468 1.00 24.63 225 VAL B C 1
ATOM 3855 O O . VAL B 1 225 ? 17.502 29.921 16.632 1.00 24.88 225 VAL B O 1
ATOM 3859 N N . LYS B 1 226 ? 18.879 28.993 18.155 1.00 26.95 226 LYS B N 1
ATOM 3860 C CA . LYS B 1 226 ? 18.391 27.633 17.933 1.00 28.52 226 LYS B CA 1
ATOM 3861 C C . LYS B 1 226 ? 16.895 27.519 18.252 1.00 28.84 226 LYS B C 1
ATOM 3862 O O . LYS B 1 226 ? 16.132 26.909 17.484 1.00 27.14 226 LYS B O 1
ATOM 3868 N N . ALA B 1 227 ? 16.472 28.141 19.367 1.00 29.01 227 ALA B N 1
ATOM 3869 C CA . ALA B 1 227 ? 15.071 28.154 19.737 1.00 29.42 227 ALA B CA 1
ATOM 3870 C C . ALA B 1 227 ? 14.220 28.819 18.643 1.00 30.35 227 ALA B C 1
ATOM 3871 O O . ALA B 1 227 ? 13.171 28.291 18.242 1.00 27.72 227 ALA B O 1
ATOM 3873 N N . LEU B 1 228 ? 14.675 29.983 18.147 1.00 28.47 228 LEU B N 1
ATOM 3874 C CA . LEU B 1 228 ? 13.907 30.704 17.144 1.00 28.30 228 LEU B CA 1
ATOM 3875 C C . LEU B 1 228 ? 13.819 29.884 15.851 1.00 27.39 228 LEU B C 1
ATOM 3876 O O . LEU B 1 228 ? 12.741 29.775 15.253 1.00 27.77 228 LEU B O 1
ATOM 3881 N N . PHE B 1 229 ? 14.954 29.308 15.416 1.00 26.81 229 PHE B N 1
ATOM 3882 C CA . PHE B 1 229 ? 15.043 28.655 14.113 1.00 26.94 229 PHE B CA 1
ATOM 3883 C C . PHE B 1 229 ? 14.587 27.181 14.122 1.00 27.81 229 PHE B C 1
ATOM 3884 O O . PHE B 1 229 ? 14.621 26.530 13.073 1.00 28.07 229 PHE B O 1
ATOM 3892 N N . GLN B 1 230 ? 14.131 26.656 15.265 1.00 29.22 230 GLN B N 1
ATOM 3893 C CA . GLN B 1 230 ? 13.551 25.315 15.316 1.00 30.85 230 GLN B CA 1
ATOM 3894 C C . GLN B 1 230 ? 12.493 25.134 14.213 1.00 31.47 230 GLN B C 1
ATOM 3895 O O . GLN B 1 230 ? 12.576 24.186 13.435 1.00 30.53 230 GLN B O 1
ATOM 3901 N N . HIS B 1 231 ? 11.473 26.003 14.205 1.00 30.98 231 HIS B N 1
ATOM 3902 C CA . HIS B 1 231 ? 10.487 26.105 13.136 1.00 31.58 231 HIS B CA 1
ATOM 3903 C C . HIS B 1 231 ? 10.481 27.534 12.592 1.00 30.83 231 HIS B C 1
ATOM 3904 O O . HIS B 1 231 ? 9.712 28.391 13.043 1.00 30.78 231 HIS B O 1
ATOM 3911 N N . ARG B 1 232 ? 11.323 27.756 11.583 1.00 28.33 232 ARG B N 1
ATOM 3912 C CA . ARG B 1 232 ? 11.666 29.102 11.166 1.00 28.42 232 ARG B CA 1
ATOM 3913 C C . ARG B 1 232 ? 10.517 29.777 10.419 1.00 28.83 232 ARG B C 1
ATOM 3914 O O . ARG B 1 232 ? 10.576 30.989 10.229 1.00 28.62 232 ARG B O 1
ATOM 3922 N N . ARG B 1 233 ? 9.475 29.035 10.006 1.00 29.36 233 ARG B N 1
ATOM 3923 C CA . ARG B 1 233 ? 8.342 29.655 9.324 1.00 32.05 233 ARG B CA 1
ATOM 3924 C C . ARG B 1 233 ? 7.407 30.340 10.318 1.00 30.67 233 ARG B C 1
ATOM 3925 O O . ARG B 1 233 ? 6.556 31.123 9.907 1.00 29.48 233 ARG B O 1
ATOM 3933 N N . LYS B 1 234 ? 7.537 30.027 11.613 1.00 27.56 234 LYS B N 1
ATOM 3934 C CA . LYS B 1 234 ? 6.646 30.566 12.622 1.00 29.68 234 LYS B CA 1
ATOM 3935 C C . LYS B 1 234 ? 6.907 32.049 12.819 1.00 28.95 234 LYS B C 1
ATOM 3936 O O . LYS B 1 234 ? 8.040 32.498 12.674 1.00 26.38 234 LYS B O 1
ATOM 3942 N N . THR B 1 235 ? 5.860 32.767 13.229 1.00 28.17 235 THR B N 1
ATOM 3943 C CA . THR B 1 235 ? 6.021 34.139 13.683 1.00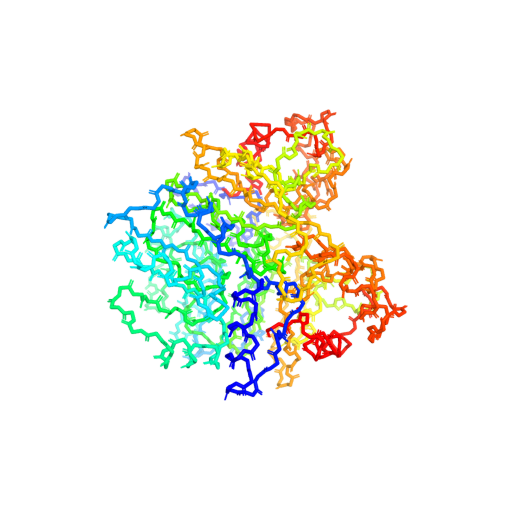 29.63 235 THR B CA 1
ATOM 3944 C C . THR B 1 235 ? 6.938 34.149 14.910 1.00 29.78 235 THR B C 1
ATOM 3945 O O . THR B 1 235 ? 7.079 33.130 15.573 1.00 27.44 235 THR B O 1
ATOM 3949 N N . VAL B 1 236 ? 7.585 35.296 15.157 1.00 30.02 236 VAL B N 1
ATOM 3950 C CA . VAL B 1 236 ? 8.508 35.468 16.272 1.00 29.63 236 VAL B CA 1
ATOM 3951 C C . VAL B 1 236 ? 7.796 35.163 17.598 1.00 31.50 236 VAL B C 1
ATOM 3952 O O . VAL B 1 236 ? 8.361 34.448 18.420 1.00 32.09 236 VAL B O 1
ATOM 3956 N N . PRO B 1 237 ? 6.569 35.680 17.878 1.00 33.84 237 PRO B N 1
ATOM 3957 C CA . PRO B 1 237 ? 5.857 35.355 19.123 1.00 35.57 237 PRO B CA 1
ATOM 3958 C C . PRO B 1 237 ? 5.567 33.859 19.296 1.00 35.03 237 PRO B C 1
ATOM 3959 O O . PRO B 1 237 ? 5.805 33.304 20.371 1.00 33.78 237 PRO B O 1
ATOM 3963 N N . ARG B 1 238 ? 5.063 33.219 18.223 1.00 34.79 238 ARG B N 1
ATOM 3964 C CA . ARG B 1 238 ? 4.750 31.792 18.226 1.00 37.85 238 ARG B CA 1
ATOM 3965 C C . ARG B 1 238 ? 6.014 30.962 18.444 1.00 33.90 238 ARG B C 1
ATOM 3966 O O . ARG B 1 238 ? 5.970 30.004 19.189 1.00 31.66 238 ARG B O 1
ATOM 3974 N N . ALA B 1 239 ? 7.125 31.333 17.787 1.00 31.43 239 ALA B N 1
ATOM 3975 C CA . ALA B 1 239 ? 8.376 30.594 17.916 1.00 32.59 239 ALA B CA 1
ATOM 3976 C C . ALA B 1 239 ? 8.862 30.632 19.364 1.00 31.96 239 ALA B C 1
ATOM 3977 O O . ALA B 1 239 ? 9.339 29.640 19.888 1.00 33.92 239 ALA B O 1
ATOM 3979 N N . LEU B 1 240 ? 8.743 31.791 20.001 1.00 34.71 240 LEU B N 1
ATOM 3980 C CA . LEU B 1 240 ? 9.157 31.953 21.387 1.00 37.96 240 LEU B CA 1
ATOM 3981 C C . LEU B 1 240 ? 8.206 31.217 22.329 1.00 36.97 240 LEU B C 1
ATOM 3982 O O . LEU B 1 240 ? 8.672 30.592 23.267 1.00 35.85 240 LEU B O 1
ATOM 3987 N N . LYS B 1 241 ? 6.891 31.281 22.091 1.00 37.88 241 LYS B N 1
ATOM 3988 C CA . LYS B 1 241 ? 5.954 30.631 23.000 1.00 41.09 241 LYS B CA 1
ATOM 3989 C C . LYS B 1 241 ? 6.184 29.121 22.950 1.00 39.77 241 LYS B C 1
ATOM 3990 O O . LYS B 1 241 ? 6.174 28.442 23.969 1.00 40.14 241 LYS B O 1
ATOM 3996 N N . ASP B 1 242 ? 6.440 28.607 21.743 1.00 37.88 242 ASP B N 1
ATOM 3997 C CA . ASP B 1 242 ? 6.612 27.187 21.515 1.00 38.00 242 ASP B CA 1
ATOM 3998 C C . ASP B 1 242 ? 7.995 26.707 21.947 1.00 37.96 242 ASP B C 1
ATOM 3999 O O . ASP B 1 242 ? 8.201 25.514 21.970 1.00 37.90 242 ASP B O 1
ATOM 4004 N N . SER B 1 243 ? 8.969 27.585 22.210 1.00 38.81 243 SER B N 1
ATOM 4005 C CA . SER B 1 243 ? 10.313 27.142 22.546 1.00 39.65 243 SER B CA 1
ATOM 4006 C C . SER B 1 243 ? 10.596 27.230 24.049 1.00 40.57 243 SER B C 1
ATOM 4007 O O . SER B 1 243 ? 11.748 27.354 24.438 1.00 38.85 243 SER B O 1
ATOM 4010 N N . ILE B 1 244 ? 9.561 27.190 24.895 1.00 41.82 244 ILE B N 1
ATOM 4011 C CA . ILE B 1 244 ? 9.761 27.537 26.299 1.00 46.14 244 ILE B CA 1
ATOM 4012 C C . ILE B 1 244 ? 10.488 26.422 27.057 1.00 45.88 244 ILE B C 1
ATOM 4013 O O . ILE B 1 244 ? 11.257 26.724 27.964 1.00 45.80 244 ILE B O 1
ATOM 4018 N N . HIS B 1 245 ? 10.245 25.160 26.680 1.00 44.71 245 HIS B N 1
ATOM 4019 C CA . HIS B 1 245 ? 10.989 24.019 27.205 1.00 46.57 245 HIS B CA 1
ATOM 4020 C C . HIS B 1 245 ? 12.488 24.186 26.955 1.00 48.43 245 HIS B C 1
ATOM 4021 O O . HIS B 1 245 ? 13.274 23.985 27.877 1.00 48.55 245 HIS B O 1
ATOM 4028 N N . MET B 1 246 ? 12.848 24.591 25.721 1.00 48.50 246 MET B N 1
ATOM 4029 C CA . MET B 1 246 ? 14.226 24.706 25.240 1.00 49.77 246 MET B CA 1
ATOM 4030 C C . MET B 1 246 ? 14.971 25.859 25.912 1.00 49.46 246 MET B C 1
ATOM 4031 O O . MET B 1 246 ? 16.195 25.832 26.010 1.00 49.40 246 MET B O 1
ATOM 4036 N N . LEU B 1 247 ? 14.240 26.916 26.263 1.00 48.61 247 LEU B N 1
ATOM 4037 C CA . LEU B 1 247 ? 14.816 28.093 26.900 1.00 50.26 247 LEU B CA 1
ATOM 4038 C C . LEU B 1 247 ? 14.737 27.970 28.424 1.00 47.96 247 LEU B C 1
ATOM 4039 O O . LEU B 1 247 ? 15.365 28.735 29.142 1.00 47.37 247 LEU B O 1
ATOM 4044 N N . GLY B 1 248 ? 13.941 27.015 28.919 1.00 47.69 248 GLY B N 1
ATOM 4045 C CA . GLY B 1 248 ? 13.787 26.811 30.349 1.00 48.00 248 GLY B CA 1
ATOM 4046 C C . GLY B 1 248 ? 13.015 27.948 31.017 1.00 47.46 248 GLY B C 1
ATOM 4047 O O . GLY B 1 248 ? 13.445 28.451 32.054 1.00 45.00 248 GLY B O 1
ATOM 4048 N N . VAL B 1 249 ? 11.872 28.334 30.433 1.00 48.99 249 VAL B N 1
ATOM 4049 C CA . VAL B 1 249 ? 11.032 29.376 31.016 1.00 52.70 249 VAL B CA 1
ATOM 4050 C C . VAL B 1 249 ? 9.590 28.894 31.127 1.00 52.91 249 VAL B C 1
ATOM 4051 O O . VAL B 1 249 ? 9.088 28.213 30.242 1.00 51.81 249 VAL B O 1
ATOM 4055 N N . SER B 1 250 ? 8.923 29.300 32.207 1.00 54.08 250 SER B N 1
ATOM 4056 C CA . SER B 1 250 ? 7.515 28.986 32.393 1.00 58.40 250 SER B CA 1
ATOM 4057 C C . SER B 1 250 ? 6.674 29.702 31.334 1.00 59.88 250 SER B C 1
ATOM 4058 O O . SER B 1 250 ? 7.080 30.747 30.812 1.00 59.10 250 SER B O 1
ATOM 4061 N N . LYS B 1 251 ? 5.467 29.175 31.074 1.00 59.85 251 LYS B N 1
ATOM 4062 C CA . LYS B 1 251 ? 4.549 29.814 30.141 1.00 62.02 251 LYS B CA 1
ATOM 4063 C C . LYS B 1 251 ? 4.167 31.205 30.642 1.00 59.55 251 LYS B C 1
ATOM 4064 O O . LYS B 1 251 ? 4.071 32.146 29.851 1.00 57.15 251 LYS B O 1
ATOM 4070 N N . ASP B 1 252 ? 3.941 31.334 31.953 1.00 62.86 252 ASP B N 1
ATOM 4071 C CA . ASP B 1 252 ? 3.514 32.606 32.521 1.00 66.74 252 ASP B CA 1
ATOM 4072 C C . ASP B 1 252 ? 4.578 33.682 32.280 1.00 64.96 252 ASP B C 1
ATOM 4073 O O . ASP B 1 252 ? 4.248 34.851 32.054 1.00 62.91 252 ASP B O 1
ATOM 4078 N N . GLU B 1 253 ? 5.856 33.288 32.304 1.00 61.23 253 GLU B N 1
ATOM 4079 C CA . GLU B 1 253 ? 6.916 34.267 32.147 1.00 63.32 253 GLU B CA 1
ATOM 4080 C C . GLU B 1 253 ? 7.017 34.704 30.690 1.00 58.19 253 GLU B C 1
ATOM 4081 O O . GLU B 1 253 ? 7.389 35.841 30.435 1.00 53.70 253 GLU B O 1
ATOM 4087 N N . ILE B 1 254 ? 6.656 33.852 29.729 1.00 55.02 254 ILE B N 1
ATOM 4088 C CA . ILE B 1 254 ? 6.685 34.308 28.344 1.00 56.69 254 ILE B CA 1
ATOM 4089 C C . ILE B 1 254 ? 5.428 35.133 28.036 1.00 55.59 254 ILE B C 1
ATOM 4090 O O . ILE B 1 254 ? 5.504 36.142 27.337 1.00 50.20 254 ILE B O 1
ATOM 4095 N N . ARG B 1 255 ? 4.279 34.736 28.604 1.00 56.42 255 ARG B N 1
ATOM 4096 C CA . ARG B 1 255 ? 3.040 35.484 28.461 1.00 57.76 255 ARG B CA 1
ATOM 4097 C C . ARG B 1 255 ? 3.246 36.959 28.824 1.00 55.28 255 ARG B C 1
ATOM 4098 O O . ARG B 1 255 ? 2.840 37.842 28.075 1.00 55.31 255 ARG B O 1
ATOM 4106 N N . GLY B 1 256 ? 3.875 37.214 29.977 1.00 51.20 256 GLY B N 1
ATOM 4107 C CA . GLY B 1 256 ? 4.045 38.563 30.482 1.00 52.98 256 GLY B CA 1
ATOM 4108 C C . GLY B 1 256 ? 4.917 39.467 29.611 1.00 49.78 256 GLY B C 1
ATOM 4109 O O . GLY B 1 256 ? 4.877 40.673 29.772 1.00 51.44 256 GLY B O 1
ATOM 4110 N N . ILE B 1 257 ? 5.679 38.896 28.684 1.00 47.31 257 ILE B N 1
ATOM 4111 C CA . ILE B 1 257 ? 6.752 39.552 27.959 1.00 47.64 257 ILE B CA 1
ATOM 4112 C C . ILE B 1 257 ? 6.469 39.611 26.443 1.00 48.98 257 ILE B C 1
ATOM 4113 O O . ILE B 1 257 ? 7.088 40.412 25.729 1.00 46.06 257 ILE B O 1
ATOM 4118 N N . ILE B 1 258 ? 5.565 38.732 25.970 1.00 49.21 258 ILE B N 1
ATOM 4119 C CA . ILE B 1 258 ? 5.410 38.410 24.557 1.00 48.30 258 ILE B CA 1
ATOM 4120 C C . ILE B 1 258 ? 4.962 39.635 23.764 1.00 49.12 258 ILE B C 1
ATOM 4121 O O . ILE B 1 258 ? 5.454 39.870 22.659 1.00 46.68 258 ILE B O 1
ATOM 4126 N N . ASN B 1 259 ? 4.044 40.413 24.349 1.00 48.96 259 ASN B N 1
ATOM 4127 C CA . ASN B 1 259 ? 3.377 41.508 23.667 1.00 48.17 259 ASN B CA 1
ATOM 4128 C C . ASN B 1 259 ? 4.375 42.576 23.244 1.00 48.75 259 ASN B C 1
ATOM 4129 O O . ASN B 1 259 ? 4.048 43.363 22.352 1.00 48.43 259 ASN B O 1
ATOM 4134 N N . ASN B 1 260 ? 5.533 42.663 23.936 1.00 46.73 260 ASN B N 1
ATOM 4135 C CA . ASN B 1 260 ? 6.500 43.718 23.643 1.00 44.38 260 ASN B CA 1
ATOM 4136 C C . ASN B 1 260 ? 7.797 43.139 23.090 1.00 40.74 260 ASN B C 1
ATOM 4137 O O . ASN B 1 260 ? 8.791 43.862 23.007 1.00 39.41 260 ASN B O 1
ATOM 4142 N N . VAL B 1 261 ? 7.792 41.875 22.635 1.00 38.93 261 VAL B N 1
ATOM 4143 C CA . VAL B 1 261 ? 8.998 41.375 21.994 1.00 35.84 261 VAL B CA 1
ATOM 4144 C C . VAL B 1 261 ? 9.215 42.160 20.697 1.00 33.08 261 VAL B C 1
ATOM 4145 O O . VAL B 1 261 ? 8.305 42.315 19.888 1.00 30.86 261 VAL B O 1
ATOM 4149 N N . PRO B 1 262 ? 10.430 42.711 20.482 1.00 31.21 262 PRO B N 1
ATOM 4150 C CA . PRO B 1 262 ? 10.757 43.384 19.225 1.00 30.02 262 PRO B CA 1
ATOM 4151 C C . PRO B 1 262 ? 10.573 42.496 17.986 1.00 27.93 262 PRO B C 1
ATOM 4152 O O . PRO B 1 262 ? 10.694 41.283 18.084 1.00 26.64 262 PRO B O 1
ATOM 4156 N N . HIS B 1 263 ? 10.183 43.114 16.869 1.00 27.00 263 HIS B N 1
ATOM 4157 C CA . HIS B 1 263 ? 10.128 42.490 15.547 1.00 28.15 263 HIS B CA 1
ATOM 4158 C C . HIS B 1 263 ? 9.097 41.355 15.508 1.00 28.57 263 HIS B C 1
ATOM 4159 O O . HIS B 1 263 ? 9.252 40.387 14.759 1.00 28.35 263 HIS B O 1
ATOM 4166 N N . SER B 1 264 ? 8.030 41.503 16.300 1.00 28.50 264 SER B N 1
ATOM 4167 C CA . SER B 1 264 ? 7.049 40.450 16.464 1.00 30.32 264 SER B CA 1
ATOM 4168 C C . SER B 1 264 ? 6.150 40.320 15.233 1.00 31.04 264 SER B C 1
ATOM 4169 O O . SER B 1 264 ? 5.466 39.312 15.103 1.00 32.35 264 SER B O 1
ATOM 4172 N N . ASN B 1 265 ? 6.217 41.262 14.294 1.00 33.26 265 ASN B N 1
ATOM 4173 C CA . ASN B 1 265 ? 5.467 41.156 13.049 1.00 36.03 265 ASN B CA 1
ATOM 4174 C C . ASN B 1 265 ? 6.123 40.235 12.019 1.00 34.98 265 ASN B C 1
ATOM 4175 O O . ASN B 1 265 ? 5.511 39.964 10.991 1.00 34.62 265 ASN B O 1
ATOM 4180 N N . LYS B 1 266 ? 7.350 39.765 12.267 1.00 32.37 266 LYS B N 1
ATOM 4181 C CA . LYS B 1 266 ? 8.041 38.946 11.281 1.00 29.99 266 LYS B CA 1
ATOM 4182 C C . LYS B 1 266 ? 7.963 37.455 11.628 1.00 28.58 266 LYS B C 1
ATOM 4183 O O . LYS B 1 266 ? 7.808 37.080 12.787 1.00 26.62 266 LYS B O 1
ATOM 4189 N N . ARG B 1 267 ? 8.134 36.621 10.597 1.00 27.50 267 ARG B N 1
ATOM 4190 C CA . ARG B 1 267 ? 8.472 35.222 10.779 1.00 27.62 267 ARG B CA 1
ATOM 4191 C C . ARG B 1 267 ? 9.985 35.102 10.963 1.00 26.34 267 ARG B C 1
ATOM 4192 O O . ARG B 1 267 ? 10.735 35.910 10.425 1.00 25.67 267 ARG B O 1
ATOM 4200 N N . VAL B 1 268 ? 10.423 34.069 11.684 1.00 24.30 268 VAL B N 1
ATOM 4201 C CA . VAL B 1 268 ? 11.808 33.952 12.093 1.00 23.03 268 VAL B CA 1
ATOM 4202 C C . VAL B 1 268 ? 12.738 33.950 10.876 1.00 22.84 268 VAL B C 1
ATOM 4203 O O . VAL B 1 268 ? 13.774 34.594 10.945 1.00 21.98 268 VAL B O 1
ATOM 4207 N N . PHE B 1 269 ? 12.358 33.290 9.760 1.00 22.35 269 PHE B N 1
ATOM 4208 C CA . PHE B 1 269 ? 13.207 33.243 8.571 1.00 22.05 269 PHE B CA 1
ATOM 4209 C C . PHE B 1 269 ? 13.353 34.613 7.892 1.00 21.89 269 PHE B C 1
ATOM 4210 O O . PHE B 1 269 ? 14.098 34.719 6.910 1.00 22.26 269 PHE B O 1
ATOM 4218 N N . GLN B 1 270 ? 12.623 35.639 8.364 1.00 23.78 270 GLN B N 1
ATOM 4219 C CA . GLN B 1 270 ? 12.721 36.997 7.826 1.00 23.90 270 GLN B CA 1
ATOM 4220 C C . GLN B 1 270 ? 13.650 37.892 8.648 1.00 23.88 270 GLN B C 1
ATOM 4221 O O . GLN B 1 270 ? 13.915 39.017 8.238 1.00 25.84 270 GLN B O 1
ATOM 4227 N N . LEU B 1 271 ? 14.192 37.392 9.768 1.00 24.33 271 LEU B N 1
ATOM 4228 C CA . LEU B 1 271 ? 14.924 38.239 10.706 1.00 23.73 271 LEU B CA 1
ATOM 4229 C C . LEU B 1 271 ? 16.362 38.498 10.250 1.00 23.37 271 LEU B C 1
ATOM 4230 O O . LEU B 1 271 ? 17.104 37.569 9.989 1.00 23.63 271 LEU B O 1
ATOM 4235 N N . TYR B 1 272 ? 16.766 39.775 10.258 1.00 22.87 272 TYR B N 1
ATOM 4236 C CA . TYR B 1 272 ? 18.156 40.192 10.181 1.00 22.24 272 TYR B CA 1
ATOM 4237 C C . TYR B 1 272 ? 18.880 39.891 11.494 1.00 22.01 272 TYR B C 1
ATOM 4238 O O . TYR B 1 272 ? 18.268 39.895 12.548 1.00 24.31 272 TYR B O 1
ATOM 4247 N N . PRO B 1 273 ? 20.216 39.664 11.484 1.00 20.74 273 PRO B N 1
ATOM 4248 C CA . PRO B 1 273 ? 20.994 39.586 12.707 1.00 20.81 273 PRO B CA 1
ATOM 4249 C C . PRO B 1 273 ? 20.697 40.696 13.704 1.00 21.43 273 PRO B C 1
ATOM 4250 O O . PRO B 1 273 ? 20.583 40.423 14.891 1.00 20.65 273 PRO B O 1
ATOM 4254 N N . GLU B 1 274 ? 20.597 41.942 13.203 1.00 22.90 274 GLU B N 1
ATOM 4255 C CA . GLU B 1 274 ? 20.402 43.133 14.022 1.00 24.44 274 GLU B CA 1
ATOM 4256 C C . GLU B 1 274 ? 19.084 42.979 14.782 1.00 23.79 274 GLU B C 1
ATOM 4257 O O . GLU B 1 274 ? 18.999 43.302 15.964 1.00 23.81 274 GLU B O 1
ATOM 4263 N N . GLU B 1 275 ? 18.064 42.406 14.120 1.00 24.08 275 GLU B N 1
ATOM 4264 C CA . GLU B 1 275 ? 16.748 42.188 14.725 1.00 24.02 275 GLU B CA 1
ATOM 4265 C C . GLU B 1 275 ? 16.783 41.066 15.767 1.00 24.22 275 GLU B C 1
ATOM 4266 O O . GLU B 1 275 ? 16.101 41.143 16.791 1.00 24.80 275 GLU B O 1
ATOM 4272 N N . VAL B 1 276 ? 17.558 40.005 15.500 1.00 23.63 276 VAL B N 1
ATOM 4273 C CA . VAL B 1 276 ? 17.742 38.942 16.474 1.00 23.52 276 VAL B CA 1
ATOM 4274 C C . VAL B 1 276 ? 18.438 39.527 17.701 1.00 23.76 276 VAL B C 1
ATOM 4275 O O . VAL B 1 276 ? 18.078 39.200 18.822 1.00 24.03 276 VAL B O 1
ATOM 4279 N N . LYS B 1 277 ? 19.406 40.417 17.501 1.00 25.75 277 LYS B N 1
ATOM 4280 C CA . LYS B 1 277 ? 20.109 41.012 18.632 1.00 27.69 277 LYS B CA 1
ATOM 4281 C C . LYS B 1 277 ? 19.155 41.854 19.484 1.00 28.09 277 LYS B C 1
ATOM 4282 O O . LYS B 1 277 ? 19.302 41.870 20.704 1.00 26.83 277 LYS B O 1
ATOM 4288 N N . ASP B 1 278 ? 18.189 42.548 18.866 1.00 26.64 278 ASP B N 1
ATOM 4289 C CA . ASP B 1 278 ? 17.200 43.297 19.635 1.00 29.49 278 ASP B CA 1
ATOM 4290 C C . ASP B 1 278 ? 16.367 42.373 20.522 1.00 28.91 278 ASP B C 1
ATOM 4291 O O . ASP B 1 278 ? 16.120 42.689 21.696 1.00 29.14 278 ASP B O 1
ATOM 4296 N N . ILE B 1 279 ? 15.912 41.258 19.921 1.00 27.81 279 ILE B N 1
ATOM 4297 C CA . ILE B 1 279 ? 15.134 40.258 20.636 1.00 29.43 279 ILE B CA 1
ATOM 4298 C C . ILE B 1 279 ? 15.948 39.754 21.836 1.00 29.06 279 ILE B C 1
ATOM 4299 O O . ILE B 1 279 ? 15.414 39.631 22.933 1.00 29.25 279 ILE B O 1
ATOM 4304 N N . GLU B 1 280 ? 17.237 39.479 21.606 1.00 29.43 280 GLU B N 1
ATOM 4305 C CA . GLU B 1 280 ? 18.136 38.961 22.625 1.00 30.59 280 GLU B CA 1
ATOM 4306 C C . GLU B 1 280 ? 18.293 39.944 23.785 1.00 32.53 280 GLU B C 1
ATOM 4307 O O . GLU B 1 280 ? 18.276 39.529 24.942 1.00 33.18 280 GLU B O 1
ATOM 4313 N N . GLU B 1 281 ? 18.489 41.233 23.478 1.00 34.39 281 GLU B N 1
ATOM 4314 C CA . GLU B 1 281 ? 18.709 42.247 24.497 1.00 35.76 281 GLU B CA 1
ATOM 4315 C C . GLU B 1 281 ? 17.447 42.447 25.347 1.00 34.21 281 GLU B C 1
ATOM 4316 O O . GLU B 1 281 ? 17.530 42.567 26.562 1.00 30.97 281 GLU B O 1
ATOM 4322 N N . TYR B 1 282 ? 16.277 42.425 24.700 1.00 33.21 282 TYR B N 1
ATOM 4323 C CA . TYR B 1 282 ? 15.005 42.476 25.400 1.00 32.50 282 TYR B CA 1
ATOM 4324 C C . TYR B 1 282 ? 14.864 41.266 26.326 1.00 32.96 282 TYR B C 1
ATOM 4325 O O . TYR B 1 282 ? 14.504 41.421 27.500 1.00 33.54 282 TYR B O 1
ATOM 4334 N N . LEU B 1 283 ? 15.164 40.057 25.816 1.00 32.79 283 LEU B N 1
ATOM 4335 C CA . LEU B 1 283 ? 15.008 38.848 26.625 1.00 33.19 283 LEU B CA 1
ATOM 4336 C C . LEU B 1 283 ? 15.999 38.833 27.790 1.00 34.28 283 LEU B C 1
ATOM 4337 O O . LEU B 1 283 ? 15.640 38.433 28.897 1.00 34.23 283 LEU B O 1
ATOM 4342 N N . LYS B 1 284 ? 17.234 39.287 27.552 1.00 36.17 284 LYS B N 1
ATOM 4343 C CA . LYS B 1 284 ? 18.239 39.374 28.602 1.00 40.09 284 LYS B CA 1
ATOM 4344 C C . LYS B 1 284 ? 17.794 40.372 29.673 1.00 41.46 284 LYS B C 1
ATOM 4345 O O . LYS B 1 284 ? 17.890 40.077 30.857 1.00 44.35 284 LYS B O 1
ATOM 4351 N N . LYS B 1 285 ? 17.276 41.535 29.255 1.00 39.31 285 LYS B N 1
ATOM 4352 C CA . LYS B 1 285 ? 16.779 42.562 30.156 1.00 41.78 285 LYS B CA 1
ATOM 4353 C C . LYS B 1 285 ? 15.741 41.972 31.118 1.00 41.64 285 LYS B C 1
ATOM 4354 O O . LYS B 1 285 ? 15.695 42.380 32.275 1.00 43.03 285 LYS B O 1
ATOM 4360 N N . HIS B 1 286 ? 14.925 41.021 30.646 1.00 40.68 286 HIS B N 1
ATOM 4361 C CA . HIS B 1 286 ? 13.809 40.497 31.423 1.00 42.84 286 HIS B CA 1
ATOM 4362 C C . HIS B 1 286 ? 14.161 39.177 32.114 1.00 44.86 286 HIS B C 1
ATOM 4363 O O . HIS B 1 286 ? 13.282 38.517 32.669 1.00 45.48 286 HIS B O 1
ATOM 4370 N N . GLY B 1 287 ? 15.451 38.818 32.106 1.00 46.48 287 GLY B N 1
ATOM 4371 C CA . GLY B 1 287 ? 15.961 37.684 32.861 1.00 48.92 287 GLY B CA 1
ATOM 4372 C C . GLY B 1 287 ? 15.636 36.341 32.207 1.00 48.93 287 GLY B C 1
ATOM 4373 O O . GLY B 1 287 ? 15.711 35.318 32.879 1.00 53.17 287 GLY B O 1
ATOM 4374 N N . ILE B 1 288 ? 15.275 36.343 30.915 1.00 47.33 288 ILE B N 1
ATOM 4375 C CA . ILE B 1 288 ? 14.821 35.135 30.236 1.00 49.25 288 ILE B CA 1
ATOM 4376 C C . ILE B 1 288 ? 16.016 34.404 29.626 1.00 49.21 288 ILE B C 1
ATOM 4377 O O . ILE B 1 288 ? 16.053 33.178 29.619 1.00 47.57 288 ILE B O 1
ATOM 4382 N N . ILE B 1 289 ? 17.013 35.156 29.157 1.00 51.58 289 ILE B N 1
ATOM 4383 C CA . ILE B 1 289 ? 18.299 34.581 28.801 1.00 54.16 289 ILE B CA 1
ATOM 4384 C C . ILE B 1 289 ? 19.360 35.276 29.645 1.00 57.66 289 ILE B C 1
ATOM 4385 O O . ILE B 1 289 ? 19.197 36.441 29.987 1.00 58.30 289 ILE B O 1
ATOM 4390 N N . SER B 1 290 ? 20.424 34.537 29.986 1.00 64.53 290 SER B N 1
ATOM 4391 C CA . SER B 1 290 ? 21.374 34.900 31.036 1.00 65.68 290 SER B CA 1
ATOM 4392 C C . SER B 1 290 ? 22.053 36.245 30.732 1.00 69.41 290 SER B C 1
ATOM 4393 O O . SER B 1 290 ? 22.962 36.261 29.862 1.00 72.88 290 SER B O 1
#

Radius of gyration: 26.19 Å; Cα contacts (8 Å, |Δi|>4): 1020; chains: 2; bounding box: 56×46×76 Å

Secondary structure (DSSP, 8-state):
-HHHHHHHHHHHHTT--S-SSTT--EE--HHHHHHHHHHTT--TT-EEEEE--TTSHHHHHHHHHSSEEEEEES-HHHHHHHHHH---SSEEEEES-TTTSPP---SEEEEE--GGGHHHHHHHHHTS--SEEEEEEEHHHHHHHTPPTTSTT--HHHHHHHHHEEEEEEEEE-GGGEESPPSS-EEEEEEEE-SS-----HHHHHHHHTTTTSBHHHHHHHHHHHHT--HHHHHHHHHT-TTTTSBGGG--HHHHHHHHHHHHHTTS--/-HHHHHHHHHHHHTT--S-SSTT--EE--HHHHHHHHHHTT--TT-EEEEE--TTSHHHHHHHHHSSEEEEEE--HHHHHHHHHH---SSEEEEES-TTTSPPPP-SEEEEEPPGGGHHHHHHHHHTS--SEEEEEEEHHHHHHHTPPTTSTT--HHHHHHHHHEEEEEEEEE-GGGEESPPSS-EEEEEEEE-SS-----HHHHHHHHTTTTSBHHHHHHHTHHHHT--HHHHHHHHTT-TTTTSBGGG--HHHHHHHHHHHHHTTS--

Solvent-accessible surface area: 25255 Å² total

Organism: Pyrococcus horikoshii (strain ATCC 700860 / DSM 12428 / JCM 9974 / NBRC 100139 / OT-3) (NCBI:txid70601)

Foldseek 3Di:
DVQVVVVVVLCVVLVHDQDPDPQRWAQRDVVVLVVLCVVQVAAADWEEEEEACQLNSSVVVSLVGYVAYEYEEQDPSSVVNNVVPDDGPHYHYHHDDLLPDDDDDTQEYRYEDGQVCPQSNLVVVLPDHHAKYKYKAFPVVLCLCCDAQPDPSPALNVQSQQQWWDKDFPAKAALVRIPVRDPGIMTIMMIGTDPHGLDADPLLSCQLRVPQQDFQLVSCLVSLVVVPDDSVLCVVLSVPAPPRPDRNSNDHSVSNSSNRVSCVVVVNHD/DVQVVVLVVLCVVLVHDQDDDPLDWAQRDLVVLVVLVVVQVAAADWEEEEECCRLPSSVVVSLVGYVAYEYEEQDPVSVVNNVVPDDGPRYHYHHHDLLPDDDDDGQEYRYEYSQVCVQSNLLVVLPDHHAKYKYKYFPVVLCQCCDAQPDPSPALNVQSLQQWWDKDFPAKAAQVRTPPRDPGIMTIMMIGTDPRHLDADPLLRCQLRVPQQDFSLVSCLVSCVSLVHDNVLSVVQSVPQFPRVDGNSNDHSVRNSSNVVSCVVSVSHD

Sequence (540 aa):
SKMRDRLFFLLSKYGIRPRDSIGQHFLIIEDVIEKAIETANVNENDVILEVGPGLGFLTDELAKRAKKVYTIEIDQKIIEILKKEYSWNNVKIIQGDAVRVEWPKFNKVVSNIPYKISSPFTFKLLKTDFERAVVMYQLEFALRMVAKPGSRNYSRLSLMAQALGNVEIVMKIGKGAFYPRPKVDSALVLIEPRKDKIVLNENLVKALFQHRRKTVPRALKDSIHMLGVSKDEIRGIINNVPHSNKRVFQLYPEEVKDIEEYLKKHGIISSKMRDRLFFLLSKYGIRPRDSIGQHFLIIEDVIEKAIETANVNENDVILEVGPGLGFLTDELAKRAKKVYTIEIDQKIIEILKKEYSWNNVKIIQGDAVRVEWPKFNKVVSNIPYKISSPFTFKLLKTDDFERAVVMYQLEFALRMVAKPGSRNYSRLSLMAQALGNVEIVMKIGKGAFYPRPKVDSALVLIEPRKDKIVLNENLVKALFQHRRKTVPRALKDSIHMLGVSKDEIRGIINNVPHSNKRVFQLYPEEVKDIEEYLKKHGIIS

InterPro domains:
  IPR001737 Ribosomal RNA adenine methyltransferase KsgA/Erm [PF00398] (17-249)
  IPR001737 Ribosomal RNA adenine methyltransferase KsgA/Erm [PS51689] (16-265)
  IPR001737 Ribosomal RNA adenine methyltransferase KsgA/Erm [PTHR11727] (14-262)
  IPR011530 Ribosomal RNA adenine dimethylase [MF_00607] (14-262)
  IPR011530 Ribosomal RNA adenine dimethylase [TIGR00755] (14-260)
  IPR020596 Ribosomal RNA adenine methylase transferase, conserved site [PS01131] (46-73)
  IPR020598 Ribosomal RNA adenine methylase transferase, N-terminal [SM00650] (30-193)
  IPR023165 rRNA adenine dimethylase-like, C-terminal [G3DSA:1.10.8.100] (194-267)
  IPR029063 S-adenosyl-L-methionine-dependent methyltransferase superfamily [G3DSA:3.40.50.150] (3-193)
  IPR029063 S-adenosyl-L-methionine-dependent methyltransferase superfamily [SSF53335] (11-264)

Nearest PDB structures (foldseek):
  8x4l-assembly2_B  TM=9.907E-01  e=1.836E-54  Pyrococcus horikoshii OT3
  8x46-assembly1_A  TM=9.952E-01  e=7.836E-54  Pyrococcus horikoshii OT3
  8x47-assembly1_A  TM=9.423E-01  e=5.315E-49  Pyrococcus horikoshii OT3
  8x4o-assembly1_A  TM=9.375E-01  e=3.085E-49  Pyrococcus horikoshii OT3
  8x4i-assembly1_A  TM=9.379E-01  e=2.719E-48  Pyrococcus horikoshii OT3

B-factor: mean 34.85, std 14.29, range [7.31, 131.34]